Protein AF-A0A937C6U0-F1 (afdb_monomer)

Solvent-accessible surface area (backbone atoms only — not comparable to full-atom values): 34301 Å² total; per-residue (Å²): 134,81,80,87,84,82,90,82,90,82,83,91,77,82,84,88,82,90,80,86,81,90,83,89,81,92,72,92,68,86,80,77,78,78,87,73,77,63,50,32,71,62,30,89,40,62,35,48,80,50,77,61,66,64,38,42,34,35,43,28,40,34,52,44,82,46,61,33,76,27,38,37,35,35,38,13,73,74,41,74,66,86,55,80,87,57,66,38,51,75,74,55,52,26,40,41,58,77,70,18,41,68,38,82,85,70,27,16,24,38,37,66,42,79,71,54,63,46,67,37,31,72,46,59,57,56,38,43,34,14,36,27,36,27,16,20,24,26,79,88,76,45,85,31,14,27,14,57,34,77,80,51,43,64,91,43,69,52,60,23,41,57,67,49,71,30,35,60,70,40,65,68,32,52,63,75,46,28,78,29,26,46,60,61,54,83,73,87,45,52,47,27,31,41,37,38,62,81,47,63,68,72,32,48,31,34,48,38,59,72,46,50,27,12,29,43,38,29,21,70,30,12,35,44,29,40,22,39,57,43,70,71,25,39,38,36,34,34,85,53,91,67,65,11,33,41,28,33,60,74,7,27,58,27,37,37,51,74,34,20,32,32,43,35,23,47,78,87,19,26,32,42,23,37,13,33,33,37,40,24,32,16,57,31,34,51,36,28,56,32,63,57,15,28,33,32,32,60,66,6,36,41,30,34,25,65,68,16,34,51,36,48,39,43,71,60,35,60,34,9,33,32,32,28,45,51,8,37,41,37,32,50,32,45,48,57,58,32,65,43,66,75,66,49,29,18,45,37,44,32,71,60,8,36,42,34,37,53,33,73,63,81,66,84,43,43,26,31,64,42,6,23,41,34,34,55,21,73,76,22,73,45,74,34,60,22,67,36,51,26,38,33,28,31,43,36,29,63,26,18,36,44,34,43,32,20,59,47,18,40,38,39,31,42,41,35,40,40,28,29,66,87,8,34,43,31,43,45,30,81,31,65,22,39,43,32,38,57,18,89,53,65,26,40,39,44,54,62,36,48,76,45,68,20,56,24,31,18,41,34,37,47,12,74,60,18,37,40,25,31,54,61,45,57,32,22,64,72,16,42,42,30,28,71,23,10,36,44,30,46,36,82,87,17,45,42,40,38,35,27,61,54,35,42,83,42,70,68,68,36,71,60,8,29,30,25,39,32,43,32,40,31,26,54,67,69,47,68,45,56,18,11,36,89,98,45,28,48,44,40,45,29,42,30,75,49,49,83,48,42,66,73,17,24,38,37,35,29,39,42,86,41,42,44,56,76,77,38,52,71,72,36,92,70,46,65,47,58,29,72,44,32,31,31,45,37,39,71,78,37,79,82,37,22,25,25,40,32,46,49,48,39,81,43,56,52,45,95,52,71,49,42,79,33,67,91,37,44,34,68,31,37,38,81,84,65,34,36,34,59,55,94,78,81,57,76,46,73,61,47,78,55,60,56,43,34,36,39,51,47,76,61,45,68,78,67,35,42,34,32,51,26,13,50,45,88,55,42,44,62,71,85,76,68,84,60,80,62,64,55,76,58,94,92,41,84,76,51,80,55,92,110

pLDDT: mean 89.91, std 15.48, range [25.81, 98.88]

Mean predicted aligned error: 12.28 Å

Secondary structure (DSSP, 8-state):
-----------------------------------PPPP-PPPSS-EEEEEEEE-SS-EEEEEEE---SEEEEEEEESS----PPPTT------SBTTSS-EETTTEEEEEEES-SEEEEBSPPTT-EEEEEEEEEE-TTT-TT--EE-SS-EEEEEEEPPPPPEEEE--SSEETT-GGGEES---S--TT-EEEE-S-S--EEEEEE-SEEESEEEE-TT-EEEEEESSTTEEEEE--SSS-SEEE-TT-EEEE-SSS-EEEEE-TT--EEESSBEEE-SS--EEEESSTTSEEE-TT-EEEE-TT--S-TTTT-STT-EEE-TT-EEEESSSS-S--SSTT--SEEE-TT-EEEE-SS-----TT-B-SEEEEEEEEEEEEEEESS-EEES-EEEEEEEEEEEEBS--EEESS-EEE-TT-EEEE--SB-EEEEE--SS-EEEEESSEEEE-TTEEEEEE-TT-EEESS-EEE-TT-EEEEEES-EEE-TT--EEEE-TTPEEEE--BTTB-EESEEEEESSS-EEE-B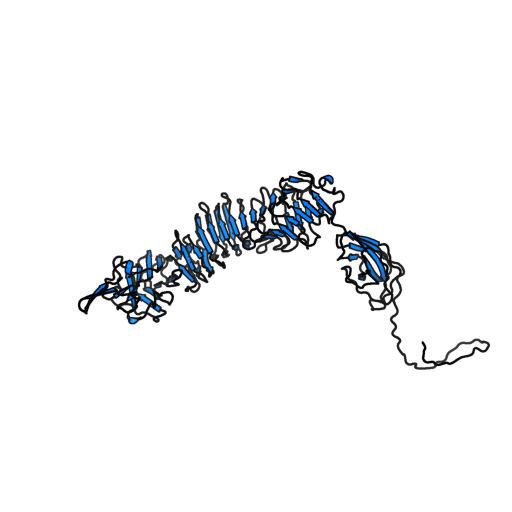EETTTEE--EEEEEEET--TT-EEEEEEE-S-GGGT-EE--TT--EE-SS-EEEEEEEE---EEEEEEEE-GGG-SSS-S-S-GGGEEEEEE-SSEEE--TTSSPPPPEE-SSSEEEEEEEE-S---EEEEESSS-S---------EEEEETTEEEEEE--

Nearest PDB structures (foldseek):
  7u23-assembly1_F  TM=5.596E-01  e=4.080E+00  Homo sapiens
  5awg-assembly1_A  TM=1.386E-01  e=6.166E+00  Escherichia coli K-12
  5awf-assembly1_B  TM=1.397E-01  e=9.318E+00  Escherichia coli K-12

Radius of gyration: 44.11 Å; Cα contacts (8 Å, |Δi|>4): 2101; chains: 1; bounding box: 76×78×175 Å

Structure (mmCIF, N/CA/C/O backbone):
data_AF-A0A937C6U0-F1
#
_entry.id   AF-A0A937C6U0-F1
#
loop_
_atom_site.group_PDB
_atom_site.id
_atom_site.type_symbol
_atom_site.label_atom_id
_atom_site.label_alt_id
_atom_site.label_comp_id
_atom_site.label_asym_id
_atom_site.label_entity_id
_atom_site.label_seq_id
_atom_site.pdbx_PDB_ins_code
_atom_site.Cartn_x
_atom_site.Cartn_y
_atom_site.Cartn_z
_atom_site.occupancy
_atom_site.B_iso_or_equiv
_atom_site.auth_seq_id
_atom_site.auth_comp_id
_atom_site.auth_asym_id
_atom_site.auth_atom_id
_atom_site.pdbx_PDB_model_num
ATOM 1 N N . MET A 1 1 ? 15.155 -52.992 -65.704 1.00 43.69 1 MET A N 1
ATOM 2 C CA . MET A 1 1 ? 14.109 -54.020 -65.486 1.00 43.69 1 MET A CA 1
ATOM 3 C C . MET A 1 1 ? 12.785 -53.393 -65.906 1.00 43.69 1 MET A C 1
ATOM 5 O O . MET A 1 1 ? 12.311 -52.528 -65.194 1.00 43.69 1 MET A O 1
ATOM 9 N N . ASN A 1 2 ? 12.406 -53.483 -67.188 1.00 26.69 2 ASN A N 1
ATOM 10 C CA . ASN A 1 2 ? 11.498 -54.496 -67.777 1.00 26.69 2 ASN A CA 1
ATOM 11 C C . ASN A 1 2 ? 10.151 -54.547 -67.030 1.00 26.69 2 ASN A C 1
ATOM 13 O O . ASN A 1 2 ? 10.129 -54.999 -65.892 1.00 26.69 2 ASN A O 1
ATOM 17 N N . PHE A 1 3 ? 9.048 -53.975 -67.537 1.00 25.81 3 PHE A N 1
ATOM 18 C CA . PHE A 1 3 ? 8.246 -54.399 -68.708 1.00 25.81 3 PHE A CA 1
ATOM 19 C C . PHE A 1 3 ? 8.006 -55.914 -68.768 1.00 25.81 3 PHE A C 1
ATOM 21 O O . PHE A 1 3 ? 8.922 -56.683 -69.057 1.00 25.81 3 PHE A O 1
ATOM 28 N N . PHE A 1 4 ? 6.740 -56.317 -68.603 1.00 26.80 4 PHE A N 1
ATOM 29 C CA . PHE A 1 4 ? 6.208 -57.452 -69.347 1.00 26.80 4 PHE A CA 1
ATOM 30 C C . PHE A 1 4 ? 5.921 -56.980 -70.775 1.00 26.80 4 PHE A C 1
ATOM 32 O O . PHE A 1 4 ? 5.250 -55.976 -71.006 1.00 26.80 4 PHE A O 1
ATOM 39 N N . TYR A 1 5 ? 6.532 -57.714 -71.697 1.00 37.94 5 TYR A N 1
ATOM 40 C CA . TYR A 1 5 ? 6.426 -57.662 -73.147 1.00 37.94 5 TYR A CA 1
ATOM 41 C C . TYR A 1 5 ? 4.985 -57.528 -73.648 1.00 37.94 5 TYR A C 1
ATOM 43 O O . TYR A 1 5 ? 4.123 -58.247 -73.163 1.00 37.94 5 TYR A O 1
ATOM 51 N N . PHE A 1 6 ? 4.776 -56.781 -74.736 1.00 26.36 6 PHE A N 1
ATOM 52 C CA . PHE A 1 6 ? 4.265 -57.405 -75.959 1.00 26.36 6 PHE A CA 1
ATOM 53 C C . PHE A 1 6 ? 4.719 -56.637 -77.207 1.00 26.36 6 PHE A C 1
ATOM 55 O O . PHE A 1 6 ? 4.457 -55.456 -77.409 1.00 26.36 6 PHE A O 1
ATOM 62 N N . LEU A 1 7 ? 5.463 -57.388 -78.005 1.00 31.44 7 LEU A N 1
ATOM 63 C CA . LEU A 1 7 ? 5.967 -57.146 -79.343 1.00 31.44 7 LEU A CA 1
ATOM 64 C C . LEU A 1 7 ? 4.802 -56.976 -80.331 1.00 31.44 7 LEU A C 1
ATOM 66 O O . LEU A 1 7 ? 3.960 -57.867 -80.396 1.00 31.44 7 LEU A O 1
ATOM 70 N N . LEU A 1 8 ? 4.814 -55.944 -81.181 1.00 27.38 8 LEU A N 1
ATOM 71 C CA . LEU A 1 8 ? 4.533 -56.175 -82.600 1.00 27.38 8 LEU A CA 1
ATOM 72 C C . LEU A 1 8 ? 5.117 -55.081 -83.499 1.00 27.38 8 LEU A C 1
ATOM 74 O O . LEU A 1 8 ? 4.858 -53.891 -83.365 1.00 27.38 8 LEU A O 1
ATOM 78 N N . CYS A 1 9 ? 5.942 -55.577 -84.408 1.00 29.80 9 CYS A N 1
ATOM 79 C CA . CYS A 1 9 ? 6.635 -54.922 -85.496 1.00 29.80 9 CYS A CA 1
ATOM 80 C C . CYS A 1 9 ? 5.650 -54.390 -86.549 1.00 29.80 9 CYS A C 1
ATOM 82 O O . CYS A 1 9 ? 4.713 -55.100 -86.906 1.00 29.80 9 CYS A O 1
ATOM 84 N N . PHE A 1 10 ? 5.923 -53.219 -87.128 1.00 28.11 10 PHE A N 1
ATOM 85 C CA . PHE A 1 10 ? 5.546 -52.958 -88.516 1.00 28.11 10 PHE A CA 1
ATOM 86 C C . PHE A 1 10 ? 6.755 -52.456 -89.301 1.00 28.11 10 PHE A C 1
ATOM 88 O O . PHE A 1 10 ? 7.405 -51.470 -88.961 1.00 28.11 10 PHE A O 1
ATOM 95 N N . VAL A 1 11 ? 7.053 -53.229 -90.340 1.00 30.36 11 VAL A N 1
ATOM 96 C CA . VAL A 1 11 ? 8.080 -53.031 -91.355 1.00 30.36 11 VAL A CA 1
ATOM 97 C C . VAL A 1 11 ? 7.651 -51.890 -92.278 1.00 30.36 11 VAL A C 1
ATOM 99 O O . VAL A 1 11 ? 6.547 -51.906 -92.818 1.00 30.36 11 VAL A O 1
ATOM 102 N N . LEU A 1 12 ? 8.541 -50.922 -92.501 1.00 32.06 12 LEU A N 1
ATOM 103 C CA . LEU A 1 12 ? 8.423 -49.958 -93.594 1.00 32.06 12 LEU A CA 1
ATOM 104 C C . LEU A 1 12 ? 8.659 -50.677 -94.931 1.00 32.06 12 LEU A C 1
ATOM 106 O O . LEU A 1 12 ? 9.756 -51.180 -95.166 1.00 32.06 12 LEU A O 1
ATOM 110 N N . THR A 1 13 ? 7.674 -50.666 -95.834 1.00 33.72 13 THR A N 1
ATOM 111 C CA . THR A 1 13 ? 7.927 -50.827 -97.277 1.00 33.72 13 THR A CA 1
ATOM 112 C C . THR A 1 13 ? 7.144 -49.799 -98.104 1.00 33.72 13 THR A C 1
ATOM 114 O O . THR A 1 13 ? 5.935 -49.663 -97.977 1.00 33.72 13 THR A O 1
ATOM 117 N N . SER A 1 14 ? 7.923 -49.086 -98.925 1.00 33.16 14 SER A N 1
ATOM 118 C CA . SER A 1 14 ? 7.653 -48.427 -100.216 1.00 33.16 14 SER A CA 1
ATOM 119 C C . SER A 1 14 ? 6.496 -47.431 -100.429 1.00 33.16 14 SER A C 1
ATOM 121 O O . SER A 1 14 ? 5.325 -47.783 -100.385 1.00 33.16 14 SER A O 1
ATOM 123 N N . SER A 1 15 ? 6.928 -46.250 -100.908 1.00 34.16 15 SER A N 1
ATOM 124 C CA . SER A 1 15 ? 6.340 -45.345 -101.922 1.00 34.16 15 SER A CA 1
ATOM 125 C C . SER A 1 15 ? 4.956 -44.739 -101.670 1.00 34.16 15 SER A C 1
ATOM 127 O O . SER A 1 15 ? 3.949 -45.433 -101.611 1.00 34.16 15 SER A O 1
ATOM 129 N N . GLY A 1 16 ? 4.926 -43.405 -101.597 1.00 35.34 16 GLY A N 1
ATOM 130 C CA . GLY A 1 16 ? 3.734 -42.620 -101.296 1.00 35.34 16 GLY A CA 1
ATOM 131 C C . GLY A 1 16 ? 2.707 -42.490 -102.417 1.00 35.34 16 GLY A C 1
ATOM 132 O O . GLY A 1 16 ? 2.959 -42.872 -103.550 1.00 35.34 16 GLY A O 1
ATOM 133 N N . PHE A 1 17 ? 1.574 -41.877 -102.073 1.00 30.98 17 PHE A N 1
ATOM 134 C CA . PHE A 1 17 ? 0.806 -40.946 -102.900 1.00 30.98 17 PHE A CA 1
ATOM 135 C C . PHE A 1 17 ? -0.215 -40.193 -102.021 1.00 30.98 17 PHE A C 1
ATOM 137 O O . PHE A 1 17 ? -0.617 -40.655 -100.958 1.00 30.98 17 PHE A O 1
ATOM 144 N N . SER A 1 18 ? -0.555 -39.001 -102.506 1.00 42.66 18 SER A N 1
ATOM 145 C CA . SER A 1 18 ? -1.490 -37.967 -102.037 1.00 42.66 18 SER A CA 1
ATOM 146 C C . SER A 1 18 ? -2.913 -38.424 -101.648 1.00 42.66 18 SER A C 1
ATOM 148 O O . SER A 1 18 ? -3.478 -39.288 -102.313 1.00 42.66 18 SER A O 1
ATOM 150 N N . GLY A 1 19 ? -3.524 -37.720 -100.677 1.00 32.47 19 GLY A N 1
ATOM 151 C CA . GLY A 1 19 ? -4.986 -37.555 -100.557 1.00 32.47 19 GLY A CA 1
ATOM 152 C C . GLY A 1 19 ? -5.559 -37.627 -99.128 1.00 32.47 19 GLY A C 1
ATOM 153 O O . GLY A 1 19 ? -5.583 -38.689 -98.523 1.00 32.47 19 GLY A O 1
ATOM 154 N N . GLN A 1 20 ? -6.085 -36.512 -98.604 1.00 43.81 20 GLN A N 1
ATOM 155 C CA . GLN A 1 20 ? -7.197 -36.510 -97.620 1.00 43.81 20 GLN A CA 1
ATOM 156 C C . GLN A 1 20 ? -8.492 -36.963 -98.344 1.00 43.81 20 GLN A C 1
ATOM 158 O O . GLN A 1 20 ? -8.526 -36.745 -99.560 1.00 43.81 20 GLN A O 1
ATOM 163 N N . PRO A 1 21 ? -9.574 -37.493 -97.708 1.00 49.97 21 PRO A N 1
ATOM 164 C CA . PRO A 1 21 ? -10.021 -37.252 -96.320 1.00 49.97 21 PRO A CA 1
ATOM 165 C C . PRO A 1 21 ? -10.707 -38.449 -95.578 1.00 49.97 21 PRO A C 1
ATOM 167 O O . PRO A 1 21 ? -10.950 -39.503 -96.148 1.00 49.97 21 PRO A O 1
ATOM 170 N N . MET A 1 22 ? -11.058 -38.213 -94.301 1.00 41.00 22 MET A N 1
ATOM 171 C CA . MET A 1 22 ? -12.238 -38.691 -93.531 1.00 41.00 22 MET A CA 1
ATOM 172 C C . MET A 1 22 ? -12.718 -40.158 -93.667 1.00 41.00 22 MET A C 1
ATOM 174 O O . MET A 1 22 ? -13.252 -40.539 -94.700 1.00 41.00 22 MET A O 1
ATOM 178 N N . ILE A 1 23 ? -12.738 -40.905 -92.552 1.00 35.59 23 ILE A N 1
ATOM 179 C CA . ILE A 1 23 ? -13.953 -41.499 -91.943 1.00 35.59 23 ILE A CA 1
ATOM 180 C C . ILE A 1 23 ? -13.602 -42.125 -90.581 1.00 35.59 23 ILE A C 1
ATOM 182 O O . ILE A 1 23 ? -12.546 -42.712 -90.376 1.00 35.59 23 ILE A O 1
ATOM 186 N N . THR A 1 24 ? -14.539 -41.913 -89.666 1.00 49.47 24 THR A N 1
ATOM 187 C CA . THR A 1 24 ? -14.696 -42.388 -88.291 1.00 49.47 24 THR A CA 1
ATOM 188 C C . THR A 1 24 ? -14.362 -43.862 -88.067 1.00 49.47 24 THR A C 1
ATOM 190 O O . THR A 1 24 ? -14.904 -44.713 -88.770 1.00 49.47 24 THR A O 1
ATOM 193 N N . ASP A 1 25 ? -13.648 -44.169 -86.982 1.00 38.34 25 ASP A N 1
ATOM 194 C CA . ASP A 1 25 ? -13.923 -45.400 -86.245 1.00 38.34 25 ASP A CA 1
ATOM 195 C C . ASP A 1 25 ? -13.941 -45.148 -84.735 1.00 38.34 25 ASP A C 1
ATOM 197 O O . ASP A 1 25 ? -13.072 -44.507 -84.142 1.00 38.34 25 ASP A O 1
ATOM 201 N N . ASN A 1 26 ? -15.033 -45.621 -84.162 1.00 46.84 26 ASN A N 1
ATOM 202 C CA . ASN A 1 26 ? -15.478 -45.485 -82.801 1.00 46.84 26 ASN A CA 1
ATOM 203 C C . ASN A 1 26 ? -14.863 -46.638 -82.008 1.00 46.84 26 ASN A C 1
ATOM 205 O O . ASN A 1 26 ? -15.466 -47.703 -81.895 1.00 46.84 26 ASN A O 1
ATOM 209 N N . LEU A 1 27 ? -13.662 -46.441 -81.460 1.00 40.44 27 LEU A N 1
ATOM 210 C CA . LEU A 1 27 ? -13.088 -47.395 -80.516 1.00 40.44 27 LEU A CA 1
ATOM 211 C C . LEU A 1 27 ? -12.938 -46.747 -79.142 1.00 40.44 27 LEU A C 1
ATOM 213 O O . LEU A 1 27 ? -11.978 -46.032 -78.854 1.00 40.44 27 LEU A O 1
ATOM 217 N N . ILE A 1 28 ? -13.918 -47.038 -78.288 1.00 50.81 28 ILE A N 1
ATOM 218 C CA . ILE A 1 28 ? -13.861 -46.833 -76.842 1.00 50.81 28 ILE A CA 1
ATOM 219 C C . ILE A 1 28 ? -12.602 -47.546 -76.325 1.00 50.81 28 ILE A C 1
ATOM 221 O O . ILE A 1 28 ? -12.553 -48.774 -76.261 1.00 50.81 28 ILE A O 1
ATOM 225 N N . ARG A 1 29 ? -11.567 -46.776 -75.970 1.00 49.88 29 ARG A N 1
ATOM 226 C CA . ARG A 1 29 ? -10.440 -47.252 -75.155 1.00 49.88 29 ARG A CA 1
ATOM 227 C C . ARG A 1 29 ? -10.755 -46.919 -73.694 1.00 49.88 29 ARG A C 1
ATOM 229 O O . ARG A 1 29 ? -11.222 -45.809 -73.437 1.00 49.88 29 ARG A O 1
ATOM 236 N N . PRO A 1 30 ? -10.507 -47.827 -72.736 1.00 45.41 30 PRO A N 1
ATOM 237 C CA . PRO A 1 30 ? -10.676 -47.509 -71.327 1.00 45.41 30 PRO A CA 1
ATOM 238 C C . PRO A 1 30 ? -9.662 -46.419 -70.973 1.00 45.41 30 PRO A C 1
ATOM 240 O O . PRO A 1 30 ? -8.453 -46.608 -71.124 1.00 45.41 30 PRO A O 1
ATOM 243 N N . THR A 1 31 ? -10.147 -45.254 -70.554 1.00 46.94 31 THR A N 1
ATOM 244 C CA . THR A 1 31 ? -9.307 -44.201 -69.989 1.00 46.94 31 THR A CA 1
ATOM 245 C C . THR A 1 31 ? -8.810 -44.671 -68.630 1.00 46.94 31 THR A C 1
ATOM 247 O O . THR A 1 31 ? -9.450 -44.443 -67.607 1.00 46.94 31 THR A O 1
ATOM 250 N N . ASN A 1 32 ? -7.651 -45.324 -68.620 1.00 46.91 32 ASN A N 1
ATOM 251 C CA . ASN A 1 32 ? -6.777 -45.279 -67.459 1.00 46.91 32 ASN A CA 1
ATOM 252 C C . ASN A 1 32 ? -6.326 -43.820 -67.340 1.00 46.91 32 ASN A C 1
ATOM 254 O O . ASN A 1 32 ? -5.445 -43.379 -68.077 1.00 46.91 32 ASN A O 1
ATOM 258 N N . SER A 1 33 ? -6.993 -43.045 -66.488 1.00 47.59 33 SER A N 1
ATOM 259 C CA . SER A 1 33 ? -6.569 -41.688 -66.164 1.00 47.59 33 SER A CA 1
ATOM 260 C C . SER A 1 33 ? -5.220 -41.768 -65.455 1.00 47.59 33 SER A C 1
ATOM 262 O O . SER A 1 33 ? -5.137 -42.214 -64.310 1.00 47.59 33 SER A O 1
ATOM 264 N N . PHE A 1 34 ? -4.159 -41.367 -66.146 1.00 49.28 34 PHE A N 1
ATOM 265 C CA . PHE A 1 34 ? -2.873 -41.100 -65.523 1.00 49.28 34 PHE A CA 1
ATOM 266 C C . PHE A 1 34 ? -2.986 -39.716 -64.876 1.00 49.28 34 PHE A C 1
ATOM 268 O O . PHE A 1 34 ? -2.979 -38.708 -65.574 1.00 49.28 34 PHE A O 1
ATOM 275 N N . SER A 1 35 ? -3.189 -39.666 -63.559 1.00 51.09 35 SER A N 1
ATOM 276 C CA . SER A 1 35 ? -3.181 -38.407 -62.809 1.00 51.09 35 SER A CA 1
ATOM 277 C C . SER A 1 35 ? -1.737 -38.075 -62.444 1.00 51.09 35 SER A C 1
ATOM 279 O O . SER A 1 35 ? -1.283 -38.400 -61.351 1.00 51.09 35 SER A O 1
ATOM 281 N N . GLY A 1 36 ? -0.994 -37.498 -63.387 1.00 58.28 36 GLY A N 1
ATOM 282 C CA . GLY A 1 36 ? 0.268 -36.822 -63.092 1.00 58.28 36 GLY A CA 1
ATOM 283 C C . GLY A 1 36 ? -0.020 -35.343 -62.871 1.00 58.28 36 GLY A C 1
ATOM 284 O O . GLY A 1 36 ? -0.655 -34.731 -63.725 1.00 58.28 36 GLY A O 1
ATOM 285 N N . LYS A 1 37 ? 0.407 -34.791 -61.734 1.00 67.88 37 LYS A N 1
ATOM 286 C CA . LYS A 1 37 ? 0.449 -33.339 -61.549 1.00 67.88 37 LYS A CA 1
ATOM 287 C C . LYS A 1 37 ? 1.622 -32.798 -62.361 1.00 67.88 37 LYS A C 1
ATOM 289 O O . LYS A 1 37 ? 2.711 -33.370 -62.302 1.00 67.88 37 LYS A O 1
ATOM 294 N N . THR A 1 38 ? 1.383 -31.780 -63.174 1.00 79.88 38 THR A N 1
ATOM 295 C CA . THR A 1 38 ? 2.435 -31.090 -63.928 1.00 79.88 38 THR A CA 1
ATOM 296 C C . THR A 1 38 ? 2.733 -29.776 -63.220 1.00 79.88 38 THR A C 1
ATOM 298 O O . THR A 1 38 ? 1.764 -29.080 -62.918 1.00 79.88 38 THR A O 1
ATOM 301 N N . PRO A 1 39 ? 4.009 -29.429 -62.975 1.00 85.19 39 PRO A N 1
ATOM 302 C CA . PRO A 1 39 ? 4.364 -28.104 -62.477 1.00 85.19 39 PRO A CA 1
ATOM 303 C C . PRO A 1 39 ? 3.748 -27.000 -63.348 1.00 85.19 39 PRO A C 1
ATOM 305 O O . PRO A 1 39 ? 3.575 -27.195 -64.558 1.00 85.19 39 PRO A O 1
ATOM 308 N N . ASP A 1 40 ? 3.401 -25.869 -62.736 1.00 90.50 40 ASP A N 1
ATOM 309 C CA . ASP A 1 40 ? 2.865 -24.694 -63.433 1.00 90.50 40 ASP A CA 1
ATOM 310 C C . ASP A 1 40 ? 3.908 -24.078 -64.392 1.00 90.50 40 ASP A C 1
ATOM 312 O O . ASP A 1 40 ? 5.019 -24.584 -64.542 1.00 90.50 40 ASP A O 1
ATOM 316 N N . VAL A 1 41 ? 3.581 -22.990 -65.089 1.00 92.38 41 VAL A N 1
ATOM 317 C CA . VAL A 1 41 ? 4.557 -22.252 -65.899 1.00 92.38 41 VAL A CA 1
ATOM 318 C C . VAL A 1 41 ? 5.689 -21.719 -65.018 1.00 92.38 41 VAL A C 1
ATOM 320 O O . VAL A 1 41 ? 5.437 -21.093 -63.995 1.00 92.38 41 VAL A O 1
ATOM 323 N N . GLU A 1 42 ? 6.941 -21.948 -65.408 1.00 93.25 42 GLU A N 1
ATOM 324 C CA . GLU A 1 42 ? 8.094 -21.410 -64.678 1.00 93.25 42 GLU A CA 1
ATOM 325 C C . GLU A 1 42 ? 8.122 -19.877 -64.821 1.00 93.25 42 GLU A C 1
ATOM 327 O O . GLU A 1 42 ? 7.938 -19.371 -65.938 1.00 93.25 42 GLU A O 1
ATOM 332 N N . PRO A 1 43 ? 8.339 -19.117 -63.733 1.00 96.31 43 PRO A N 1
ATOM 333 C CA . PRO A 1 43 ? 8.691 -17.702 -63.835 1.00 96.31 43 PRO A CA 1
ATOM 334 C C . PRO A 1 43 ? 9.949 -17.506 -64.697 1.00 96.31 43 PRO A C 1
ATOM 336 O O . PRO A 1 43 ? 10.753 -18.419 -64.852 1.00 96.31 43 PRO A O 1
ATOM 339 N N . THR A 1 44 ? 10.155 -16.319 -65.267 1.00 95.50 44 THR A N 1
ATOM 340 C CA . THR A 1 44 ? 11.313 -16.033 -66.138 1.00 95.50 44 THR A CA 1
ATOM 341 C C . THR A 1 44 ? 12.282 -14.999 -65.569 1.00 95.50 44 THR A C 1
ATOM 343 O O . THR A 1 44 ? 13.387 -14.830 -66.092 1.00 95.50 44 THR A O 1
ATOM 346 N N . VAL A 1 45 ? 11.905 -14.315 -64.489 1.00 94.06 45 VAL A N 1
ATOM 347 C CA . VAL A 1 45 ? 12.671 -13.243 -63.854 1.00 94.06 45 VAL A CA 1
ATOM 348 C C . VAL A 1 45 ? 12.674 -13.452 -62.347 1.00 94.06 45 VAL A C 1
ATOM 350 O O . VAL A 1 45 ? 11.617 -13.445 -61.733 1.00 94.06 45 VAL A O 1
ATOM 353 N N . GLN A 1 46 ? 13.857 -13.547 -61.733 1.00 93.75 46 GLN A N 1
ATOM 354 C CA . GLN A 1 46 ? 13.971 -13.599 -60.273 1.00 93.75 46 GLN A CA 1
ATOM 355 C C . GLN A 1 46 ? 13.650 -12.255 -59.610 1.00 93.75 46 GLN A C 1
ATOM 357 O O . GLN A 1 46 ? 13.943 -11.181 -60.147 1.00 93.75 46 GLN A O 1
ATOM 362 N N . GLY A 1 47 ? 13.115 -12.324 -58.393 1.00 91.31 47 GLY A N 1
ATOM 363 C CA . GLY A 1 47 ? 13.100 -11.204 -57.460 1.00 91.31 47 GLY A CA 1
ATOM 364 C C . GLY A 1 47 ? 14.496 -10.902 -56.901 1.00 91.31 47 GLY A C 1
ATOM 365 O O . GLY A 1 47 ? 15.413 -11.719 -56.963 1.00 91.31 47 GLY A O 1
ATOM 366 N N . SER A 1 48 ? 14.662 -9.713 -56.332 1.00 92.38 48 SER A N 1
ATOM 367 C CA . SER A 1 48 ? 15.854 -9.294 -55.591 1.00 92.38 48 SER A CA 1
ATOM 368 C C . SER A 1 48 ? 15.529 -9.052 -54.118 1.00 92.38 48 SER A C 1
ATOM 370 O O . SER A 1 48 ? 14.371 -8.816 -53.758 1.00 92.38 48 SER A O 1
ATOM 372 N N . ILE A 1 49 ? 16.563 -9.097 -53.275 1.00 95.50 49 ILE A N 1
ATOM 373 C CA . ILE A 1 49 ? 16.467 -8.858 -51.834 1.00 95.50 49 ILE A CA 1
ATOM 374 C C . ILE A 1 49 ? 17.153 -7.537 -51.468 1.00 95.50 49 ILE A C 1
ATOM 376 O O . ILE A 1 49 ? 18.219 -7.206 -51.983 1.00 95.50 49 ILE A O 1
ATOM 380 N N . THR A 1 50 ? 16.568 -6.817 -50.515 1.00 94.88 50 THR A N 1
ATOM 381 C CA . THR A 1 50 ? 17.241 -5.768 -49.734 1.00 94.88 50 THR A CA 1
ATOM 382 C C . THR A 1 50 ? 16.932 -5.952 -48.251 1.00 94.88 50 THR A C 1
ATOM 384 O O . THR A 1 50 ? 15.857 -6.445 -47.916 1.00 94.88 50 THR A O 1
ATOM 387 N N . PHE A 1 51 ? 17.836 -5.547 -47.358 1.00 95.25 51 PHE A N 1
ATOM 388 C CA . PHE A 1 51 ? 17.637 -5.680 -45.911 1.00 95.25 51 PHE A CA 1
ATOM 389 C C . PHE A 1 51 ? 17.128 -4.384 -45.275 1.00 95.25 51 PHE A C 1
ATOM 391 O O . PHE A 1 51 ? 17.546 -3.289 -45.653 1.00 95.25 51 PHE A O 1
ATOM 398 N N . GLY A 1 52 ? 16.215 -4.540 -44.320 1.00 91.12 52 GLY A N 1
ATOM 399 C CA . GLY A 1 52 ? 15.678 -3.495 -43.459 1.00 91.12 52 GLY A CA 1
ATOM 400 C C . GLY A 1 52 ? 16.382 -3.424 -42.112 1.00 91.12 52 GLY A C 1
ATOM 401 O O . GLY A 1 52 ? 17.607 -3.513 -42.025 1.00 91.12 52 GLY A O 1
ATOM 402 N N . ALA A 1 53 ? 15.588 -3.271 -41.051 1.00 83.31 53 ALA A N 1
ATOM 403 C CA . ALA A 1 53 ? 16.093 -3.303 -39.686 1.00 83.31 53 ALA A CA 1
ATOM 404 C C . ALA A 1 53 ? 16.732 -4.666 -39.358 1.00 83.31 53 ALA A C 1
ATOM 406 O O . ALA A 1 53 ? 16.170 -5.725 -39.648 1.00 83.31 53 ALA A O 1
ATOM 407 N N . VAL A 1 54 ? 17.903 -4.623 -38.724 1.00 84.25 54 VAL A N 1
ATOM 408 C CA . VAL A 1 54 ? 18.637 -5.794 -38.235 1.00 84.25 54 VAL A CA 1
ATOM 409 C C . VAL A 1 54 ? 18.852 -5.629 -36.737 1.00 84.25 54 VAL A C 1
ATOM 411 O O . VAL A 1 54 ? 19.366 -4.601 -36.295 1.00 84.25 54 VAL A O 1
ATOM 414 N N . THR A 1 55 ? 18.451 -6.634 -35.963 1.00 80.69 55 THR A N 1
ATOM 415 C CA . THR A 1 55 ? 18.691 -6.712 -34.516 1.00 80.69 55 THR A CA 1
ATOM 416 C C . THR A 1 55 ? 19.711 -7.816 -34.212 1.00 80.69 55 THR A C 1
ATOM 418 O O . THR A 1 55 ? 20.347 -8.371 -35.114 1.00 80.69 55 THR A O 1
ATOM 421 N N . ASN A 1 56 ? 19.896 -8.150 -32.935 1.00 76.06 56 ASN A N 1
ATOM 422 C CA . ASN A 1 56 ? 20.703 -9.299 -32.524 1.00 76.06 56 ASN A CA 1
ATOM 423 C C . ASN A 1 56 ? 20.052 -10.654 -32.894 1.00 76.06 56 ASN A C 1
ATOM 425 O O . ASN A 1 56 ? 20.744 -11.668 -32.955 1.00 76.06 56 ASN A O 1
ATOM 429 N N . SER A 1 57 ? 18.744 -10.677 -33.170 1.00 84.81 57 SER A N 1
ATOM 430 C CA . SER A 1 57 ? 17.957 -11.907 -33.334 1.00 84.81 57 SER A CA 1
ATOM 431 C C . SER A 1 57 ? 16.946 -11.864 -34.482 1.00 84.81 57 SER A C 1
ATOM 433 O O . SER A 1 57 ? 16.284 -12.870 -34.757 1.00 84.81 57 SER A O 1
ATOM 435 N N . THR A 1 58 ? 16.845 -10.735 -35.187 1.00 90.50 58 THR A N 1
ATOM 436 C CA . THR A 1 58 ? 15.931 -10.546 -36.315 1.00 90.50 58 THR A CA 1
ATOM 437 C C . THR A 1 58 ? 16.581 -9.817 -37.488 1.00 90.50 58 THR A C 1
ATOM 439 O O . THR A 1 58 ? 17.454 -8.968 -37.308 1.00 90.50 58 THR A O 1
ATOM 442 N N . ILE A 1 59 ? 16.144 -10.150 -38.703 1.00 94.06 59 ILE A N 1
ATOM 443 C CA . ILE A 1 59 ? 16.508 -9.456 -39.944 1.00 94.06 59 ILE A CA 1
ATOM 444 C C . ILE A 1 59 ? 15.223 -9.235 -40.742 1.00 94.06 59 ILE A C 1
ATOM 446 O O . ILE A 1 59 ? 14.524 -10.192 -41.077 1.00 94.06 59 ILE A O 1
ATOM 450 N N . GLU A 1 60 ? 14.914 -7.982 -41.063 1.00 96.69 60 GLU A N 1
ATOM 451 C CA . GLU A 1 60 ? 13.841 -7.644 -41.996 1.00 96.69 60 GLU A CA 1
ATOM 452 C C . GLU A 1 60 ? 14.345 -7.741 -43.445 1.00 96.69 60 GLU A C 1
ATOM 454 O O . GLU A 1 60 ? 15.376 -7.169 -43.804 1.00 96.69 60 GLU A O 1
ATOM 459 N N . VAL A 1 61 ? 13.625 -8.484 -44.281 1.00 97.25 61 VAL A N 1
ATOM 460 C CA . VAL A 1 61 ? 13.981 -8.796 -45.668 1.00 97.25 61 VAL A CA 1
ATOM 461 C C . VAL A 1 61 ? 12.884 -8.276 -46.588 1.00 97.25 61 VAL A C 1
ATOM 463 O O . VAL A 1 61 ? 11.736 -8.691 -46.478 1.00 97.25 61 VAL A O 1
ATOM 466 N N . TYR A 1 62 ? 13.233 -7.401 -47.525 1.00 96.25 62 TYR A N 1
ATOM 467 C CA . TYR A 1 62 ? 12.320 -6.869 -48.536 1.00 96.25 62 TYR A CA 1
ATOM 468 C C . TYR A 1 62 ? 12.570 -7.515 -49.894 1.00 96.25 62 TYR A C 1
ATOM 470 O O . TYR A 1 62 ? 13.719 -7.709 -50.292 1.00 96.25 62 TYR A O 1
ATOM 478 N N . PHE A 1 63 ? 11.488 -7.777 -50.626 1.00 94.12 63 PHE A N 1
ATOM 479 C CA . PHE A 1 63 ? 11.512 -8.344 -51.972 1.00 94.12 63 PHE A CA 1
ATOM 480 C C . PHE A 1 63 ? 11.107 -7.294 -53.012 1.00 94.12 63 PHE A C 1
ATOM 482 O O . PHE A 1 63 ? 10.119 -6.578 -52.828 1.00 94.12 63 PHE A O 1
ATOM 489 N N . SER A 1 64 ? 11.809 -7.240 -54.143 1.00 92.00 64 SER A N 1
ATOM 490 C CA . SER A 1 64 ? 11.445 -6.375 -55.275 1.00 92.00 64 SER A CA 1
ATOM 491 C C . SER A 1 64 ? 11.705 -7.054 -56.623 1.00 92.00 64 SER A C 1
ATOM 493 O O . SER A 1 64 ? 12.441 -8.032 -56.686 1.00 92.00 64 SER A O 1
ATOM 495 N N . GLY A 1 65 ? 11.107 -6.561 -57.712 1.00 91.31 65 GLY A N 1
ATOM 496 C CA . GLY A 1 65 ? 11.238 -7.200 -59.033 1.00 91.31 65 GLY A CA 1
ATOM 497 C C . GLY A 1 65 ? 10.441 -8.504 -59.139 1.00 91.31 65 GLY A C 1
ATOM 498 O O . GLY A 1 65 ? 9.426 -8.609 -58.461 1.00 91.31 65 GLY A O 1
ATOM 499 N N . GLY A 1 66 ? 10.891 -9.449 -59.975 1.00 93.31 66 GLY A N 1
ATOM 500 C CA . GLY A 1 66 ? 10.306 -10.788 -60.148 1.00 93.31 66 GLY A CA 1
ATOM 501 C C . GLY A 1 66 ? 9.035 -10.876 -61.004 1.00 93.31 66 GLY A C 1
ATOM 502 O O . GLY A 1 66 ? 8.276 -9.909 -61.088 1.00 93.31 66 GLY A O 1
ATOM 503 N N . ASP A 1 67 ? 8.800 -12.031 -61.638 1.00 94.12 67 ASP A N 1
ATOM 504 C CA . ASP A 1 67 ? 7.575 -12.328 -62.407 1.00 94.12 67 ASP A CA 1
ATOM 505 C C . ASP A 1 67 ? 6.823 -13.598 -61.953 1.00 94.12 67 ASP A C 1
ATOM 507 O O . ASP A 1 67 ? 5.884 -14.029 -62.627 1.00 94.12 67 ASP A O 1
ATOM 511 N N . GLY A 1 68 ? 7.186 -14.168 -60.799 1.00 93.50 68 GLY A N 1
ATOM 512 C CA . GLY A 1 68 ? 6.423 -15.238 -60.164 1.00 93.50 68 GLY A CA 1
ATOM 513 C C . GLY A 1 68 ? 5.146 -14.730 -59.503 1.00 93.50 68 GLY A C 1
ATOM 514 O O . GLY A 1 68 ? 5.048 -13.590 -59.046 1.00 93.50 68 GLY A O 1
ATOM 515 N N . ALA A 1 69 ? 4.143 -15.601 -59.421 1.00 92.50 69 ALA A N 1
ATOM 516 C CA . ALA A 1 69 ? 2.936 -15.357 -58.644 1.00 92.50 69 ALA A CA 1
ATOM 517 C C . ALA A 1 69 ? 3.229 -15.369 -57.135 1.00 92.50 69 ALA A C 1
ATOM 519 O O . ALA A 1 69 ? 2.522 -14.709 -56.370 1.00 92.50 69 ALA A O 1
ATOM 520 N N . LYS A 1 70 ? 4.256 -16.115 -56.708 1.00 95.19 70 LYS A N 1
ATOM 521 C CA . LYS A 1 70 ? 4.714 -16.237 -55.322 1.00 95.19 70 LYS A CA 1
ATOM 522 C C . LYS A 1 70 ? 6.236 -16.290 -55.236 1.00 95.19 70 LYS A C 1
ATOM 524 O O . LYS A 1 70 ? 6.928 -16.536 -56.218 1.00 95.19 70 LYS A O 1
ATOM 529 N N . ARG A 1 71 ? 6.744 -16.117 -54.016 1.00 95.19 71 ARG A N 1
ATOM 530 C CA . ARG A 1 71 ? 8.168 -16.214 -53.673 1.00 95.19 71 ARG A CA 1
ATOM 531 C C . ARG A 1 71 ? 8.394 -17.156 -52.519 1.00 95.19 71 ARG A C 1
ATOM 533 O O . ARG A 1 71 ? 7.579 -17.197 -51.598 1.00 95.19 71 ARG A O 1
ATOM 540 N N . ILE A 1 72 ? 9.524 -17.848 -52.543 1.00 96.94 72 ILE A N 1
ATOM 541 C CA . ILE A 1 72 ? 10.053 -18.599 -51.407 1.00 96.94 72 ILE A CA 1
ATOM 542 C C . ILE A 1 72 ? 11.398 -17.994 -50.986 1.00 96.94 72 ILE A C 1
ATOM 544 O O . ILE A 1 72 ? 12.255 -17.732 -51.831 1.00 96.94 72 ILE A O 1
ATOM 548 N N . LEU A 1 73 ? 11.569 -17.737 -49.686 1.00 97.81 73 LEU A N 1
ATOM 549 C CA . LEU A 1 73 ? 12.818 -17.264 -49.087 1.00 97.81 73 LEU A CA 1
ATOM 550 C C . LEU A 1 73 ? 13.447 -18.397 -48.286 1.00 97.81 73 LEU A C 1
ATOM 552 O O . LEU A 1 73 ? 12.852 -18.915 -47.338 1.00 97.81 73 LEU A O 1
ATOM 556 N N . ILE A 1 74 ? 14.678 -18.737 -48.640 1.00 98.00 74 ILE A N 1
ATOM 557 C CA . ILE A 1 74 ? 15.494 -19.713 -47.930 1.00 98.00 74 ILE A CA 1
ATOM 558 C C . ILE A 1 74 ? 16.607 -18.967 -47.205 1.00 98.00 74 ILE A C 1
ATOM 560 O O . ILE A 1 74 ? 17.290 -18.138 -47.803 1.00 98.00 74 ILE A O 1
ATOM 564 N N . ALA A 1 75 ? 16.794 -19.273 -45.925 1.00 97.88 75 ALA A N 1
ATOM 565 C CA . ALA A 1 75 ? 17.867 -18.731 -45.104 1.00 97.88 75 ALA A CA 1
ATOM 566 C C . ALA A 1 75 ? 18.833 -19.839 -44.673 1.00 97.88 75 ALA A C 1
ATOM 568 O O . ALA A 1 75 ? 18.420 -20.970 -44.405 1.00 97.88 75 ALA A O 1
ATOM 569 N N . ARG A 1 76 ? 20.117 -19.500 -44.541 1.00 97.31 76 ARG A N 1
ATOM 570 C CA . ARG A 1 76 ? 21.159 -20.374 -43.996 1.00 97.31 76 ARG A CA 1
ATOM 571 C C . ARG A 1 76 ? 22.082 -19.600 -43.062 1.00 97.31 76 ARG A C 1
ATOM 573 O O . ARG A 1 76 ? 22.518 -18.493 -43.370 1.00 97.31 76 ARG A O 1
ATOM 580 N N . GLN A 1 77 ? 22.400 -20.202 -41.922 1.00 96.69 77 GLN A N 1
ATOM 581 C CA . GLN A 1 77 ? 23.321 -19.636 -40.940 1.00 96.69 77 GLN A CA 1
ATOM 582 C C . GLN A 1 77 ? 24.785 -19.853 -41.361 1.00 96.69 77 GLN A C 1
ATOM 584 O O . GLN A 1 77 ? 25.165 -20.958 -41.746 1.00 96.69 77 GLN A O 1
ATOM 589 N N . ALA A 1 78 ? 25.613 -18.815 -41.235 1.00 93.62 78 ALA A N 1
ATOM 590 C CA . ALA A 1 78 ? 27.076 -18.809 -41.361 1.00 93.62 78 ALA A CA 1
ATOM 591 C C . ALA A 1 78 ? 27.690 -19.215 -42.721 1.00 93.62 78 ALA A C 1
ATOM 593 O O . ALA A 1 78 ? 28.906 -19.112 -42.885 1.00 93.62 78 ALA A O 1
ATOM 594 N N . ALA A 1 79 ? 26.891 -19.625 -43.707 1.00 94.44 79 ALA A N 1
ATOM 595 C CA . ALA A 1 79 ? 27.345 -19.988 -45.049 1.00 94.44 79 ALA A CA 1
ATOM 596 C C . ALA A 1 79 ? 26.272 -19.687 -46.104 1.00 94.44 79 ALA A C 1
ATOM 598 O O . ALA A 1 79 ? 25.088 -19.633 -45.776 1.00 94.44 79 ALA A O 1
ATOM 599 N N . ALA A 1 80 ? 26.683 -19.542 -47.369 1.00 95.19 80 ALA A N 1
ATOM 600 C CA . ALA A 1 80 ? 25.772 -19.343 -48.495 1.00 95.19 80 ALA A CA 1
ATOM 601 C C . ALA A 1 80 ? 24.750 -20.483 -48.616 1.00 95.19 80 ALA A C 1
ATOM 603 O O . ALA A 1 80 ? 25.072 -21.641 -48.331 1.00 95.19 80 ALA A O 1
ATOM 604 N N . VAL A 1 81 ? 23.535 -20.155 -49.060 1.00 95.69 81 VAL A N 1
ATOM 605 C CA . VAL A 1 81 ? 22.515 -21.154 -49.404 1.00 95.69 81 VAL A CA 1
ATOM 606 C C . VAL A 1 81 ? 23.072 -22.075 -50.495 1.00 95.69 81 VAL A C 1
ATOM 608 O O . VAL A 1 81 ? 23.592 -21.590 -51.497 1.00 95.69 81 VAL A O 1
ATOM 611 N N . ASP A 1 82 ? 23.016 -23.392 -50.277 1.00 95.00 82 ASP A N 1
ATOM 612 C CA . ASP A 1 82 ? 23.624 -24.405 -51.164 1.00 95.00 82 ASP A CA 1
ATOM 613 C C . ASP A 1 82 ? 22.646 -25.484 -51.647 1.00 95.00 82 ASP A C 1
ATOM 615 O O . ASP A 1 82 ? 23.063 -26.497 -52.207 1.00 95.00 82 ASP A O 1
ATOM 619 N N . SER A 1 83 ? 21.355 -25.296 -51.387 1.00 95.25 83 SER A N 1
ATOM 620 C CA . SER A 1 83 ? 20.300 -26.235 -51.755 1.00 95.25 83 SER A CA 1
ATOM 621 C C . SER A 1 83 ? 19.106 -25.468 -52.311 1.00 95.25 83 SER A C 1
ATOM 623 O O . SER A 1 83 ? 18.519 -24.651 -51.604 1.00 95.25 83 SER A O 1
ATOM 625 N N . ASP A 1 84 ? 18.758 -25.757 -53.563 1.00 95.25 84 ASP A N 1
ATOM 626 C CA . ASP A 1 84 ? 17.614 -25.175 -54.265 1.00 95.25 84 ASP A CA 1
ATOM 627 C C . ASP A 1 84 ? 16.307 -25.942 -53.957 1.00 95.25 84 ASP A C 1
ATOM 629 O O . ASP A 1 84 ? 16.359 -27.152 -53.690 1.00 95.25 84 ASP A O 1
ATOM 633 N N . PRO A 1 85 ? 15.130 -25.281 -53.998 1.00 96.38 85 PRO A N 1
ATOM 634 C CA . PRO A 1 85 ? 13.836 -25.959 -53.985 1.00 96.38 85 PRO A CA 1
ATOM 635 C C . PRO A 1 85 ? 13.641 -26.798 -55.254 1.00 96.38 85 PRO A C 1
ATOM 637 O O . PRO A 1 85 ? 14.174 -26.480 -56.313 1.00 96.38 85 PRO A O 1
ATOM 640 N N . ALA A 1 86 ? 12.889 -27.893 -55.139 1.00 95.25 86 ALA A N 1
ATOM 641 C CA . ALA A 1 86 ? 12.609 -28.792 -56.253 1.00 95.25 86 ALA A CA 1
ATOM 642 C C . ALA A 1 86 ? 11.190 -28.591 -56.796 1.00 95.25 86 ALA A C 1
ATOM 644 O O . ALA A 1 86 ? 10.233 -28.526 -56.022 1.00 95.25 86 ALA A O 1
ATOM 645 N N . ASP A 1 87 ? 11.048 -28.590 -58.121 1.00 94.62 87 ASP A N 1
ATOM 646 C CA . ASP A 1 87 ? 9.737 -28.536 -58.772 1.00 94.62 87 ASP A CA 1
ATOM 647 C C . ASP A 1 87 ? 8.829 -29.687 -58.329 1.00 94.62 87 ASP A C 1
ATOM 649 O O . ASP A 1 87 ? 9.266 -30.816 -58.073 1.00 94.62 87 ASP A O 1
ATOM 653 N N . GLY A 1 88 ? 7.536 -29.391 -58.240 1.00 92.12 88 GLY A N 1
ATOM 654 C CA . GLY A 1 88 ? 6.505 -30.307 -57.771 1.00 92.12 88 GLY A CA 1
ATOM 655 C C . GLY A 1 88 ? 6.611 -30.658 -56.284 1.00 92.12 88 GLY A C 1
ATOM 656 O O . GLY A 1 88 ? 6.036 -31.662 -55.857 1.00 92.12 88 GLY A O 1
ATOM 657 N N . THR A 1 89 ? 7.348 -29.868 -55.495 1.00 94.00 89 THR A N 1
ATOM 658 C CA . THR A 1 89 ? 7.474 -30.042 -54.043 1.00 94.00 89 THR A CA 1
ATOM 659 C C . THR A 1 89 ? 6.962 -28.813 -53.304 1.00 94.00 89 THR A C 1
ATOM 661 O O . THR A 1 89 ? 7.538 -27.737 -53.403 1.00 94.00 89 THR A O 1
ATOM 664 N N . THR A 1 90 ? 5.928 -28.992 -52.485 1.00 94.62 90 THR A N 1
ATOM 665 C CA . THR A 1 90 ? 5.455 -27.954 -51.563 1.00 94.62 90 THR A CA 1
ATOM 666 C C . THR A 1 90 ? 6.333 -27.904 -50.313 1.00 94.62 90 THR A C 1
ATOM 668 O O . THR A 1 90 ? 6.526 -28.928 -49.651 1.00 94.62 90 THR A O 1
ATOM 671 N N . TYR A 1 91 ? 6.799 -26.712 -49.936 1.00 96.62 91 TYR A N 1
ATOM 672 C CA . TYR A 1 91 ? 7.524 -26.475 -48.687 1.00 96.62 91 TYR A CA 1
ATOM 673 C C . TYR A 1 91 ? 6.687 -25.647 -47.707 1.00 96.62 91 TYR A C 1
ATOM 675 O O . TYR A 1 91 ? 6.056 -24.667 -48.091 1.00 96.62 91 TYR A O 1
ATOM 683 N N . THR A 1 92 ? 6.722 -26.025 -46.432 1.00 97.31 92 THR A N 1
ATOM 684 C CA . THR A 1 92 ? 6.188 -25.228 -45.318 1.00 97.31 92 THR A CA 1
ATOM 685 C C . THR A 1 92 ? 7.212 -24.182 -44.891 1.00 97.31 92 THR A C 1
ATOM 687 O O . THR A 1 92 ? 8.370 -24.543 -44.660 1.00 97.31 92 THR A O 1
ATOM 690 N N . ASP A 1 93 ? 6.794 -22.929 -44.747 1.00 97.62 93 ASP A N 1
ATOM 691 C CA . ASP A 1 93 ? 7.591 -21.821 -44.228 1.00 97.62 93 ASP A CA 1
ATOM 692 C C . ASP A 1 93 ? 7.331 -21.542 -42.740 1.00 97.62 93 ASP A C 1
ATOM 694 O O . ASP A 1 93 ? 6.266 -21.852 -42.210 1.00 97.62 93 ASP A O 1
ATOM 698 N N . ASP A 1 94 ? 8.316 -20.951 -42.062 1.00 97.94 94 ASP A N 1
ATOM 699 C CA . ASP A 1 94 ? 8.149 -20.358 -40.731 1.00 97.94 94 ASP A CA 1
ATOM 700 C C . ASP A 1 94 ? 9.132 -19.193 -40.559 1.00 97.94 94 ASP A C 1
ATOM 702 O O . ASP A 1 94 ? 10.327 -19.341 -40.815 1.00 97.94 94 ASP A O 1
ATOM 706 N N . ALA A 1 95 ? 8.644 -18.040 -40.099 1.00 96.88 95 ALA A N 1
ATOM 707 C CA . ALA A 1 95 ? 9.460 -16.848 -39.875 1.00 96.88 95 ALA A CA 1
ATOM 708 C C . ALA A 1 95 ? 10.613 -17.073 -38.877 1.00 96.88 95 ALA A C 1
ATOM 710 O O . ALA A 1 95 ? 11.639 -16.393 -38.961 1.00 96.88 95 ALA A O 1
ATOM 711 N N . ASN A 1 96 ? 10.451 -18.013 -37.941 1.00 96.88 96 ASN A N 1
ATOM 712 C CA . ASN A 1 96 ? 11.462 -18.407 -36.973 1.00 96.88 96 ASN A CA 1
ATOM 713 C C . ASN A 1 96 ? 12.472 -19.370 -37.618 1.00 96.88 96 ASN A C 1
ATOM 715 O O . ASN A 1 96 ? 12.164 -20.534 -37.906 1.00 96.88 96 ASN A O 1
ATOM 719 N N . PHE A 1 97 ? 13.701 -18.893 -37.823 1.00 97.56 97 PHE A N 1
ATOM 720 C CA . PHE A 1 97 ? 14.769 -19.649 -38.472 1.00 97.56 97 PHE A CA 1
ATOM 721 C C . PHE A 1 97 ? 14.953 -21.036 -37.833 1.00 97.56 97 PHE A C 1
ATOM 723 O O . PHE A 1 97 ? 15.102 -21.172 -36.620 1.00 97.56 97 PHE A O 1
ATOM 730 N N . GLY A 1 98 ? 14.950 -22.082 -38.664 1.00 96.56 98 GLY A N 1
ATOM 731 C CA . GLY A 1 98 ? 15.062 -23.476 -38.219 1.00 96.56 98 GLY A CA 1
ATOM 732 C C . GLY A 1 98 ? 13.735 -24.222 -38.042 1.00 96.56 98 GLY A C 1
ATOM 733 O O . GLY A 1 98 ? 13.770 -25.436 -37.855 1.00 96.56 98 GLY A O 1
ATOM 734 N N . SER A 1 99 ? 12.588 -23.534 -38.114 1.00 96.56 99 SER A N 1
ATOM 735 C CA . SER A 1 99 ? 11.262 -24.145 -37.886 1.00 96.56 99 SER A CA 1
ATOM 736 C C . SER A 1 99 ? 10.523 -24.525 -39.178 1.00 96.56 99 SER A C 1
ATOM 738 O O . SER A 1 99 ? 9.678 -25.419 -39.161 1.00 96.56 99 SER A O 1
ATOM 740 N N . GLY A 1 100 ? 10.860 -23.885 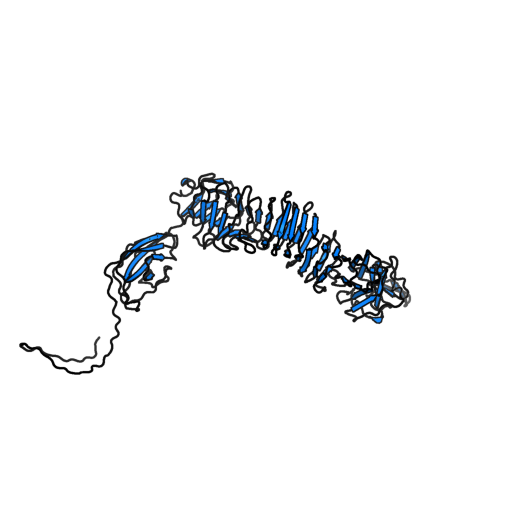-40.303 1.00 97.44 100 GLY A N 1
ATOM 741 C CA . GLY A 1 100 ? 10.331 -24.230 -41.622 1.00 97.44 100 GLY A CA 1
ATOM 742 C C . GLY A 1 100 ? 10.978 -25.478 -42.229 1.00 97.44 100 GLY A C 1
ATOM 743 O O . GLY A 1 100 ? 11.850 -26.124 -41.645 1.00 97.44 100 GLY A O 1
ATOM 744 N N . SER A 1 101 ? 10.565 -25.817 -43.448 1.00 98.00 101 SER A N 1
ATOM 745 C CA . SER A 1 101 ? 11.099 -26.973 -44.174 1.00 98.00 101 SER A CA 1
ATOM 746 C C . SER A 1 101 ? 12.600 -26.831 -44.402 1.00 98.00 101 SER A C 1
ATOM 748 O O . SER A 1 101 ? 13.075 -25.763 -44.791 1.00 98.00 101 SER A O 1
ATOM 750 N N . GLN A 1 102 ? 13.343 -27.918 -44.192 1.00 97.81 102 GLN A N 1
ATOM 751 C CA . GLN A 1 102 ? 14.786 -27.942 -44.397 1.00 97.81 102 GLN A CA 1
ATOM 752 C C . GLN A 1 102 ? 15.137 -28.473 -45.792 1.00 97.81 102 GLN A C 1
ATOM 754 O O . GLN A 1 102 ? 14.699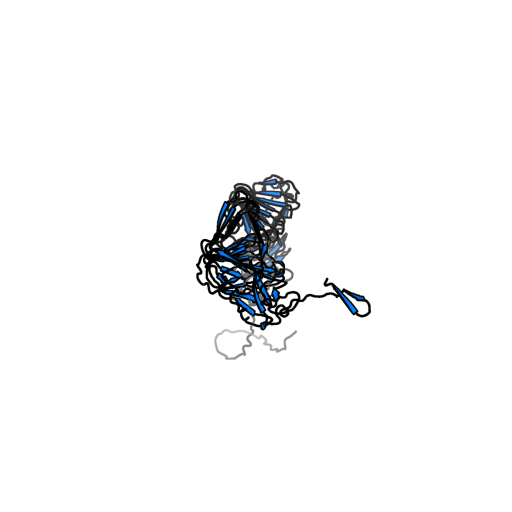 -29.558 -46.176 1.00 97.81 102 GLN A O 1
ATOM 759 N N . LEU A 1 103 ? 15.964 -27.732 -46.530 1.00 96.19 103 LEU A N 1
ATOM 760 C CA . LEU A 1 103 ? 16.508 -28.136 -47.824 1.00 96.19 103 LEU A CA 1
ATOM 761 C C . LEU A 1 103 ? 17.988 -28.479 -47.660 1.00 96.19 103 LEU A C 1
ATOM 763 O O . LEU A 1 103 ? 18.805 -27.642 -47.272 1.00 96.19 103 LEU A O 1
ATOM 767 N N . GLY A 1 104 ? 18.346 -29.737 -47.912 1.00 94.69 104 GLY A N 1
ATOM 768 C CA . GLY A 1 104 ? 19.692 -30.219 -47.611 1.00 94.69 104 GLY A CA 1
ATOM 769 C C . GLY A 1 104 ? 20.023 -30.066 -46.120 1.00 94.69 104 GLY A C 1
ATOM 770 O O . GLY A 1 104 ? 19.237 -30.466 -45.266 1.00 94.69 104 GLY A O 1
ATOM 771 N N . THR A 1 105 ? 21.194 -29.499 -45.801 1.00 95.00 105 THR A N 1
ATOM 772 C CA . THR A 1 105 ? 21.629 -29.275 -44.408 1.00 95.00 105 THR A CA 1
ATOM 773 C C . THR A 1 105 ? 21.743 -27.786 -44.090 1.00 95.00 105 THR A C 1
ATOM 775 O O . THR A 1 105 ? 22.625 -27.091 -44.598 1.00 95.00 105 THR A O 1
ATOM 778 N N . GLY A 1 106 ? 20.897 -27.321 -43.170 1.00 95.12 106 GLY A N 1
ATOM 779 C CA . GLY A 1 106 ? 20.965 -25.975 -42.592 1.00 95.12 106 GLY A CA 1
ATOM 780 C C . GLY A 1 106 ? 20.278 -24.864 -43.392 1.00 95.12 106 GLY A C 1
ATOM 781 O O . GLY A 1 106 ? 20.244 -23.740 -42.897 1.00 95.12 106 GLY A O 1
ATOM 782 N N . ASN A 1 107 ? 19.728 -25.155 -44.576 1.00 97.56 107 ASN A N 1
ATOM 783 C CA . ASN A 1 107 ? 18.885 -24.218 -45.320 1.00 97.56 107 ASN A CA 1
ATOM 784 C C . ASN A 1 107 ? 17.432 -24.407 -44.884 1.00 97.56 107 ASN A C 1
ATOM 786 O O . ASN A 1 107 ? 16.910 -25.516 -44.996 1.00 97.56 107 ASN A O 1
ATOM 790 N N . TYR A 1 108 ? 16.788 -23.354 -44.398 1.00 98.31 108 TYR A N 1
ATOM 791 C CA . TYR A 1 108 ? 15.407 -23.404 -43.926 1.00 98.31 108 TYR A CA 1
ATOM 792 C C . TYR A 1 108 ? 14.543 -22.411 -44.689 1.00 98.31 108 TYR A C 1
ATOM 794 O O . TYR A 1 108 ? 14.965 -21.282 -44.944 1.00 98.31 108 TYR A O 1
ATOM 802 N N . VAL A 1 109 ? 13.327 -22.829 -45.028 1.00 98.31 109 VAL A N 1
ATOM 803 C CA . VAL A 1 109 ? 12.325 -21.949 -45.631 1.00 98.31 109 VAL A CA 1
ATOM 804 C C . VAL A 1 109 ? 11.772 -21.019 -44.560 1.00 98.31 109 VAL A C 1
ATOM 806 O O . VAL A 1 109 ? 11.088 -21.468 -43.643 1.00 98.31 109 VAL A O 1
ATOM 809 N N . VAL A 1 110 ? 12.069 -19.727 -44.683 1.00 98.12 110 VAL A N 1
ATOM 810 C CA . VAL A 1 110 ? 11.625 -18.692 -43.734 1.00 98.12 110 VAL A CA 1
ATOM 811 C C . VAL A 1 110 ? 10.449 -17.859 -44.245 1.00 98.12 110 VAL A C 1
ATOM 813 O O . VAL A 1 110 ? 9.902 -17.042 -43.510 1.00 98.12 110 VAL A O 1
ATOM 816 N N . TYR A 1 111 ? 10.073 -18.052 -45.512 1.00 98.00 111 TYR A N 1
ATOM 817 C CA . TYR A 1 111 ? 8.897 -17.439 -46.121 1.00 98.00 111 TYR A CA 1
ATOM 818 C C . TYR A 1 111 ? 8.448 -18.197 -47.371 1.00 98.00 111 TYR A C 1
ATOM 820 O O . TYR A 1 111 ? 9.297 -18.570 -48.182 1.00 98.00 111 TYR A O 1
ATOM 828 N N . ALA A 1 112 ? 7.139 -18.341 -47.580 1.00 96.19 112 ALA A N 1
ATOM 829 C CA . ALA A 1 112 ? 6.552 -18.750 -48.853 1.00 96.19 112 ALA A CA 1
ATOM 830 C C . ALA A 1 112 ? 5.188 -18.067 -49.081 1.00 96.19 112 ALA A C 1
ATOM 832 O O . ALA A 1 112 ? 4.199 -18.382 -48.424 1.00 96.19 112 ALA A O 1
ATOM 833 N N . GLY A 1 113 ? 5.081 -17.146 -50.045 1.00 94.94 113 GLY A N 1
ATOM 834 C CA . GLY A 1 113 ? 3.809 -16.447 -50.273 1.00 94.94 113 GLY A CA 1
ATOM 835 C C . GLY A 1 113 ? 3.838 -15.287 -51.267 1.00 94.94 113 GLY A C 1
ATOM 836 O O . GLY A 1 113 ? 4.718 -15.199 -52.118 1.00 94.94 113 GLY A O 1
ATOM 837 N N . TYR A 1 114 ? 2.830 -14.411 -51.164 1.00 92.88 114 TYR A N 1
ATOM 838 C CA . TYR A 1 114 ? 2.564 -13.279 -52.076 1.00 92.88 114 TYR A CA 1
ATOM 839 C C . TYR A 1 114 ? 3.147 -11.927 -51.619 1.00 92.88 114 TYR A C 1
ATOM 841 O O . TYR A 1 114 ? 2.993 -10.907 -52.286 1.00 92.88 114 TYR A O 1
ATOM 849 N N . GLY A 1 115 ? 3.702 -11.882 -50.417 1.00 91.00 115 GLY A N 1
ATOM 850 C CA . GLY A 1 115 ? 4.153 -10.676 -49.738 1.00 91.00 115 GLY A CA 1
ATOM 851 C C . GLY A 1 115 ? 5.454 -10.121 -50.306 1.00 91.00 115 GLY A C 1
ATOM 852 O O . GLY A 1 115 ? 6.212 -10.792 -51.005 1.00 91.00 115 GLY A O 1
ATOM 853 N N . SER A 1 116 ? 5.716 -8.859 -49.977 1.00 91.62 116 SER A N 1
ATOM 854 C CA . SER A 1 116 ? 6.910 -8.118 -50.397 1.00 91.62 116 SER A CA 1
ATOM 855 C C . SER A 1 116 ? 7.915 -7.883 -49.262 1.00 91.62 116 SER A C 1
ATOM 857 O O . SER A 1 116 ? 8.901 -7.181 -49.465 1.00 91.62 116 SER A O 1
ATOM 859 N N . THR A 1 117 ? 7.661 -8.428 -48.070 1.00 94.94 117 THR A N 1
ATOM 860 C CA . THR A 1 117 ? 8.538 -8.315 -46.896 1.00 94.94 117 THR A CA 1
ATOM 861 C C . THR A 1 117 ? 8.412 -9.546 -45.997 1.00 94.94 117 THR A C 1
ATOM 863 O O . THR A 1 117 ? 7.346 -10.167 -45.963 1.00 94.94 117 THR A O 1
ATOM 866 N N . GLN A 1 118 ? 9.481 -9.872 -45.271 1.00 96.88 118 GLN A N 1
ATOM 867 C CA . GLN A 1 118 ? 9.521 -10.879 -44.218 1.00 96.88 118 GLN A CA 1
ATOM 868 C C . GLN A 1 118 ? 10.423 -10.426 -43.061 1.00 96.88 118 GLN A C 1
ATOM 870 O O . GLN A 1 118 ? 11.593 -10.113 -43.271 1.00 96.88 118 GLN A O 1
ATOM 875 N N . LEU A 1 119 ? 9.919 -10.484 -41.824 1.00 96.94 119 LEU A N 1
ATOM 876 C CA . LEU A 1 119 ? 10.745 -10.378 -40.617 1.00 96.94 119 LEU A CA 1
ATOM 877 C C . LEU A 1 119 ? 11.199 -11.777 -40.193 1.00 96.94 119 LEU A C 1
ATOM 879 O O . LEU A 1 119 ? 10.391 -12.573 -39.717 1.00 96.94 119 LEU A O 1
ATOM 883 N N . VAL A 1 120 ? 12.474 -12.094 -40.384 1.00 97.00 120 VAL A N 1
ATOM 884 C CA . VAL A 1 120 ? 13.047 -13.382 -39.973 1.00 97.00 120 VAL A CA 1
ATOM 885 C C . VAL A 1 120 ? 13.469 -13.281 -38.512 1.00 97.00 120 VAL A C 1
ATOM 887 O O . VAL A 1 120 ? 14.156 -12.329 -38.148 1.00 97.00 120 VAL A O 1
ATOM 890 N N . THR A 1 121 ? 13.054 -14.233 -37.679 1.00 94.50 121 THR A N 1
ATOM 891 C CA . THR A 1 121 ? 13.289 -14.254 -36.226 1.00 94.50 121 THR A CA 1
ATOM 892 C C . THR A 1 121 ? 14.083 -15.495 -35.801 1.00 94.50 121 THR A C 1
ATOM 894 O O . THR A 1 121 ? 14.384 -16.363 -36.624 1.00 94.50 121 THR A O 1
ATOM 897 N N . GLY A 1 122 ? 14.481 -15.572 -34.526 1.00 89.00 122 GLY A N 1
ATOM 898 C CA . GLY A 1 122 ? 15.221 -16.724 -33.988 1.00 89.00 122 GLY A CA 1
ATOM 899 C C . GLY A 1 122 ? 16.685 -16.794 -34.426 1.00 89.00 122 GLY A C 1
ATOM 900 O O . GLY A 1 122 ? 17.291 -17.867 -34.414 1.00 89.00 122 GLY A O 1
ATOM 901 N N . LEU A 1 123 ? 17.259 -15.667 -34.847 1.00 92.25 123 LEU A N 1
ATOM 902 C CA . LEU A 1 123 ? 18.637 -15.598 -35.314 1.00 92.25 123 LEU A CA 1
ATOM 903 C C . LEU A 1 123 ? 19.619 -15.513 -34.137 1.00 92.25 123 LEU A C 1
ATOM 905 O O . LEU A 1 123 ? 19.302 -15.010 -33.063 1.00 92.25 123 LEU A O 1
ATOM 909 N N . THR A 1 124 ? 20.833 -16.017 -34.340 1.00 87.56 124 THR A N 1
ATOM 910 C CA . THR A 1 124 ? 21.918 -15.937 -33.355 1.00 87.56 124 THR A CA 1
ATOM 911 C C . THR A 1 124 ? 22.682 -14.617 -33.524 1.00 87.56 124 THR A C 1
ATOM 913 O O . THR A 1 124 ? 23.038 -14.306 -34.663 1.00 87.56 124 THR A O 1
ATOM 916 N N . PRO A 1 125 ? 22.988 -13.871 -32.444 1.00 81.88 125 PRO A N 1
ATOM 917 C CA . PRO A 1 125 ? 23.741 -12.613 -32.509 1.00 81.88 125 PRO A CA 1
ATOM 918 C C . PRO A 1 125 ? 25.147 -12.752 -33.101 1.00 81.88 125 PRO A C 1
ATOM 920 O O . PRO A 1 125 ? 25.838 -13.740 -32.850 1.00 81.88 125 PRO A O 1
ATOM 923 N N . GLY A 1 126 ? 25.591 -11.742 -33.855 1.00 80.81 126 GLY A N 1
ATOM 924 C CA . GLY A 1 126 ? 26.923 -11.687 -34.467 1.00 80.81 126 GLY A CA 1
ATOM 925 C C . GLY A 1 126 ? 27.174 -12.707 -35.585 1.00 80.81 126 GLY A C 1
ATOM 926 O O . GLY A 1 126 ? 28.323 -12.883 -35.995 1.00 80.81 126 GLY A O 1
ATOM 927 N N . ILE A 1 127 ? 26.138 -13.399 -36.073 1.00 88.44 127 ILE A N 1
ATOM 928 C CA . ILE A 1 127 ? 26.265 -14.445 -37.093 1.00 88.44 127 ILE A CA 1
ATOM 929 C C . ILE A 1 127 ? 25.740 -13.939 -38.445 1.00 88.44 127 ILE A C 1
ATOM 931 O O . ILE A 1 127 ? 24.624 -13.421 -38.513 1.00 88.44 127 ILE A O 1
ATOM 935 N N . PRO A 1 128 ? 26.500 -14.108 -39.547 1.00 93.50 128 PRO A N 1
ATOM 936 C CA . PRO A 1 128 ? 25.988 -13.830 -40.881 1.00 93.50 128 PRO A CA 1
ATOM 937 C C . PRO A 1 128 ? 24.939 -14.867 -41.282 1.00 93.50 128 PRO A C 1
ATOM 939 O O . PRO A 1 128 ? 25.175 -16.074 -41.192 1.00 93.50 128 PRO A O 1
ATOM 942 N N . TYR A 1 129 ? 23.802 -14.393 -41.775 1.00 96.81 129 TYR A N 1
ATOM 943 C CA . TYR A 1 129 ? 22.775 -15.198 -42.421 1.00 96.81 129 TYR A CA 1
ATOM 944 C C . TYR A 1 129 ? 22.767 -14.904 -43.915 1.00 96.81 129 TYR A C 1
ATOM 946 O O . TYR A 1 129 ? 22.876 -13.755 -44.350 1.00 96.81 129 TYR A O 1
ATOM 954 N N . TYR A 1 130 ? 22.675 -15.966 -44.704 1.00 97.19 130 TYR A N 1
ATOM 955 C CA . TYR A 1 130 ? 22.632 -15.909 -46.155 1.00 97.19 130 TYR A CA 1
ATOM 956 C C . TYR A 1 130 ? 21.235 -16.276 -46.620 1.00 97.19 130 TYR A C 1
ATOM 958 O O . TYR A 1 130 ? 20.640 -17.227 -46.116 1.00 97.19 130 TYR A O 1
ATOM 966 N N . PHE A 1 131 ? 20.734 -15.528 -47.589 1.00 97.69 131 PHE A N 1
ATOM 967 C CA . PHE A 1 131 ? 19.380 -15.623 -48.093 1.00 97.69 131 PHE A CA 1
ATOM 968 C C . PHE A 1 131 ? 19.388 -15.880 -49.597 1.00 97.69 131 PHE A C 1
ATOM 970 O O . PHE A 1 131 ? 20.194 -15.309 -50.338 1.00 97.69 131 PHE A O 1
ATOM 977 N N . ALA A 1 132 ? 18.460 -16.719 -50.041 1.00 96.88 132 ALA A N 1
ATOM 978 C CA . ALA A 1 132 ? 18.149 -16.928 -51.445 1.00 96.88 132 ALA A CA 1
ATOM 979 C C . ALA A 1 132 ? 16.638 -16.810 -51.650 1.00 96.88 132 ALA A C 1
ATOM 981 O O . ALA A 1 132 ? 15.865 -17.430 -50.916 1.00 96.88 132 ALA A O 1
ATOM 982 N N . VAL A 1 133 ? 16.224 -16.000 -52.625 1.00 96.62 133 VAL A N 1
ATOM 983 C CA . VAL A 1 133 ? 14.819 -15.887 -53.041 1.00 96.62 133 VAL A CA 1
ATOM 984 C C . VAL A 1 133 ? 14.624 -16.565 -54.390 1.00 96.62 133 VAL A C 1
ATOM 986 O O . VAL A 1 133 ? 15.470 -16.439 -55.279 1.00 96.62 133 VAL A O 1
ATOM 989 N N . TYR A 1 134 ? 13.505 -17.273 -54.520 1.00 96.94 134 TYR A N 1
ATOM 990 C CA . TYR A 1 134 ? 13.078 -17.926 -55.751 1.00 96.94 134 TYR A CA 1
ATOM 991 C C . TYR A 1 134 ? 11.641 -17.509 -56.044 1.00 96.94 134 TYR A C 1
ATOM 993 O O . TYR A 1 134 ? 10.764 -17.632 -55.184 1.00 96.94 134 TYR A O 1
ATOM 1001 N N . GLU A 1 135 ? 11.404 -17.012 -57.250 1.00 97.19 135 GLU A N 1
ATOM 1002 C CA . GLU A 1 135 ? 10.056 -16.858 -57.790 1.00 97.19 135 GLU A CA 1
ATOM 1003 C C . GLU A 1 135 ? 9.486 -18.236 -58.136 1.00 97.19 135 GLU A C 1
ATOM 1005 O O . GLU A 1 135 ? 10.202 -19.094 -58.657 1.00 97.19 135 GLU A O 1
ATOM 1010 N N . TYR A 1 136 ? 8.198 -18.455 -57.873 1.00 96.44 136 TYR A N 1
ATOM 1011 C CA . TYR A 1 136 ? 7.506 -19.673 -58.286 1.00 96.44 136 TYR A CA 1
ATOM 1012 C C . TYR A 1 136 ? 6.033 -19.434 -58.617 1.00 96.44 136 TYR A C 1
ATOM 1014 O O . TYR A 1 136 ? 5.399 -18.490 -58.136 1.00 96.44 136 TYR A O 1
ATOM 1022 N N . ASN A 1 137 ? 5.491 -20.329 -59.437 1.00 95.38 137 ASN A N 1
ATOM 1023 C CA . ASN A 1 137 ? 4.060 -20.444 -59.717 1.00 95.38 137 ASN A CA 1
ATOM 1024 C C . ASN A 1 137 ? 3.563 -21.813 -59.235 1.00 95.38 137 ASN A C 1
ATOM 1026 O O . ASN A 1 137 ? 4.339 -22.762 -59.212 1.00 95.38 137 ASN A O 1
ATOM 1030 N N . ASP A 1 138 ? 2.303 -21.924 -58.814 1.00 91.88 138 ASP A N 1
ATOM 1031 C CA . ASP A 1 138 ? 1.767 -23.132 -58.161 1.00 91.88 138 ASP A CA 1
ATOM 1032 C C . ASP A 1 138 ? 0.338 -23.503 -58.591 1.00 91.88 138 ASP A C 1
ATOM 1034 O O . ASP A 1 138 ? -0.422 -24.106 -57.825 1.00 91.88 138 ASP A O 1
ATOM 1038 N N . ALA A 1 139 ? -0.059 -23.083 -59.795 1.00 86.44 139 ALA A N 1
ATOM 1039 C CA . ALA A 1 139 ? -1.368 -23.343 -60.387 1.00 86.44 139 ALA A CA 1
ATOM 1040 C C . ALA A 1 139 ? -2.555 -22.948 -59.481 1.00 86.44 139 ALA A C 1
ATOM 1042 O O . ALA A 1 139 ? -3.628 -23.554 -59.518 1.00 86.44 139 ALA A O 1
ATOM 1043 N N . GLY A 1 140 ? -2.382 -21.906 -58.660 1.00 81.06 140 GLY A N 1
ATOM 1044 C CA . GLY A 1 140 ? -3.411 -21.429 -57.735 1.00 81.06 140 GLY A CA 1
ATOM 1045 C C . GLY A 1 140 ? -3.421 -22.157 -56.389 1.00 81.06 140 GLY A C 1
ATOM 1046 O O . GLY A 1 140 ? -4.480 -22.272 -55.768 1.00 81.06 140 GLY A O 1
ATOM 1047 N N . GLY A 1 141 ? -2.261 -22.622 -55.921 1.00 82.44 141 GLY A N 1
ATOM 1048 C CA . GLY A 1 141 ? -2.084 -23.242 -54.606 1.00 82.44 141 GLY A CA 1
ATOM 1049 C C . GLY A 1 141 ? -2.289 -24.751 -54.570 1.00 82.44 141 GLY A C 1
ATOM 1050 O O . GLY A 1 141 ? -2.649 -25.272 -53.514 1.00 82.44 141 GLY A O 1
ATOM 1051 N N . VAL A 1 142 ? -2.122 -25.457 -55.691 1.00 84.31 142 VAL A N 1
ATOM 1052 C CA . VAL A 1 142 ? -2.259 -26.917 -55.731 1.00 84.31 142 VAL A CA 1
ATOM 1053 C C . VAL A 1 142 ? -0.947 -27.564 -55.266 1.00 84.31 142 VAL A C 1
ATOM 1055 O O . VAL A 1 142 ? 0.051 -27.460 -55.973 1.00 84.31 142 VAL A O 1
ATOM 1058 N N . PRO A 1 143 ? -0.925 -28.309 -54.138 1.00 86.25 143 PRO A N 1
ATOM 1059 C CA . PRO A 1 143 ? 0.318 -28.898 -53.646 1.00 86.25 143 PRO A CA 1
ATOM 1060 C C . PRO A 1 143 ? 0.920 -29.888 -54.644 1.00 86.25 143 PRO A C 1
ATOM 1062 O O . PRO A 1 143 ? 0.220 -30.803 -55.107 1.00 86.25 143 PRO A O 1
ATOM 1065 N N . GLY A 1 144 ? 2.206 -29.742 -54.939 1.00 87.19 144 GLY A N 1
ATOM 1066 C CA . GLY A 1 144 ? 2.949 -30.546 -55.901 1.00 87.19 144 GLY A CA 1
ATOM 1067 C C . GLY A 1 144 ? 2.879 -30.047 -57.348 1.00 87.19 144 GLY A C 1
ATOM 1068 O O . GLY A 1 144 ? 3.246 -30.797 -58.252 1.00 87.19 144 GLY A O 1
ATOM 1069 N N . GLU A 1 145 ? 2.388 -28.826 -57.577 1.00 92.38 145 GLU A N 1
ATOM 1070 C CA . GLU A 1 145 ? 2.413 -28.130 -58.879 1.00 92.38 145 GLU A CA 1
ATOM 1071 C C . GLU A 1 145 ? 3.329 -26.897 -58.866 1.00 92.38 145 GLU A C 1
ATOM 1073 O O . GLU A 1 145 ? 3.399 -26.171 -59.855 1.00 92.38 145 GLU A O 1
ATOM 1078 N N . GLU A 1 146 ? 4.061 -26.671 -57.773 1.00 94.75 146 GLU A N 1
ATOM 1079 C CA . GLU A 1 146 ? 5.032 -25.590 -57.654 1.00 94.75 146 GLU A CA 1
ATOM 1080 C C . GLU A 1 146 ? 6.142 -25.736 -58.703 1.00 94.75 146 GLU A C 1
ATOM 1082 O O . GLU A 1 146 ? 6.765 -26.792 -58.814 1.00 94.75 146 GLU A O 1
ATOM 1087 N N . ASN A 1 147 ? 6.393 -24.678 -59.470 1.00 96.00 147 ASN A N 1
ATOM 1088 C CA . ASN A 1 147 ? 7.497 -24.588 -60.419 1.00 96.00 147 ASN A CA 1
ATOM 1089 C C . ASN A 1 147 ? 8.391 -23.403 -60.044 1.00 96.00 147 ASN A C 1
ATOM 1091 O O . ASN A 1 147 ? 7.953 -22.250 -60.139 1.00 96.00 147 ASN A O 1
ATOM 1095 N N . TYR A 1 148 ? 9.599 -23.697 -59.565 1.00 96.94 148 TYR A N 1
ATOM 1096 C CA . TYR A 1 148 ? 10.535 -22.723 -59.014 1.00 96.94 148 TYR A CA 1
ATOM 1097 C C . TYR A 1 148 ? 11.532 -22.292 -60.085 1.00 96.94 148 TYR A C 1
ATOM 1099 O O . TYR A 1 148 ? 12.201 -23.126 -60.682 1.00 96.94 148 TYR A O 1
ATOM 1107 N N . LEU A 1 149 ? 11.714 -20.984 -60.272 1.00 97.31 149 LEU A N 1
ATOM 1108 C CA . LEU A 1 149 ? 12.778 -20.491 -61.141 1.00 97.31 149 LEU A CA 1
ATOM 1109 C C . LEU A 1 149 ? 14.141 -20.782 -60.497 1.00 97.31 149 LEU A C 1
ATOM 1111 O O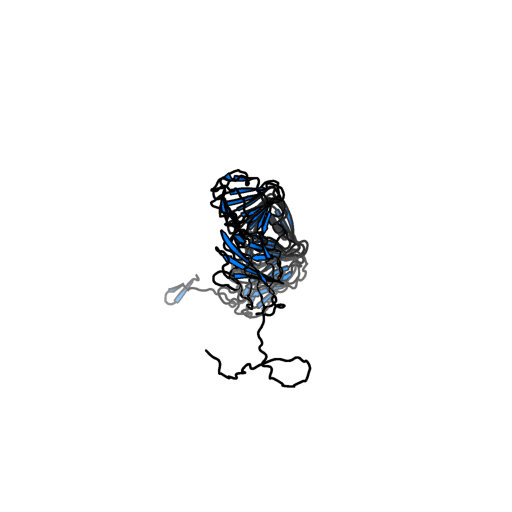 . LEU A 1 149 ? 14.433 -20.269 -59.413 1.00 97.31 149 LEU A O 1
ATOM 1115 N N . LEU A 1 150 ? 14.980 -21.585 -61.158 1.00 93.38 150 LEU A N 1
ATOM 1116 C CA . LEU A 1 150 ? 16.317 -21.968 -60.679 1.00 93.38 150 LEU A CA 1
ATOM 1117 C C . LEU A 1 150 ? 17.447 -21.404 -61.571 1.00 93.38 150 LEU A C 1
ATOM 1119 O O . LEU A 1 150 ? 17.308 -21.368 -62.795 1.00 93.38 150 LEU A O 1
ATOM 1123 N N . PRO A 1 151 ? 18.618 -21.031 -61.011 1.00 89.88 151 PRO A N 1
ATOM 1124 C CA . PRO A 1 151 ? 18.929 -20.941 -59.584 1.00 89.88 151 PRO A CA 1
ATOM 1125 C C . PRO A 1 151 ? 18.317 -19.684 -58.950 1.00 89.88 151 PRO A C 1
ATOM 1127 O O . PRO A 1 151 ? 17.962 -18.726 -59.641 1.00 89.88 151 PRO A O 1
ATOM 1130 N N . GLY A 1 152 ? 18.231 -19.677 -57.622 1.00 84.50 152 GLY A N 1
ATOM 1131 C CA . GLY A 1 152 ? 17.747 -18.533 -56.847 1.00 84.50 152 GLY A CA 1
ATOM 1132 C C . GLY A 1 152 ? 18.644 -17.306 -56.976 1.00 84.50 152 GLY A C 1
ATOM 1133 O O . GLY A 1 152 ? 19.818 -17.399 -57.346 1.00 84.50 152 GLY A O 1
ATOM 1134 N N . ALA A 1 153 ? 18.117 -16.142 -56.600 1.00 85.44 153 ALA A N 1
ATOM 1135 C CA . ALA A 1 153 ? 18.953 -14.969 -56.378 1.00 85.44 153 ALA A CA 1
ATOM 1136 C C . ALA A 1 153 ? 19.776 -15.171 -55.092 1.00 85.44 153 ALA A C 1
ATOM 1138 O O . ALA A 1 153 ? 19.288 -14.968 -53.979 1.00 85.44 153 ALA A O 1
ATOM 1139 N N . VAL A 1 154 ? 21.019 -15.618 -55.265 1.00 75.88 154 VAL A N 1
ATOM 1140 C CA . VAL A 1 154 ? 21.987 -15.929 -54.201 1.00 75.88 154 VAL A CA 1
ATOM 1141 C C . VAL A 1 154 ? 22.897 -14.729 -53.881 1.00 75.88 154 VAL A C 1
ATOM 1143 O O . VAL A 1 154 ? 22.792 -13.683 -54.510 1.00 75.88 154 VAL A O 1
ATOM 1146 N N . GLU A 1 155 ? 23.780 -14.878 -52.885 1.00 76.19 155 GLU A N 1
ATOM 1147 C CA . GLU A 1 155 ? 24.731 -13.855 -52.384 1.00 76.19 155 GLU A CA 1
ATOM 1148 C C . GLU A 1 155 ? 24.130 -12.723 -51.530 1.00 76.19 155 GLU A C 1
ATOM 1150 O O . GLU A 1 155 ? 24.836 -11.798 -51.128 1.00 76.19 155 GLU A O 1
ATOM 1155 N N . ASN A 1 156 ? 22.855 -12.822 -51.149 1.00 89.00 156 ASN A N 1
ATOM 1156 C CA . ASN A 1 156 ? 22.250 -11.879 -50.210 1.00 89.00 156 ASN A CA 1
ATOM 1157 C C . ASN A 1 156 ? 22.645 -12.259 -48.782 1.00 89.00 156 ASN A C 1
ATOM 1159 O O . ASN A 1 156 ? 22.217 -13.292 -48.274 1.00 89.00 156 ASN A O 1
ATOM 1163 N N . THR A 1 157 ? 23.464 -11.443 -48.124 1.00 93.81 157 THR A N 1
ATOM 1164 C CA . THR A 1 157 ? 23.918 -11.704 -46.754 1.00 93.81 157 THR A CA 1
ATOM 1165 C C . THR A 1 157 ? 23.686 -10.508 -45.847 1.00 93.81 157 THR A C 1
ATOM 1167 O O . THR A 1 157 ? 23.856 -9.361 -46.258 1.00 93.81 157 THR A O 1
ATOM 1170 N N . SER A 1 158 ? 23.295 -10.790 -44.610 1.00 92.81 158 SER A N 1
ATOM 1171 C CA . SER A 1 158 ? 23.188 -9.802 -43.546 1.00 92.81 158 SER A CA 1
ATOM 1172 C C . SER A 1 158 ? 23.637 -10.429 -42.230 1.00 92.81 158 SER A C 1
ATOM 1174 O O . SER A 1 158 ? 23.377 -11.605 -41.968 1.00 92.81 158 SER A O 1
ATOM 1176 N N . THR A 1 159 ? 24.353 -9.656 -41.422 1.00 88.50 159 THR A N 1
ATOM 1177 C CA . THR A 1 159 ? 24.919 -10.103 -40.147 1.00 88.50 159 THR A CA 1
ATOM 1178 C C . THR A 1 159 ? 24.105 -9.505 -39.022 1.00 88.50 159 THR A C 1
ATOM 1180 O O . THR A 1 159 ? 23.947 -8.288 -38.969 1.00 88.50 159 THR A O 1
ATOM 1183 N N . THR A 1 160 ? 23.599 -10.351 -38.126 1.00 82.50 160 THR A N 1
ATOM 1184 C CA . THR A 1 160 ? 22.945 -9.882 -36.903 1.00 82.50 160 THR A CA 1
ATOM 1185 C C . THR A 1 160 ? 23.925 -9.076 -36.062 1.00 82.50 160 THR A C 1
ATOM 1187 O O . THR A 1 160 ? 25.121 -9.376 -36.007 1.00 82.50 160 THR A O 1
ATOM 1190 N N . ASN A 1 161 ? 23.426 -8.054 -35.377 1.00 75.75 161 ASN A N 1
ATOM 1191 C CA . ASN A 1 161 ? 24.283 -7.220 -34.544 1.00 75.75 161 ASN A CA 1
ATOM 1192 C C . ASN A 1 161 ? 24.848 -8.052 -33.380 1.00 75.75 161 ASN A C 1
ATOM 1194 O O . ASN A 1 161 ? 24.129 -8.843 -32.762 1.00 75.75 161 ASN A O 1
ATOM 1198 N N . MET A 1 162 ? 26.141 -7.894 -33.090 1.00 74.25 162 MET A N 1
ATOM 1199 C CA . MET A 1 162 ? 26.736 -8.407 -31.857 1.00 74.25 162 MET A CA 1
ATOM 1200 C C . MET A 1 162 ? 26.583 -7.328 -30.776 1.00 74.25 162 MET A C 1
ATOM 1202 O O . MET A 1 162 ? 26.908 -6.173 -31.056 1.00 74.25 162 MET A O 1
ATOM 1206 N N . PRO A 1 163 ? 26.109 -7.663 -29.564 1.00 78.31 163 PRO A N 1
ATOM 1207 C CA . PRO A 1 163 ? 26.137 -6.727 -28.450 1.00 78.31 163 PRO A CA 1
ATOM 1208 C C . PRO A 1 163 ? 27.585 -6.353 -28.119 1.00 78.31 163 PRO A C 1
ATOM 1210 O O . PRO A 1 163 ? 28.378 -7.220 -27.748 1.00 78.31 163 PRO A O 1
ATOM 1213 N N . GLU A 1 164 ? 27.938 -5.079 -28.269 1.00 87.94 164 GLU A N 1
ATOM 1214 C CA . GLU A 1 164 ? 29.236 -4.555 -27.846 1.00 87.94 164 GLU A CA 1
ATOM 1215 C C . GLU A 1 164 ? 29.139 -4.060 -26.403 1.00 87.94 164 GLU A C 1
ATOM 1217 O O . GLU A 1 164 ? 28.168 -3.411 -26.007 1.00 87.94 164 GLU A O 1
ATOM 1222 N N . ILE A 1 165 ? 30.150 -4.392 -25.603 1.00 92.94 165 ILE A N 1
ATOM 1223 C CA . ILE A 1 165 ? 30.188 -4.066 -24.178 1.00 92.94 165 ILE A CA 1
ATOM 1224 C C . ILE A 1 165 ? 31.014 -2.805 -23.970 1.00 92.94 165 ILE A C 1
ATOM 1226 O O . ILE A 1 165 ? 32.186 -2.765 -24.336 1.00 92.94 165 ILE A O 1
ATOM 1230 N N . TYR A 1 166 ? 30.430 -1.818 -23.295 1.00 97.00 166 TYR A N 1
ATOM 1231 C CA . TYR A 1 166 ? 31.071 -0.552 -22.975 1.00 97.00 166 TYR A CA 1
ATOM 1232 C C . TYR A 1 166 ? 30.997 -0.259 -21.480 1.00 97.00 166 TYR A C 1
ATOM 1234 O O . TYR A 1 166 ? 29.922 -0.229 -20.888 1.00 97.00 166 TYR A O 1
ATOM 1242 N N . THR A 1 167 ? 32.140 0.031 -20.863 1.00 97.25 167 THR A N 1
ATOM 1243 C CA . THR A 1 167 ? 32.204 0.546 -19.490 1.00 97.25 167 THR A CA 1
ATOM 1244 C C . THR A 1 167 ? 32.460 2.045 -19.504 1.00 97.25 167 THR A C 1
ATOM 1246 O O . THR A 1 167 ? 33.360 2.523 -20.197 1.00 97.25 167 THR A O 1
ATOM 1249 N N . TRP A 1 168 ? 31.683 2.801 -18.733 1.00 97.62 168 TRP A N 1
ATOM 1250 C CA . TRP A 1 168 ? 31.920 4.229 -18.559 1.00 97.62 168 TRP A CA 1
ATOM 1251 C C . TRP A 1 168 ? 33.205 4.486 -17.768 1.00 97.62 168 TRP A C 1
ATOM 1253 O O . TRP A 1 168 ? 33.435 3.904 -16.712 1.00 97.62 168 TRP A O 1
ATOM 1263 N N . GLN A 1 169 ? 34.029 5.400 -18.270 1.00 95.75 169 GLN A N 1
ATOM 1264 C CA . GLN A 1 169 ? 35.257 5.880 -17.627 1.00 95.75 169 GLN A CA 1
ATOM 1265 C C . GLN A 1 169 ? 35.373 7.414 -17.656 1.00 95.75 169 GLN A C 1
ATOM 1267 O O . GLN A 1 169 ? 36.401 7.972 -17.276 1.00 95.75 169 GLN A O 1
ATOM 1272 N N . GLY A 1 170 ? 34.334 8.111 -18.132 1.00 94.62 170 GLY A N 1
ATOM 1273 C CA . GLY A 1 170 ? 34.339 9.563 -18.324 1.00 94.62 170 GLY A CA 1
ATOM 1274 C C . GLY A 1 170 ? 34.184 10.390 -17.045 1.00 94.62 170 GLY A C 1
ATOM 1275 O O . GLY A 1 170 ? 34.351 11.606 -17.096 1.00 94.62 170 GLY A O 1
ATOM 1276 N N . GLY A 1 171 ? 33.857 9.770 -15.903 1.00 94.69 171 GLY A N 1
ATOM 1277 C CA . GLY A 1 171 ? 33.487 10.492 -14.681 1.00 94.69 171 GLY A CA 1
ATOM 1278 C C . GLY A 1 171 ? 32.342 11.472 -14.953 1.00 94.69 171 GLY A C 1
ATOM 1279 O O . GLY A 1 171 ? 31.337 11.090 -15.552 1.00 94.69 171 GLY A O 1
ATOM 1280 N N . ASN A 1 172 ? 32.512 12.739 -14.557 1.00 96.38 172 ASN A N 1
ATOM 1281 C CA . ASN A 1 172 ? 31.638 13.817 -15.028 1.00 96.38 172 ASN A CA 1
ATOM 1282 C C . ASN A 1 172 ? 31.983 14.136 -16.486 1.00 96.38 172 ASN A C 1
ATOM 1284 O O . ASN A 1 172 ? 33.017 14.753 -16.756 1.00 96.38 172 ASN A O 1
ATOM 1288 N N . GLY A 1 173 ? 31.129 13.723 -17.415 1.00 96.81 173 GLY A N 1
ATOM 1289 C CA . GLY A 1 173 ? 31.421 13.819 -18.839 1.00 96.81 173 GLY A CA 1
ATOM 1290 C C . GLY A 1 173 ? 30.177 13.751 -19.708 1.00 96.81 173 GLY A C 1
ATOM 1291 O O . GLY A 1 173 ? 29.080 13.464 -19.240 1.00 96.81 173 GLY A O 1
ATOM 1292 N N . ASP A 1 174 ? 30.364 14.025 -20.993 1.00 97.94 174 ASP A N 1
ATOM 1293 C CA . ASP A 1 174 ? 29.296 13.972 -21.985 1.00 97.94 174 ASP A CA 1
ATOM 1294 C C . ASP A 1 174 ? 29.153 12.551 -22.554 1.00 97.94 174 ASP A C 1
ATOM 1296 O O . ASP A 1 174 ? 30.154 11.925 -22.929 1.00 97.94 174 ASP A O 1
ATOM 1300 N N . TRP A 1 175 ? 27.917 12.047 -22.598 1.00 98.31 175 TRP A N 1
ATOM 1301 C CA . TRP A 1 175 ? 27.543 10.707 -23.066 1.00 98.31 175 TRP A CA 1
ATOM 1302 C C . TRP A 1 175 ? 28.057 10.401 -24.478 1.00 98.31 175 TRP A C 1
ATOM 1304 O O . TRP A 1 175 ? 28.400 9.258 -24.793 1.00 98.31 175 TRP A O 1
ATOM 1314 N N . THR A 1 176 ? 28.110 11.424 -25.334 1.00 97.31 176 THR A N 1
ATOM 1315 C CA . THR A 1 176 ? 28.391 11.297 -26.769 1.00 97.31 176 THR A CA 1
ATOM 1316 C C . THR A 1 176 ? 29.879 11.239 -27.104 1.00 97.31 176 THR A C 1
ATOM 1318 O O . THR A 1 176 ? 30.231 10.903 -28.234 1.00 97.31 176 THR A O 1
ATOM 1321 N N . ILE A 1 177 ? 30.771 11.533 -26.150 1.00 98.19 177 ILE A N 1
ATOM 1322 C CA . ILE A 1 177 ? 32.221 11.522 -26.377 1.00 98.19 177 ILE A CA 1
ATOM 1323 C C . ILE A 1 177 ? 32.731 10.071 -26.371 1.00 98.19 177 ILE A C 1
ATOM 1325 O O . ILE A 1 177 ? 32.758 9.445 -25.309 1.00 98.19 177 ILE A O 1
ATOM 1329 N N . PRO A 1 178 ? 33.216 9.520 -27.507 1.00 97.88 178 PRO A N 1
ATOM 1330 C CA . PRO A 1 178 ? 33.536 8.093 -27.604 1.00 97.88 178 PRO A CA 1
ATOM 1331 C C . PRO A 1 178 ? 34.584 7.616 -26.597 1.00 97.88 178 PRO A C 1
ATOM 1333 O O . PRO A 1 178 ? 34.484 6.501 -26.099 1.00 97.88 178 PRO A O 1
ATOM 1336 N N . SER A 1 179 ? 35.575 8.451 -26.267 1.00 97.44 179 SER A N 1
ATOM 1337 C CA . SER A 1 179 ? 36.650 8.104 -25.328 1.00 97.44 179 SER A CA 1
ATOM 1338 C C . SER A 1 179 ? 36.207 8.022 -23.864 1.00 97.44 179 SER A C 1
ATOM 1340 O O . SER A 1 179 ? 36.958 7.495 -23.046 1.00 97.44 179 SER A O 1
ATOM 1342 N N . ASN A 1 180 ? 35.008 8.511 -23.526 1.00 97.81 180 ASN A N 1
ATOM 1343 C CA . ASN A 1 180 ? 34.427 8.344 -22.190 1.00 97.81 180 ASN A CA 1
ATOM 1344 C C . ASN A 1 180 ? 33.926 6.913 -21.944 1.00 97.81 180 ASN A C 1
ATOM 1346 O O . ASN A 1 180 ? 33.620 6.564 -20.806 1.00 97.81 180 ASN A O 1
ATOM 1350 N N . TRP A 1 181 ? 33.899 6.083 -22.987 1.00 97.75 181 TRP A N 1
ATOM 1351 C CA . TRP A 1 181 ? 33.603 4.658 -22.932 1.00 97.75 181 TRP A CA 1
ATOM 1352 C C . TRP A 1 181 ? 34.878 3.835 -23.157 1.00 97.75 181 TRP A C 1
ATOM 1354 O O . TRP A 1 181 ? 35.788 4.255 -23.884 1.00 97.75 181 TRP A O 1
ATOM 1364 N N . LEU A 1 182 ? 34.939 2.659 -22.533 1.00 95.62 182 LEU A N 1
ATOM 1365 C CA . LEU A 1 182 ? 35.974 1.649 -22.733 1.00 95.62 182 LEU A CA 1
ATOM 1366 C C . LEU A 1 182 ? 35.335 0.337 -23.226 1.00 95.62 182 LEU A C 1
ATOM 1368 O O . LEU A 1 182 ? 34.556 -0.246 -22.469 1.00 95.62 182 LEU A O 1
ATOM 1372 N N . PRO A 1 183 ? 35.674 -0.152 -24.439 1.00 96.38 183 PRO A N 1
ATOM 1373 C CA . PRO A 1 183 ? 36.436 0.532 -25.495 1.00 96.38 183 PRO A CA 1
ATOM 1374 C C . PRO A 1 183 ? 35.715 1.793 -26.004 1.00 96.38 183 PRO A C 1
ATOM 1376 O O . PRO A 1 183 ? 34.582 2.066 -25.627 1.00 96.38 183 PRO A O 1
ATOM 1379 N N . SER A 1 184 ? 36.365 2.600 -26.850 1.00 95.88 184 SER A N 1
ATOM 1380 C CA . SER A 1 184 ? 35.727 3.825 -27.349 1.00 95.88 184 SER A CA 1
ATOM 1381 C C . SER A 1 184 ? 34.468 3.524 -28.169 1.00 95.88 184 SER A C 1
ATOM 1383 O O . SER A 1 184 ? 34.508 2.752 -29.126 1.00 95.88 184 SER A O 1
ATOM 1385 N N . ARG A 1 185 ? 33.349 4.162 -27.814 1.00 95.50 185 ARG A N 1
ATOM 1386 C CA . ARG A 1 185 ? 32.036 3.940 -28.442 1.00 95.50 185 ARG A CA 1
ATOM 1387 C C . ARG A 1 185 ? 31.856 4.833 -29.672 1.00 95.50 185 ARG A C 1
ATOM 1389 O O . ARG A 1 185 ? 31.203 5.870 -29.619 1.00 95.50 185 ARG A O 1
ATOM 1396 N N . ASN A 1 186 ? 32.511 4.475 -30.777 1.00 92.50 186 ASN A N 1
ATOM 1397 C CA . ASN A 1 186 ? 32.512 5.272 -32.014 1.00 92.50 186 ASN A CA 1
ATOM 1398 C C . ASN A 1 186 ? 31.259 5.094 -32.884 1.00 92.50 186 ASN A C 1
ATOM 1400 O O . ASN A 1 186 ? 30.959 5.972 -33.692 1.00 92.50 186 ASN A O 1
ATOM 1404 N N . LEU A 1 187 ? 30.563 3.967 -32.741 1.00 89.31 187 LEU A N 1
ATOM 1405 C CA . LEU A 1 187 ? 29.370 3.612 -33.506 1.00 89.31 187 LEU A CA 1
ATOM 1406 C C . LEU A 1 187 ? 28.286 3.119 -32.536 1.00 89.31 187 LEU A C 1
ATOM 1408 O O . LEU A 1 187 ? 28.157 1.913 -32.359 1.00 89.31 187 LEU A O 1
ATOM 1412 N N . PRO A 1 188 ? 27.547 4.032 -31.878 1.00 91.44 188 PRO A N 1
ATOM 1413 C CA . PRO A 1 188 ? 26.386 3.678 -31.065 1.00 91.44 188 PRO A CA 1
ATOM 1414 C C . PRO A 1 188 ? 25.420 2.753 -31.812 1.00 91.44 188 PRO A C 1
ATOM 1416 O O . PRO A 1 188 ? 24.970 3.104 -32.905 1.00 91.44 188 PRO A O 1
ATOM 1419 N N . ALA A 1 189 ? 25.076 1.612 -31.219 1.00 87.88 189 ALA A N 1
ATOM 1420 C CA . ALA A 1 189 ? 24.120 0.665 -31.778 1.00 87.88 189 ALA A CA 1
ATOM 1421 C C . ALA A 1 189 ? 22.985 0.337 -30.786 1.00 87.88 189 ALA A C 1
ATOM 1423 O O . ALA A 1 189 ? 23.191 0.387 -29.570 1.00 87.88 189 ALA A O 1
ATOM 1424 N N . PRO A 1 190 ? 21.792 -0.046 -31.289 1.00 87.56 190 PRO A N 1
ATOM 1425 C CA . PRO A 1 190 ? 20.668 -0.462 -30.452 1.00 87.56 190 PRO A CA 1
ATOM 1426 C C . PRO A 1 190 ? 20.946 -1.659 -29.547 1.00 87.56 190 PRO A C 1
ATOM 1428 O O . PRO A 1 190 ? 20.240 -1.811 -28.570 1.00 87.56 190 PRO A O 1
ATOM 1431 N N . THR A 1 191 ? 21.964 -2.467 -29.849 1.00 85.56 191 THR A N 1
ATOM 1432 C CA . THR A 1 191 ? 22.325 -3.682 -29.103 1.00 85.56 191 THR A CA 1
ATOM 1433 C C . THR A 1 191 ? 23.431 -3.462 -28.072 1.00 85.56 191 THR A C 1
ATOM 1435 O O . THR A 1 191 ? 23.966 -4.427 -27.531 1.00 85.56 191 THR A O 1
ATOM 1438 N N . ASP A 1 192 ? 23.853 -2.218 -27.843 1.00 92.12 192 ASP A N 1
ATOM 1439 C CA . ASP A 1 192 ? 24.974 -1.928 -26.948 1.00 92.12 192 ASP A CA 1
ATOM 1440 C C . ASP A 1 192 ? 24.649 -2.276 -25.490 1.00 92.12 192 ASP A C 1
ATOM 1442 O O . ASP A 1 192 ? 23.550 -2.010 -24.998 1.00 92.12 192 ASP A O 1
ATOM 1446 N N . ILE A 1 193 ? 25.645 -2.820 -24.790 1.00 93.81 193 ILE A N 1
ATOM 1447 C CA . ILE A 1 193 ? 25.599 -3.163 -23.367 1.00 93.81 193 ILE A CA 1
ATOM 1448 C C . ILE A 1 193 ? 26.441 -2.139 -22.612 1.00 93.81 193 ILE A C 1
ATOM 1450 O O . ILE A 1 193 ? 27.656 -2.062 -22.801 1.00 93.81 193 ILE A O 1
ATOM 1454 N N . LEU A 1 194 ? 25.805 -1.348 -21.752 1.00 97.69 194 LEU A N 1
ATOM 1455 C CA . LEU A 1 194 ? 26.442 -0.232 -21.059 1.00 97.69 194 LEU A CA 1
ATOM 1456 C C . LEU A 1 194 ? 26.580 -0.510 -19.557 1.00 97.69 194 LEU A C 1
ATOM 1458 O O . LEU A 1 194 ? 25.596 -0.787 -18.875 1.00 97.69 194 LEU A O 1
ATOM 1462 N N . PHE A 1 195 ? 27.798 -0.375 -19.033 1.00 97.31 195 PHE A N 1
ATOM 1463 C CA . PHE A 1 195 ? 28.126 -0.605 -17.626 1.00 97.31 195 PHE A CA 1
ATOM 1464 C C . PHE A 1 195 ? 28.618 0.658 -16.913 1.00 97.31 195 PHE A C 1
ATOM 1466 O O . PHE A 1 195 ? 29.547 1.331 -17.371 1.00 97.31 195 PHE A O 1
ATOM 1473 N N . PHE A 1 196 ? 28.077 0.883 -15.717 1.00 97.56 196 PHE A N 1
ATOM 1474 C CA . PHE A 1 196 ? 28.544 1.842 -14.717 1.00 97.56 196 PHE A CA 1
ATOM 1475 C C . PHE A 1 196 ? 28.927 1.082 -13.435 1.00 97.56 196 PHE A C 1
ATOM 1477 O O . PHE A 1 196 ? 28.060 0.721 -12.640 1.00 97.56 196 PHE A O 1
ATOM 1484 N N . ILE A 1 197 ? 30.223 0.795 -13.264 1.00 94.94 197 ILE A N 1
ATOM 1485 C CA . ILE A 1 197 ? 30.739 -0.175 -12.268 1.00 94.94 197 ILE A CA 1
ATOM 1486 C C . ILE A 1 197 ? 32.039 0.280 -11.572 1.00 94.94 197 ILE A C 1
ATOM 1488 O O . ILE A 1 197 ? 32.858 -0.524 -11.133 1.00 94.94 197 ILE A O 1
ATOM 1492 N N . ASP A 1 198 ? 32.271 1.586 -11.515 1.00 87.12 198 ASP A N 1
ATOM 1493 C CA . ASP A 1 198 ? 33.510 2.216 -11.046 1.00 87.12 198 ASP A CA 1
ATOM 1494 C C . ASP A 1 198 ? 33.627 2.419 -9.520 1.00 87.12 198 ASP A C 1
ATOM 1496 O O . ASP A 1 198 ? 34.702 2.775 -9.039 1.00 87.12 198 ASP A O 1
ATOM 1500 N N . GLY A 1 199 ? 32.571 2.150 -8.746 1.00 74.62 199 GLY A N 1
ATOM 1501 C CA . GLY A 1 199 ? 32.620 2.050 -7.285 1.00 74.62 199 GLY A CA 1
ATOM 1502 C C . GLY A 1 199 ? 32.860 3.364 -6.525 1.00 74.62 199 GLY A C 1
ATOM 1503 O O . 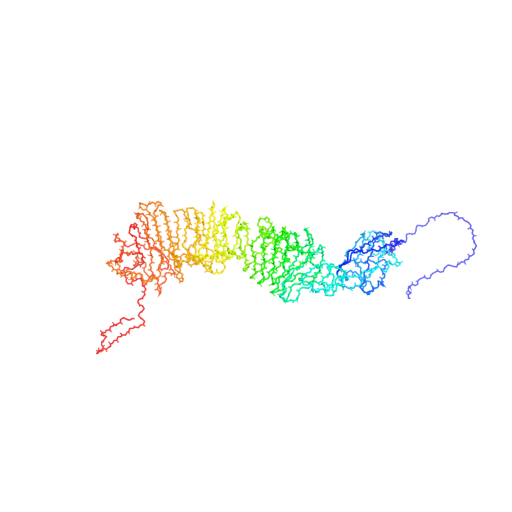GLY A 1 199 ? 33.967 3.659 -6.076 1.00 74.62 199 GLY A O 1
ATOM 1504 N N . GLY A 1 200 ? 31.773 4.089 -6.236 1.00 70.19 200 GLY A N 1
ATOM 1505 C CA . GLY A 1 200 ? 31.659 4.911 -5.021 1.00 70.19 200 GLY A CA 1
ATOM 1506 C C . GLY A 1 200 ? 31.756 6.437 -5.148 1.00 70.19 200 GLY A C 1
ATOM 1507 O O . GLY A 1 200 ? 31.321 7.119 -4.218 1.00 70.19 200 GLY A O 1
ATOM 1508 N N . ILE A 1 201 ? 32.252 7.009 -6.253 1.00 83.44 201 ILE A N 1
ATOM 1509 C CA . ILE A 1 201 ? 32.201 8.472 -6.457 1.00 83.44 201 ILE A CA 1
ATOM 1510 C C . ILE A 1 201 ? 30.986 8.813 -7.325 1.00 83.44 201 ILE A C 1
ATOM 1512 O O . ILE A 1 201 ? 30.902 8.310 -8.439 1.00 83.44 201 ILE A O 1
ATOM 1516 N N . PRO A 1 202 ? 30.054 9.667 -6.861 1.00 93.06 202 PRO A N 1
ATOM 1517 C CA . PRO A 1 202 ? 28.958 10.122 -7.703 1.00 93.06 202 PRO A CA 1
ATOM 1518 C C . PRO A 1 202 ? 29.441 10.993 -8.866 1.00 93.06 202 PRO A C 1
ATOM 1520 O O . PRO A 1 202 ? 30.261 11.892 -8.664 1.00 93.06 202 PRO A O 1
ATOM 1523 N N . TYR A 1 203 ? 28.884 10.783 -10.055 1.00 96.38 203 TYR A N 1
ATOM 1524 C CA . TYR A 1 203 ? 29.103 11.649 -11.217 1.00 96.38 203 TYR A CA 1
ATOM 1525 C C . TYR A 1 203 ? 27.820 11.874 -12.011 1.00 96.38 203 TYR A C 1
ATOM 1527 O O . TYR A 1 203 ? 26.888 11.065 -11.987 1.00 96.38 203 TYR A O 1
ATOM 1535 N N . THR A 1 204 ? 27.806 12.994 -12.726 1.00 97.88 204 THR A N 1
ATOM 1536 C CA . THR A 1 204 ? 26.743 13.382 -13.645 1.00 97.88 204 THR A CA 1
ATOM 1537 C C . THR A 1 204 ? 27.221 13.218 -15.080 1.00 97.88 204 THR A C 1
ATOM 1539 O O . THR A 1 204 ? 28.261 13.757 -15.465 1.00 97.88 204 THR A O 1
ATOM 1542 N N . ILE A 1 205 ? 26.445 12.487 -15.874 1.00 98.38 205 ILE A N 1
ATOM 1543 C CA . ILE A 1 205 ? 26.644 12.327 -17.308 1.00 98.38 205 ILE A CA 1
ATOM 1544 C C . ILE A 1 205 ? 25.660 13.234 -18.030 1.00 98.38 205 ILE A C 1
ATOM 1546 O O . ILE A 1 205 ? 24.446 13.079 -17.898 1.00 98.38 205 ILE A O 1
ATOM 1550 N N . THR A 1 206 ? 26.192 14.174 -18.799 1.00 98.50 206 THR A N 1
ATOM 1551 C CA . THR A 1 206 ? 25.398 15.141 -19.559 1.00 98.50 206 THR A CA 1
ATOM 1552 C C . THR A 1 206 ? 25.240 14.706 -21.008 1.00 98.50 206 THR A C 1
ATOM 1554 O O . THR A 1 206 ? 25.968 13.841 -21.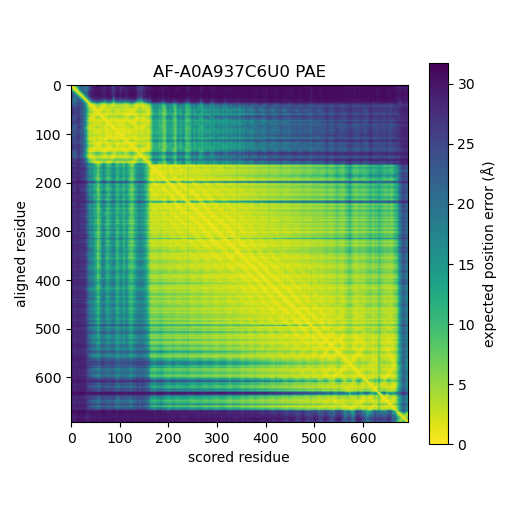497 1.00 98.50 206 THR A O 1
ATOM 1557 N N . GLY A 1 207 ? 24.324 15.349 -21.731 1.00 97.12 207 GLY A N 1
ATOM 1558 C CA . GLY A 1 207 ? 24.225 15.173 -23.178 1.00 97.12 207 GLY A CA 1
ATOM 1559 C C . GLY A 1 207 ? 23.701 13.798 -23.584 1.00 97.12 207 GLY A C 1
ATOM 1560 O O . GLY A 1 207 ? 23.995 13.348 -24.688 1.00 97.12 207 GLY A O 1
ATOM 1561 N N . VAL A 1 208 ? 22.935 13.122 -22.717 1.00 98.19 208 VAL A N 1
ATOM 1562 C CA . VAL A 1 208 ? 22.337 11.825 -23.062 1.00 98.19 208 VAL A CA 1
ATOM 1563 C C . VAL A 1 208 ? 21.344 12.031 -24.214 1.00 98.19 208 VAL A C 1
ATOM 1565 O O . VAL A 1 208 ? 20.418 12.827 -24.042 1.00 98.19 208 VAL A O 1
ATOM 1568 N N . PRO A 1 209 ? 21.540 11.403 -25.391 1.00 97.31 209 PRO A N 1
ATOM 1569 C CA . PRO A 1 209 ? 20.714 11.635 -26.572 1.00 97.31 209 PRO A CA 1
ATOM 1570 C C . PRO A 1 209 ? 19.499 10.702 -26.622 1.00 97.31 209 PRO A C 1
ATOM 1572 O O . PRO A 1 209 ? 19.416 9.723 -25.880 1.00 97.31 209 PRO A O 1
ATOM 1575 N N . ASP A 1 210 ? 18.598 10.970 -27.568 1.00 97.00 210 ASP A N 1
ATOM 1576 C CA . ASP A 1 210 ? 17.580 10.006 -27.989 1.00 97.00 210 ASP A CA 1
ATOM 1577 C C . ASP A 1 210 ? 18.254 8.797 -28.638 1.00 97.00 210 ASP A C 1
ATOM 1579 O O . ASP A 1 210 ? 18.890 8.931 -29.687 1.00 97.00 210 ASP A O 1
ATOM 1583 N N . GLN A 1 211 ? 18.140 7.620 -28.023 1.00 95.75 211 GLN A N 1
ATOM 1584 C CA . GLN A 1 211 ? 18.682 6.384 -28.589 1.00 95.75 211 GLN A CA 1
ATOM 1585 C C . GLN A 1 211 ? 18.049 5.131 -27.969 1.00 95.75 211 GLN A C 1
ATOM 1587 O O . GLN A 1 211 ? 17.414 5.173 -26.914 1.00 95.75 211 GLN A O 1
ATOM 1592 N N . THR A 1 212 ? 18.287 3.999 -28.625 1.00 94.50 212 THR A N 1
ATOM 1593 C CA . THR A 1 212 ? 18.030 2.659 -28.094 1.00 94.50 212 THR A CA 1
ATOM 1594 C C . THR A 1 212 ? 19.358 2.003 -27.726 1.00 94.50 212 THR A C 1
ATOM 1596 O O . THR A 1 212 ? 20.358 2.239 -28.407 1.00 94.50 212 THR A O 1
ATOM 1599 N N . ILE A 1 213 ? 19.364 1.212 -26.657 1.00 94.94 213 ILE A N 1
ATOM 1600 C CA . ILE A 1 213 ? 20.458 0.326 -26.243 1.00 94.94 213 ILE A CA 1
ATOM 1601 C C . ILE A 1 213 ? 19.877 -1.017 -25.792 1.00 94.94 213 ILE A C 1
ATOM 1603 O O . ILE A 1 213 ? 18.690 -1.093 -25.466 1.00 94.94 213 ILE A O 1
ATOM 1607 N N . GLY A 1 214 ? 20.720 -2.044 -25.724 1.00 91.94 214 GLY A N 1
ATOM 1608 C CA . GLY A 1 214 ? 20.270 -3.384 -25.377 1.00 91.94 214 GLY A CA 1
ATOM 1609 C C . GLY A 1 214 ? 20.237 -3.621 -23.875 1.00 91.94 214 GLY A C 1
ATOM 1610 O O . GLY A 1 214 ? 19.282 -4.180 -23.347 1.00 91.94 214 GLY A O 1
ATOM 1611 N N . TYR A 1 215 ? 21.260 -3.134 -23.164 1.00 95.31 215 TYR A N 1
ATOM 1612 C CA . TYR A 1 215 ? 21.367 -3.311 -21.716 1.00 95.31 215 TYR A CA 1
ATOM 1613 C C . TYR A 1 215 ? 22.022 -2.126 -21.018 1.00 95.31 215 TYR A C 1
ATOM 1615 O O . TYR A 1 215 ? 22.958 -1.514 -21.541 1.00 95.31 215 TYR A O 1
ATOM 1623 N N . LEU A 1 216 ? 21.574 -1.851 -19.795 1.00 97.88 216 LEU A N 1
ATOM 1624 C CA . LEU A 1 216 ? 22.189 -0.888 -18.890 1.00 97.88 216 LEU A CA 1
ATOM 1625 C C . LEU A 1 216 ? 22.329 -1.489 -17.492 1.00 97.88 216 LEU A C 1
ATOM 1627 O O . LEU A 1 216 ? 21.344 -1.908 -16.887 1.00 97.88 216 LEU A O 1
ATOM 1631 N N . GLU A 1 217 ? 23.534 -1.438 -16.935 1.00 97.69 217 GLU A N 1
ATOM 1632 C CA . GLU A 1 217 ? 23.768 -1.803 -15.541 1.00 97.69 217 GLU A CA 1
ATOM 1633 C C . GLU A 1 217 ? 24.489 -0.714 -14.765 1.00 97.69 217 GLU A C 1
ATOM 1635 O O . GLU A 1 217 ? 25.503 -0.165 -15.201 1.00 97.69 217 GLU A O 1
ATOM 1640 N N . VAL A 1 218 ? 23.973 -0.460 -13.564 1.00 98.31 218 VAL A N 1
ATOM 1641 C CA . VAL A 1 218 ? 24.631 0.335 -12.532 1.00 98.31 218 VAL A CA 1
ATOM 1642 C C . VAL A 1 218 ? 24.843 -0.562 -11.323 1.00 98.31 218 VAL A C 1
ATOM 1644 O O . VAL A 1 218 ? 23.885 -0.945 -10.653 1.00 98.31 218 VAL A O 1
ATOM 1647 N N . SER A 1 219 ? 26.086 -0.923 -11.026 1.00 96.50 219 SER A N 1
ATOM 1648 C CA . SER A 1 219 ? 26.377 -1.855 -9.933 1.00 96.50 219 SER A CA 1
ATOM 1649 C C . SER A 1 219 ? 27.673 -1.505 -9.201 1.00 96.50 219 SER A C 1
ATOM 1651 O O . SER A 1 219 ? 28.227 -0.419 -9.360 1.00 96.50 219 SER A O 1
ATOM 1653 N N . MET A 1 220 ? 28.129 -2.389 -8.308 1.00 95.00 220 MET A N 1
ATOM 1654 C CA . MET A 1 220 ? 29.367 -2.220 -7.531 1.00 95.00 220 MET A CA 1
ATOM 1655 C C . MET A 1 220 ? 29.429 -0.943 -6.662 1.00 95.00 220 MET A C 1
ATOM 1657 O O . MET A 1 220 ? 30.514 -0.461 -6.340 1.00 95.00 220 MET A O 1
ATOM 1661 N N . GLY A 1 221 ? 28.281 -0.403 -6.240 1.00 94.94 221 GLY A N 1
ATOM 1662 C CA . GLY A 1 221 ? 28.211 0.817 -5.428 1.00 94.94 221 GLY A CA 1
ATOM 1663 C C . GLY A 1 221 ? 28.372 2.108 -6.237 1.00 94.94 221 GLY A C 1
ATOM 1664 O O . GLY A 1 221 ? 28.655 3.167 -5.670 1.00 94.94 221 GLY A O 1
ATOM 1665 N N . THR A 1 222 ? 28.238 2.039 -7.563 1.00 96.88 222 THR A N 1
ATOM 1666 C CA . THR A 1 222 ? 28.294 3.206 -8.449 1.00 96.88 222 THR A CA 1
ATOM 1667 C C . THR A 1 222 ? 27.045 4.073 -8.321 1.00 96.88 222 THR A C 1
ATOM 1669 O O . THR A 1 222 ? 25.928 3.585 -8.169 1.00 96.88 222 THR A O 1
ATOM 1672 N N . ARG A 1 223 ? 27.227 5.396 -8.385 1.00 97.12 223 ARG A N 1
ATOM 1673 C CA . ARG A 1 223 ? 26.145 6.381 -8.281 1.00 97.12 223 ARG A CA 1
ATOM 1674 C C . ARG A 1 223 ? 26.201 7.310 -9.486 1.00 97.12 223 ARG A C 1
ATOM 1676 O O . ARG A 1 223 ? 27.024 8.218 -9.527 1.00 97.12 223 ARG A O 1
ATOM 1683 N N . VAL A 1 224 ? 25.330 7.085 -10.461 1.00 97.94 224 VAL A N 1
ATOM 1684 C CA . VAL A 1 224 ? 25.295 7.852 -11.710 1.00 97.94 224 VAL A CA 1
ATOM 1685 C C . VAL A 1 224 ? 24.060 8.743 -11.752 1.00 97.94 224 VAL A C 1
ATOM 1687 O O . VAL A 1 224 ? 22.985 8.353 -11.300 1.00 97.94 224 VAL A O 1
ATOM 1690 N N . THR A 1 225 ? 24.212 9.953 -12.282 1.00 98.56 225 THR A N 1
ATOM 1691 C CA . THR A 1 225 ? 23.096 10.854 -12.591 1.00 98.56 225 THR A CA 1
ATOM 1692 C C . THR A 1 225 ? 23.115 11.181 -14.075 1.00 98.56 225 THR A C 1
ATOM 1694 O O . THR A 1 225 ? 24.152 11.580 -14.593 1.00 98.56 225 THR A O 1
ATOM 1697 N N . LEU A 1 226 ? 21.994 11.004 -14.766 1.00 98.69 226 LEU A N 1
ATOM 1698 C CA . LEU A 1 226 ? 21.859 11.275 -16.194 1.00 98.69 226 LEU A CA 1
ATOM 1699 C C . LEU A 1 226 ? 21.128 12.601 -16.428 1.00 98.69 226 LEU A C 1
ATOM 1701 O O . LEU A 1 226 ? 20.090 12.854 -15.816 1.00 98.69 226 LEU A O 1
ATOM 1705 N N . GLU A 1 227 ? 21.638 13.412 -17.354 1.00 98.56 227 GLU A N 1
ATOM 1706 C CA . GLU A 1 227 ? 20.992 14.638 -17.829 1.00 98.56 227 GLU A CA 1
ATOM 1707 C C . GLU A 1 227 ? 20.821 14.604 -19.352 1.00 98.56 227 GLU A C 1
ATOM 1709 O O . GLU A 1 227 ? 21.784 14.440 -20.111 1.00 98.56 227 GLU A O 1
ATOM 1714 N N . ALA A 1 228 ? 19.579 14.780 -19.804 1.00 98.12 228 ALA A N 1
ATOM 1715 C CA . ALA A 1 228 ? 19.233 14.732 -21.218 1.00 98.12 228 ALA A CA 1
ATOM 1716 C C . ALA A 1 228 ? 19.845 15.878 -22.032 1.00 98.12 228 ALA A C 1
ATOM 1718 O O . ALA A 1 228 ? 19.885 17.034 -21.597 1.00 98.12 228 ALA A O 1
ATOM 1719 N N . ALA A 1 229 ? 20.231 15.559 -23.268 1.00 97.19 229 ALA A N 1
ATOM 1720 C CA . ALA A 1 229 ? 20.719 16.519 -24.251 1.00 97.19 229 ALA A CA 1
ATOM 1721 C C . ALA A 1 229 ? 19.663 17.571 -24.630 1.00 97.19 229 ALA A C 1
ATOM 1723 O O . ALA A 1 229 ? 20.011 18.727 -24.876 1.00 97.19 229 ALA A O 1
ATOM 1724 N N . ALA A 1 230 ? 18.385 17.183 -24.674 1.00 97.69 230 ALA A N 1
ATOM 1725 C CA . ALA A 1 230 ? 17.266 18.051 -25.024 1.00 97.69 230 ALA A CA 1
ATOM 1726 C C . ALA A 1 230 ? 15.993 17.675 -24.247 1.00 97.69 230 ALA A C 1
ATOM 1728 O O . ALA A 1 230 ? 15.917 16.632 -23.604 1.00 97.69 230 ALA A O 1
ATOM 1729 N N . ASP A 1 231 ? 14.991 18.553 -24.281 1.00 97.12 231 ASP A N 1
ATOM 1730 C CA . ASP A 1 231 ? 13.690 18.288 -23.667 1.00 97.12 231 ASP A CA 1
ATOM 1731 C C . ASP A 1 231 ? 12.924 17.199 -24.433 1.00 97.12 231 ASP A C 1
ATOM 1733 O O . ASP A 1 231 ? 12.841 17.237 -25.662 1.00 97.12 231 ASP A O 1
ATOM 1737 N N . GLY A 1 232 ? 12.357 16.237 -23.704 1.00 93.69 232 GLY A N 1
ATOM 1738 C CA . GLY A 1 232 ? 11.618 15.109 -24.274 1.00 93.69 232 GLY A CA 1
ATOM 1739 C C . GLY A 1 232 ? 12.490 13.931 -24.710 1.00 93.69 232 GLY A C 1
ATOM 1740 O O . GLY A 1 232 ? 11.963 13.001 -25.322 1.00 93.69 232 GLY A O 1
ATOM 1741 N N . THR A 1 233 ? 13.788 13.942 -24.387 1.00 97.94 233 THR A N 1
ATOM 1742 C CA . THR A 1 233 ? 14.695 12.854 -24.753 1.00 97.94 233 THR A CA 1
ATOM 1743 C C . THR A 1 233 ? 14.276 11.521 -24.117 1.00 97.94 233 THR A C 1
ATOM 1745 O O . THR A 1 233 ? 13.850 11.479 -22.961 1.00 97.94 233 THR A O 1
ATOM 1748 N N . THR A 1 234 ? 14.416 10.421 -24.853 1.00 98.06 234 THR A N 1
ATOM 1749 C CA . THR A 1 234 ? 14.096 9.057 -24.434 1.00 98.06 234 THR A CA 1
ATOM 1750 C C . THR A 1 234 ? 15.263 8.103 -24.695 1.00 98.06 234 THR A C 1
ATOM 1752 O O . THR A 1 234 ? 15.732 7.969 -25.825 1.00 98.06 234 THR A O 1
ATOM 1755 N N . LEU A 1 235 ? 15.682 7.381 -23.655 1.00 98.38 235 LEU A N 1
ATOM 1756 C CA . LEU A 1 235 ? 16.541 6.205 -23.765 1.00 98.38 235 LEU A CA 1
ATOM 1757 C C . LEU A 1 235 ? 15.671 4.949 -23.702 1.00 98.38 235 LEU A C 1
ATOM 1759 O O . LEU A 1 235 ? 15.117 4.621 -22.651 1.00 98.38 235 LEU A O 1
ATOM 1763 N N . ALA A 1 236 ? 15.544 4.256 -24.830 1.00 97.75 236 ALA A N 1
ATOM 1764 C CA . ALA A 1 236 ? 14.896 2.953 -24.872 1.00 97.75 236 ALA A CA 1
ATOM 1765 C C . ALA A 1 236 ? 15.911 1.857 -24.517 1.00 97.75 236 ALA A C 1
ATOM 1767 O O . ALA A 1 236 ? 17.004 1.841 -25.081 1.00 97.75 236 ALA A O 1
ATOM 1768 N N . ILE A 1 237 ? 15.558 0.959 -23.597 1.00 97.31 237 ILE A N 1
ATOM 1769 C CA . ILE A 1 237 ? 16.441 -0.124 -23.143 1.00 97.31 237 ILE A CA 1
ATOM 1770 C C . ILE A 1 237 ? 15.716 -1.450 -23.321 1.00 97.31 237 ILE A C 1
ATOM 1772 O O . ILE A 1 237 ? 14.671 -1.648 -22.707 1.00 97.31 237 ILE A O 1
ATOM 1776 N N . GLY A 1 238 ? 16.249 -2.337 -24.152 1.00 89.88 238 GLY A N 1
ATOM 1777 C CA . GLY A 1 238 ? 15.734 -3.693 -24.285 1.00 89.88 238 GLY A CA 1
ATOM 1778 C C . GLY A 1 238 ? 16.180 -4.380 -25.562 1.00 89.88 238 GLY A C 1
ATOM 1779 O O . GLY A 1 238 ? 16.341 -3.701 -26.570 1.00 89.88 238 GLY A O 1
ATOM 1780 N N . ASP A 1 239 ? 16.326 -5.705 -25.491 1.00 71.06 239 ASP A N 1
ATOM 1781 C CA . ASP A 1 239 ? 16.552 -6.677 -26.587 1.00 71.06 239 ASP A CA 1
ATOM 1782 C C . ASP A 1 239 ? 17.325 -7.932 -26.118 1.00 71.06 239 ASP A C 1
ATOM 1784 O O . ASP A 1 239 ? 17.764 -8.744 -26.947 1.00 71.06 239 ASP A O 1
ATOM 1788 N N . LEU A 1 240 ? 17.501 -8.115 -24.804 1.00 69.12 240 LEU A N 1
ATOM 1789 C CA . LEU A 1 240 ? 18.272 -9.207 -24.224 1.00 69.12 240 LEU A CA 1
ATOM 1790 C C . LEU A 1 240 ? 17.395 -10.123 -23.366 1.00 69.12 240 LEU A C 1
ATOM 1792 O O . LEU A 1 240 ? 16.304 -9.786 -22.920 1.00 69.12 240 LEU A O 1
ATOM 1796 N N . ALA A 1 241 ? 17.861 -11.355 -23.166 1.00 67.06 241 ALA A N 1
ATOM 1797 C CA . ALA A 1 241 ? 17.185 -12.294 -22.282 1.00 67.06 241 ALA A CA 1
ATOM 1798 C C . ALA A 1 241 ? 17.528 -11.977 -20.818 1.00 67.06 241 ALA A C 1
ATOM 1800 O O . ALA A 1 241 ? 18.703 -11.950 -20.454 1.00 67.06 241 ALA A O 1
ATOM 1801 N N . GLY A 1 242 ? 16.509 -11.829 -19.971 1.00 78.56 242 GLY A N 1
ATOM 1802 C CA . GLY A 1 242 ? 16.673 -11.478 -18.559 1.00 78.56 242 GLY A CA 1
ATOM 1803 C C . GLY A 1 242 ? 16.261 -10.033 -18.298 1.00 78.56 242 GLY A C 1
ATOM 1804 O O . GLY A 1 242 ? 15.329 -9.547 -18.928 1.00 78.56 242 GLY A O 1
ATOM 1805 N N . TYR A 1 243 ? 16.927 -9.379 -17.347 1.00 88.50 243 TYR A N 1
ATOM 1806 C CA . TYR A 1 243 ? 16.752 -7.944 -17.132 1.00 88.50 243 TYR A CA 1
ATOM 1807 C C . TYR A 1 243 ? 17.552 -7.173 -18.182 1.00 88.50 243 TYR A C 1
ATOM 1809 O O . TYR A 1 243 ? 18.715 -7.487 -18.412 1.00 88.50 243 TYR A O 1
ATOM 1817 N N . ASP A 1 244 ? 16.945 -6.154 -18.778 1.00 96.12 244 ASP A N 1
ATOM 1818 C CA . ASP A 1 244 ? 17.583 -5.224 -19.713 1.00 96.12 244 ASP A CA 1
ATOM 1819 C C . ASP A 1 244 ? 18.126 -3.986 -18.977 1.00 96.12 244 ASP A C 1
ATOM 1821 O O . ASP A 1 244 ? 19.086 -3.349 -19.405 1.00 96.12 244 ASP A O 1
ATOM 1825 N N . LEU A 1 245 ? 17.538 -3.656 -17.825 1.00 98.31 245 LEU A N 1
ATOM 1826 C CA . LEU A 1 245 ? 18.026 -2.626 -16.912 1.00 98.31 245 LEU A CA 1
ATOM 1827 C C . LEU A 1 245 ? 18.209 -3.212 -15.511 1.00 98.31 245 LEU A C 1
ATOM 1829 O O . LEU A 1 245 ? 17.243 -3.658 -14.893 1.00 98.31 245 LEU A O 1
ATOM 1833 N N . TYR A 1 246 ? 19.430 -3.156 -14.981 1.00 98.00 246 TYR A N 1
ATOM 1834 C CA . TYR A 1 246 ? 19.727 -3.616 -13.626 1.00 98.00 246 TYR A CA 1
ATOM 1835 C C . TYR A 1 246 ? 20.437 -2.548 -12.791 1.00 98.00 246 TYR A C 1
ATOM 1837 O O . TYR A 1 246 ? 21.445 -1.969 -13.201 1.00 98.00 246 TYR A O 1
ATOM 1845 N N . VAL A 1 247 ? 19.928 -2.303 -11.582 1.00 98.56 247 VAL A N 1
ATOM 1846 C CA . VAL A 1 247 ? 20.591 -1.450 -10.586 1.00 98.56 247 VAL A CA 1
ATOM 1847 C C . VAL A 1 247 ? 20.881 -2.279 -9.346 1.00 98.56 247 VAL A C 1
ATOM 1849 O O . VAL A 1 247 ? 19.973 -2.607 -8.586 1.00 98.56 247 VAL A O 1
ATOM 1852 N N . GLY A 1 248 ? 22.151 -2.620 -9.139 1.00 97.31 248 GLY A N 1
ATOM 1853 C CA . GLY A 1 248 ? 22.581 -3.475 -8.037 1.00 97.31 248 GLY A CA 1
ATOM 1854 C C . GLY A 1 248 ? 22.546 -2.772 -6.678 1.00 97.31 248 GLY A C 1
ATOM 1855 O O . GLY A 1 248 ? 22.772 -1.564 -6.580 1.00 97.31 248 GLY A O 1
ATOM 1856 N N . GLY A 1 249 ? 22.332 -3.546 -5.611 1.00 96.25 249 GLY A N 1
ATOM 1857 C CA . GLY A 1 249 ? 22.264 -3.037 -4.237 1.00 96.25 249 GLY A CA 1
ATOM 1858 C C . GLY A 1 249 ? 23.447 -2.136 -3.855 1.00 96.25 249 GLY A C 1
ATOM 1859 O O . GLY A 1 249 ? 24.605 -2.432 -4.158 1.00 96.25 249 GLY A O 1
ATOM 1860 N N . GLY A 1 250 ? 23.148 -1.007 -3.206 1.00 94.69 250 GLY A N 1
ATOM 1861 C CA . GLY A 1 250 ? 24.124 0.034 -2.853 1.00 94.69 250 GLY A CA 1
ATOM 1862 C C . GLY A 1 250 ? 24.534 0.966 -4.003 1.00 94.69 250 GLY A C 1
ATOM 1863 O O . GLY A 1 250 ? 25.323 1.884 -3.780 1.00 94.69 250 GLY A O 1
ATOM 1864 N N . SER A 1 251 ? 24.009 0.750 -5.211 1.00 97.88 251 SER A N 1
ATOM 1865 C CA . SER A 1 251 ? 24.238 1.584 -6.400 1.00 97.88 251 SER A CA 1
ATOM 1866 C C . SER A 1 251 ? 23.009 2.457 -6.679 1.00 97.88 251 SER A C 1
ATOM 1868 O O . SER A 1 251 ? 21.928 2.175 -6.164 1.00 97.88 251 SER A O 1
ATOM 1870 N N . SER A 1 252 ? 23.149 3.523 -7.476 1.00 98.00 252 SER A N 1
ATOM 1871 C CA . SER A 1 252 ? 22.008 4.379 -7.831 1.00 98.00 252 SER A CA 1
ATOM 1872 C C . SER A 1 252 ? 22.035 4.882 -9.270 1.00 98.00 252 SER A C 1
ATOM 1874 O O . SER A 1 252 ? 23.049 5.447 -9.690 1.00 98.00 252 SER A O 1
ATOM 1876 N N . LEU A 1 253 ? 20.900 4.783 -9.965 1.00 98.62 253 LEU A N 1
ATOM 1877 C CA . LEU A 1 253 ? 20.652 5.406 -11.267 1.00 98.62 253 LEU A CA 1
ATOM 1878 C C . LEU A 1 253 ? 19.712 6.599 -11.091 1.00 98.62 253 LEU A C 1
ATOM 1880 O O . LEU A 1 253 ? 18.527 6.423 -10.840 1.00 98.62 253 LEU A O 1
ATOM 1884 N N . ASN A 1 254 ? 20.221 7.817 -11.230 1.00 98.62 254 ASN A N 1
ATOM 1885 C CA . ASN A 1 254 ? 19.439 9.034 -11.026 1.00 98.62 254 ASN A CA 1
ATOM 1886 C C . ASN A 1 254 ? 19.240 9.802 -12.332 1.00 98.62 254 ASN A C 1
ATOM 1888 O O . ASN A 1 254 ? 20.014 9.662 -13.278 1.00 98.62 254 ASN A O 1
ATOM 1892 N N . ILE A 1 255 ? 18.228 10.663 -12.356 1.00 98.75 255 ILE A N 1
ATOM 1893 C CA . ILE A 1 255 ? 17.987 11.625 -13.427 1.00 98.75 255 ILE A CA 1
ATOM 1894 C C . ILE A 1 255 ? 17.829 13.022 -12.814 1.00 98.75 255 ILE A C 1
ATOM 1896 O O . ILE A 1 255 ? 17.112 13.205 -11.821 1.00 98.75 255 ILE A O 1
ATOM 1900 N N . SER A 1 256 ? 18.496 14.005 -13.417 1.00 98.00 256 SER A N 1
ATOM 1901 C CA . SER A 1 256 ? 18.400 15.418 -13.044 1.00 98.00 256 SER A CA 1
ATOM 1902 C C . SER A 1 256 ? 18.293 16.331 -14.267 1.00 98.00 256 SER A C 1
ATOM 1904 O O . SER A 1 256 ? 18.207 15.886 -15.414 1.00 98.00 256 SER A O 1
ATOM 1906 N N . GLY A 1 257 ? 18.314 17.637 -14.008 1.00 96.81 257 GLY A N 1
ATOM 1907 C CA . GLY A 1 257 ? 18.239 18.675 -15.028 1.00 96.81 257 GLY A CA 1
ATOM 1908 C C . GLY A 1 257 ? 16.811 19.163 -15.261 1.00 96.81 257 GLY A C 1
ATOM 1909 O O . GLY A 1 257 ? 15.854 18.692 -14.656 1.00 96.81 257 GLY A O 1
ATOM 1910 N N . THR A 1 258 ? 16.658 20.179 -16.110 1.00 96.12 258 THR A N 1
ATOM 1911 C CA . THR A 1 258 ? 15.342 20.759 -16.437 1.00 96.12 258 THR A CA 1
ATOM 1912 C C . THR A 1 258 ? 14.681 20.098 -17.640 1.00 96.12 258 THR A C 1
ATOM 1914 O O . THR A 1 258 ? 13.463 20.165 -17.771 1.00 96.12 258 THR A O 1
ATOM 1917 N N . ASN A 1 259 ? 15.479 19.485 -18.516 1.00 97.19 259 ASN A N 1
ATOM 1918 C CA . ASN A 1 259 ? 15.007 18.795 -19.710 1.00 97.19 259 ASN A CA 1
ATOM 1919 C C . ASN A 1 259 ? 14.295 17.504 -19.300 1.00 97.19 259 ASN A C 1
ATOM 1921 O O . ASN A 1 259 ? 14.904 16.657 -18.648 1.00 97.19 259 ASN A O 1
ATOM 1925 N N . ALA A 1 260 ? 13.030 17.330 -19.679 1.00 97.31 260 ALA A N 1
ATOM 1926 C CA . ALA A 1 260 ? 12.320 16.082 -19.446 1.00 97.31 260 ALA A CA 1
ATOM 1927 C C . ALA A 1 260 ? 13.069 14.928 -20.129 1.00 97.31 260 ALA A C 1
ATOM 1929 O O . ALA A 1 260 ? 13.412 15.009 -21.307 1.00 97.31 260 ALA A O 1
ATOM 1930 N N . TYR A 1 261 ? 13.314 13.860 -19.370 1.00 98.38 261 TYR A N 1
ATOM 1931 C CA . TYR A 1 261 ? 14.075 12.693 -19.813 1.00 98.38 261 TYR A CA 1
ATOM 1932 C C . TYR A 1 261 ? 13.336 11.424 -19.411 1.00 98.38 261 TYR A C 1
ATOM 1934 O O . TYR A 1 261 ? 12.945 11.286 -18.249 1.00 98.38 261 TYR A O 1
ATOM 1942 N N . ALA A 1 262 ? 13.133 10.517 -20.359 1.00 98.19 262 ALA A N 1
ATOM 1943 C CA . ALA A 1 262 ? 12.477 9.242 -20.131 1.00 98.19 262 ALA A CA 1
ATOM 1944 C C . ALA A 1 262 ? 13.456 8.079 -20.320 1.00 98.19 262 ALA A C 1
ATOM 1946 O O . ALA A 1 262 ? 14.142 7.994 -21.334 1.00 98.19 262 ALA A O 1
ATOM 1947 N N . ILE A 1 263 ? 13.468 7.145 -19.376 1.00 98.69 263 ILE A N 1
ATOM 1948 C CA . ILE A 1 263 ? 13.961 5.787 -19.613 1.00 98.69 263 ILE A CA 1
ATOM 1949 C C . ILE A 1 263 ? 12.737 4.918 -19.898 1.00 98.69 263 ILE A C 1
ATOM 1951 O O . ILE A 1 263 ? 11.801 4.895 -19.097 1.00 98.69 263 ILE A O 1
ATOM 1955 N N . ASN A 1 264 ? 12.726 4.234 -21.040 1.00 97.88 264 ASN A N 1
ATOM 1956 C CA . ASN A 1 264 ? 11.583 3.446 -21.489 1.00 97.88 264 ASN A CA 1
ATOM 1957 C C . ASN A 1 264 ? 11.968 1.992 -21.790 1.00 97.88 264 ASN A C 1
ATOM 1959 O O . ASN A 1 264 ? 12.848 1.737 -22.609 1.00 97.88 264 ASN A O 1
ATOM 1963 N N . LEU A 1 265 ? 11.242 1.052 -21.193 1.00 97.94 265 LEU A N 1
ATOM 1964 C CA . LEU A 1 265 ? 11.348 -0.383 -21.433 1.00 97.94 265 LEU A CA 1
ATOM 1965 C C . LEU A 1 265 ? 10.256 -0.772 -22.456 1.00 97.94 265 LEU A C 1
ATOM 1967 O O . LEU A 1 265 ? 9.064 -0.685 -22.132 1.00 97.94 265 LEU A O 1
ATOM 1971 N N . PRO A 1 266 ? 10.609 -1.115 -23.712 1.00 95.56 266 PRO A N 1
ATOM 1972 C CA . PRO A 1 266 ? 9.652 -1.559 -24.723 1.00 95.56 266 PRO A CA 1
ATOM 1973 C C . PRO A 1 266 ? 9.073 -2.946 -24.388 1.00 95.56 266 PRO A C 1
ATOM 1975 O O . PRO A 1 266 ? 9.445 -3.571 -23.401 1.00 95.56 266 PRO A O 1
ATOM 1978 N N . THR A 1 267 ? 8.135 -3.432 -25.205 1.00 93.62 267 THR A N 1
ATOM 1979 C CA . THR A 1 267 ? 7.535 -4.764 -25.023 1.00 93.62 267 THR A CA 1
ATOM 1980 C C . THR A 1 267 ? 8.602 -5.858 -25.024 1.00 93.62 267 THR A C 1
ATOM 1982 O O . THR A 1 267 ? 9.455 -5.898 -25.907 1.00 93.62 267 THR A O 1
ATOM 1985 N N . GLY A 1 268 ? 8.518 -6.759 -24.053 1.00 91.50 268 GLY A N 1
ATOM 1986 C CA . GLY A 1 268 ? 9.464 -7.833 -23.779 1.00 91.50 268 GLY A CA 1
ATOM 1987 C C . GLY A 1 268 ? 10.600 -7.437 -22.838 1.00 91.50 268 GLY A C 1
ATOM 1988 O O . GLY A 1 268 ? 11.238 -8.337 -22.299 1.00 91.50 268 GLY A O 1
ATOM 1989 N N . ALA A 1 269 ? 10.836 -6.138 -22.618 1.00 95.50 269 ALA A N 1
ATOM 1990 C CA . ALA A 1 269 ? 11.954 -5.662 -21.817 1.00 95.50 269 ALA A CA 1
ATOM 1991 C C . ALA A 1 269 ? 11.594 -5.531 -20.334 1.00 95.50 269 ALA A C 1
ATOM 1993 O O . ALA A 1 269 ? 10.487 -5.110 -19.977 1.00 95.50 269 ALA A O 1
ATOM 1994 N N . THR A 1 270 ? 12.547 -5.850 -19.460 1.00 97.00 270 THR A N 1
ATOM 1995 C CA . THR A 1 270 ? 12.354 -5.805 -18.008 1.00 97.00 270 THR A CA 1
ATOM 1996 C C . THR A 1 270 ? 13.473 -5.069 -17.275 1.00 97.00 270 THR A C 1
ATOM 1998 O O . THR A 1 270 ? 14.632 -5.075 -17.680 1.00 97.00 270 THR A O 1
ATOM 2001 N N . ALA A 1 271 ? 13.126 -4.433 -16.159 1.00 98.31 271 ALA A N 1
ATOM 2002 C CA . ALA A 1 271 ? 14.043 -3.725 -15.282 1.00 98.31 271 ALA A CA 1
ATOM 2003 C C . ALA A 1 271 ? 13.930 -4.231 -13.841 1.00 98.31 271 ALA A C 1
ATOM 2005 O O . ALA A 1 271 ? 12.823 -4.425 -13.326 1.00 98.31 271 ALA A O 1
ATOM 2006 N N . PHE A 1 272 ? 15.068 -4.371 -13.167 1.00 98.31 272 PHE A N 1
ATOM 2007 C CA . PHE A 1 272 ? 15.130 -4.781 -11.769 1.00 98.31 272 PHE A CA 1
ATOM 2008 C C . PHE A 1 272 ? 16.078 -3.895 -10.959 1.00 98.31 272 PHE A C 1
ATOM 2010 O O . PHE A 1 272 ? 17.234 -3.680 -11.327 1.00 98.31 272 PHE A O 1
ATOM 2017 N N . PHE A 1 273 ? 15.580 -3.392 -9.834 1.00 98.75 273 PHE A N 1
ATOM 2018 C CA . PHE A 1 273 ? 16.317 -2.522 -8.926 1.00 98.75 273 PHE A CA 1
ATOM 2019 C C . PHE A 1 273 ? 16.476 -3.220 -7.576 1.00 98.75 273 PHE A C 1
ATOM 2021 O O . PHE A 1 273 ? 15.490 -3.426 -6.876 1.00 98.75 273 PHE A O 1
ATOM 2028 N N . ASP A 1 274 ? 17.713 -3.536 -7.201 1.00 97.38 274 ASP A N 1
ATOM 2029 C CA . ASP A 1 274 ? 18.127 -3.787 -5.812 1.00 97.38 274 ASP A CA 1
ATOM 2030 C C . ASP A 1 274 ? 18.684 -2.510 -5.152 1.00 97.38 274 ASP A C 1
ATOM 2032 O O . ASP A 1 274 ? 18.773 -2.419 -3.928 1.00 97.38 274 ASP A O 1
ATOM 2036 N N . GLY A 1 275 ? 19.113 -1.540 -5.967 1.00 97.50 275 GLY A N 1
ATOM 2037 C CA . GLY A 1 275 ? 19.597 -0.227 -5.547 1.00 97.50 275 GLY A CA 1
ATOM 2038 C C . GLY A 1 275 ? 18.565 0.889 -5.719 1.00 97.50 275 GLY A C 1
ATOM 2039 O O . GLY A 1 275 ? 17.364 0.650 -5.833 1.00 97.50 275 GLY A O 1
ATOM 2040 N N . ASP A 1 276 ? 19.049 2.126 -5.747 1.00 98.44 276 ASP A N 1
ATOM 2041 C CA . ASP A 1 276 ? 18.199 3.312 -5.666 1.00 98.44 276 ASP A CA 1
ATOM 2042 C C . ASP A 1 276 ? 18.014 4.017 -7.017 1.00 98.44 276 ASP A C 1
ATOM 2044 O O . ASP A 1 276 ? 18.863 3.962 -7.911 1.00 98.44 276 ASP A O 1
ATOM 2048 N N . MET A 1 277 ? 16.923 4.768 -7.144 1.00 98.81 277 MET A N 1
ATOM 2049 C CA . MET A 1 277 ? 16.696 5.689 -8.252 1.00 98.81 277 MET A CA 1
ATOM 2050 C C . MET A 1 277 ? 16.068 6.987 -7.764 1.00 98.81 277 MET A C 1
ATOM 2052 O O . MET A 1 277 ? 15.072 6.970 -7.051 1.00 98.81 277 MET A O 1
ATOM 2056 N N . THR A 1 278 ? 16.616 8.125 -8.188 1.00 98.81 278 THR A N 1
ATOM 2057 C CA . THR A 1 278 ? 16.059 9.454 -7.898 1.00 98.81 278 THR A CA 1
ATOM 2058 C C . THR A 1 278 ? 15.748 10.210 -9.181 1.00 98.81 278 THR A C 1
ATOM 2060 O O . THR A 1 278 ? 16.624 10.375 -10.027 1.00 98.81 278 THR A O 1
ATOM 2063 N N . LEU A 1 279 ? 14.527 10.736 -9.296 1.00 98.81 279 LEU A N 1
ATOM 2064 C CA . LEU A 1 279 ? 14.165 11.743 -10.298 1.00 98.81 279 LEU A CA 1
ATOM 2065 C C . LEU A 1 279 ? 14.138 13.123 -9.641 1.00 98.81 279 LEU A C 1
ATOM 2067 O O . LEU A 1 279 ? 13.486 13.290 -8.616 1.00 98.81 279 LEU A O 1
ATOM 2071 N N . SER A 1 280 ? 14.815 14.120 -10.209 1.00 98.44 280 SER A N 1
ATOM 2072 C CA . SER A 1 280 ? 14.858 15.490 -9.669 1.00 98.44 280 SER A CA 1
ATOM 2073 C C . SER A 1 280 ? 14.760 16.532 -10.781 1.00 98.44 280 SER A C 1
ATOM 2075 O O . SER A 1 280 ? 15.291 16.319 -11.859 1.00 98.44 280 SER A O 1
ATOM 2077 N N . GLY A 1 281 ? 14.101 17.667 -10.536 1.00 97.62 281 GLY A N 1
ATOM 2078 C CA . GLY A 1 281 ? 13.944 18.729 -11.542 1.00 97.62 281 GLY A CA 1
ATOM 2079 C C . GLY A 1 281 ? 12.846 18.478 -12.590 1.00 97.62 281 GLY A C 1
ATOM 2080 O O . GLY A 1 281 ? 11.660 18.640 -12.310 1.00 97.62 281 GLY A O 1
ATOM 2081 N N . GLY A 1 282 ? 13.222 18.180 -13.830 1.00 97.25 282 GLY A N 1
ATOM 2082 C CA . GLY A 1 282 ? 12.311 18.094 -14.974 1.00 97.25 282 GLY A CA 1
ATOM 2083 C C . GLY A 1 282 ? 11.214 17.030 -14.840 1.00 97.25 282 GLY A C 1
ATOM 2084 O O . GLY A 1 282 ? 11.158 16.259 -13.880 1.00 97.25 282 GLY A O 1
ATOM 2085 N N . ALA A 1 283 ? 10.324 16.973 -15.835 1.00 97.50 283 ALA A N 1
ATOM 2086 C CA . ALA A 1 283 ? 9.231 15.998 -15.891 1.00 97.50 283 ALA A CA 1
ATOM 2087 C C . ALA A 1 283 ? 9.701 14.616 -16.379 1.00 97.50 283 ALA A C 1
ATOM 2089 O O . ALA A 1 283 ? 9.225 14.092 -17.390 1.00 97.50 283 ALA A O 1
ATOM 2090 N N . HIS A 1 284 ? 10.698 14.067 -15.685 1.00 98.50 284 HIS A N 1
ATOM 2091 C CA . HIS A 1 284 ? 11.355 12.806 -16.013 1.00 98.50 284 HIS A CA 1
ATOM 2092 C C . HIS A 1 284 ? 10.445 11.592 -15.817 1.00 98.50 284 HIS A C 1
ATOM 2094 O O . HIS A 1 284 ? 9.484 11.637 -15.048 1.00 98.50 284 HIS A O 1
ATOM 2100 N N . LYS A 1 285 ? 10.754 10.491 -16.509 1.00 98.38 285 LYS A N 1
ATOM 2101 C CA . LYS A 1 285 ? 9.945 9.269 -16.460 1.00 98.38 285 LYS A CA 1
ATOM 2102 C C . LYS A 1 285 ? 10.789 7.999 -16.491 1.00 98.38 285 LYS A C 1
ATOM 2104 O O . LYS A 1 285 ? 11.823 7.949 -17.150 1.00 98.38 285 LYS A O 1
ATOM 2109 N N . LEU A 1 286 ? 10.287 6.963 -15.830 1.00 98.62 286 LEU A N 1
ATOM 2110 C CA . LEU A 1 286 ? 10.691 5.571 -15.991 1.00 98.62 286 LEU A CA 1
ATOM 2111 C C . LEU A 1 286 ? 9.443 4.772 -16.382 1.00 98.62 286 LEU A C 1
ATOM 2113 O O . LEU A 1 286 ? 8.529 4.629 -15.576 1.00 98.62 286 LEU A O 1
ATOM 2117 N N . THR A 1 287 ? 9.364 4.288 -17.616 1.00 98.44 287 THR A N 1
ATOM 2118 C CA . THR A 1 287 ? 8.152 3.644 -18.149 1.00 98.44 287 THR A CA 1
ATOM 2119 C C . THR A 1 287 ? 8.436 2.244 -18.661 1.00 98.44 287 THR A C 1
ATOM 2121 O O . THR A 1 287 ? 9.508 1.990 -19.195 1.00 98.44 287 THR A O 1
ATOM 2124 N N . ALA A 1 288 ? 7.453 1.351 -18.552 1.00 97.62 288 ALA A N 1
ATOM 2125 C CA . ALA A 1 288 ? 7.488 0.033 -19.177 1.00 97.62 288 ALA A CA 1
ATOM 2126 C C . ALA A 1 288 ? 6.196 -0.252 -19.947 1.00 97.62 288 ALA A C 1
ATOM 2128 O O . ALA A 1 288 ? 5.108 0.169 -19.536 1.00 97.62 288 ALA A O 1
ATOM 2129 N N . ALA A 1 289 ? 6.336 -0.958 -21.070 1.00 96.69 289 ALA A N 1
ATOM 2130 C CA . ALA A 1 289 ? 5.221 -1.366 -21.919 1.00 96.69 289 ALA A CA 1
ATOM 2131 C C . ALA A 1 289 ? 4.421 -2.541 -21.331 1.00 96.69 289 ALA A C 1
ATOM 2133 O O . ALA A 1 289 ? 3.216 -2.626 -21.565 1.00 96.69 289 ALA A O 1
ATOM 2134 N N . ASP A 1 290 ? 5.067 -3.404 -20.543 1.00 96.19 290 ASP A N 1
ATOM 2135 C CA . ASP A 1 290 ? 4.456 -4.610 -19.984 1.00 96.19 290 ASP A CA 1
ATOM 2136 C C . ASP A 1 290 ? 4.157 -4.487 -18.487 1.00 96.19 290 ASP A C 1
ATOM 2138 O O . ASP A 1 290 ? 4.838 -3.782 -17.737 1.00 96.19 290 ASP A O 1
ATOM 2142 N N . ALA A 1 291 ? 3.129 -5.211 -18.035 1.00 96.88 291 ALA A N 1
ATOM 2143 C CA . ALA A 1 291 ? 2.849 -5.380 -16.613 1.00 96.88 291 ALA A CA 1
ATOM 2144 C C . ALA A 1 291 ? 4.036 -6.084 -15.931 1.00 96.88 291 ALA A C 1
ATOM 2146 O O . ALA A 1 291 ? 4.532 -7.089 -16.434 1.00 96.88 291 ALA A O 1
ATOM 2147 N N . GLY A 1 292 ? 4.493 -5.567 -14.792 1.00 96.44 292 GLY A N 1
ATOM 2148 C CA . GLY A 1 292 ? 5.694 -6.059 -14.117 1.00 96.44 292 GLY A CA 1
ATOM 2149 C C . GLY A 1 292 ? 7.013 -5.757 -14.834 1.00 96.44 292 GLY A C 1
ATOM 2150 O O . GLY A 1 292 ? 8.042 -6.279 -14.413 1.00 96.44 292 GLY A O 1
ATOM 2151 N N . GLY A 1 293 ? 7.006 -4.926 -15.884 1.00 97.19 293 GLY A N 1
ATOM 2152 C CA . GLY A 1 293 ? 8.210 -4.582 -16.640 1.00 97.19 293 GLY A CA 1
ATOM 2153 C C . GLY A 1 293 ? 9.265 -3.834 -15.819 1.00 97.19 293 GLY A C 1
ATOM 2154 O O . GLY A 1 293 ? 10.435 -3.871 -16.170 1.00 97.19 293 GLY A O 1
ATOM 2155 N N . ILE A 1 294 ? 8.899 -3.195 -14.705 1.00 98.69 294 ILE A N 1
ATOM 2156 C CA . ILE A 1 294 ? 9.838 -2.608 -13.740 1.00 98.69 294 ILE A CA 1
ATOM 2157 C C . ILE A 1 294 ? 9.538 -3.158 -12.349 1.00 98.69 294 ILE A C 1
ATOM 2159 O O . ILE A 1 294 ? 8.403 -3.081 -11.877 1.00 98.69 294 ILE A O 1
ATOM 2163 N N . THR A 1 295 ? 10.563 -3.646 -11.653 1.00 98.69 295 THR A N 1
ATOM 2164 C CA . THR A 1 295 ? 10.447 -4.104 -10.265 1.00 98.69 295 THR A CA 1
ATOM 2165 C C . THR A 1 295 ? 11.491 -3.442 -9.372 1.00 98.69 295 THR A C 1
ATOM 2167 O O . THR A 1 295 ? 12.691 -3.560 -9.611 1.00 98.69 295 THR A O 1
ATOM 2170 N N . PHE A 1 296 ? 11.028 -2.800 -8.300 1.00 98.88 296 PHE A N 1
ATOM 2171 C CA . PHE A 1 296 ? 11.848 -2.424 -7.151 1.00 98.88 296 PHE A CA 1
ATOM 2172 C C . PHE A 1 296 ? 11.826 -3.578 -6.143 1.00 98.88 296 PHE A C 1
ATOM 2174 O O . PHE A 1 296 ? 10.772 -3.940 -5.604 1.00 98.88 296 PHE A O 1
ATOM 2181 N N . GLY A 1 297 ? 12.986 -4.203 -5.955 1.00 98.38 297 GLY A N 1
ATOM 2182 C CA . GLY A 1 297 ? 13.224 -5.316 -5.046 1.00 98.38 297 GLY A CA 1
ATOM 2183 C C . GLY A 1 297 ? 13.336 -4.883 -3.583 1.00 98.38 297 GLY A C 1
ATOM 2184 O O . GLY A 1 297 ? 13.249 -3.705 -3.236 1.00 98.38 297 GLY A O 1
ATOM 2185 N N . SER A 1 298 ? 13.522 -5.857 -2.693 1.00 97.06 298 SER A N 1
ATOM 2186 C CA . SER A 1 298 ? 13.665 -5.599 -1.256 1.00 97.06 298 SER A CA 1
ATOM 2187 C C . SER A 1 298 ? 14.884 -4.716 -0.973 1.00 97.06 298 SER A C 1
ATOM 2189 O O . SER A 1 298 ? 16.007 -5.094 -1.289 1.00 97.06 298 SER A O 1
ATOM 2191 N N . GLY A 1 299 ? 14.676 -3.586 -0.297 1.00 94.56 299 GLY A N 1
ATOM 2192 C CA . GLY A 1 299 ? 15.720 -2.615 0.039 1.00 94.56 299 GLY A CA 1
ATOM 2193 C C . GLY A 1 299 ? 15.941 -1.527 -1.014 1.00 94.56 299 GLY A C 1
ATOM 2194 O O . GLY A 1 299 ? 16.601 -0.540 -0.700 1.00 94.56 299 GLY A O 1
ATOM 2195 N N . ALA A 1 300 ? 15.363 -1.661 -2.210 1.00 98.50 300 ALA A N 1
ATOM 2196 C CA . ALA A 1 300 ? 15.448 -0.649 -3.255 1.00 98.50 300 ALA A CA 1
ATOM 2197 C C . ALA A 1 300 ? 14.573 0.569 -2.931 1.00 98.50 300 ALA A C 1
ATOM 2199 O O . ALA A 1 300 ? 13.438 0.422 -2.458 1.00 98.50 300 ALA A O 1
ATOM 2200 N N . THR A 1 301 ? 15.072 1.768 -3.238 1.00 98.81 301 THR A N 1
ATOM 2201 C CA . THR A 1 301 ? 14.332 3.021 -3.049 1.00 98.81 301 THR A CA 1
ATOM 2202 C C . THR A 1 301 ? 14.143 3.760 -4.365 1.00 98.81 301 THR A C 1
ATOM 2204 O O . THR A 1 301 ? 15.105 4.124 -5.037 1.00 98.81 301 THR A O 1
ATOM 2207 N N . PHE A 1 302 ? 12.894 4.068 -4.700 1.00 98.88 302 PHE A N 1
ATOM 2208 C CA . PHE A 1 302 ? 12.577 5.101 -5.676 1.00 98.88 302 PHE A CA 1
ATOM 2209 C C . PHE A 1 302 ? 12.276 6.423 -4.969 1.00 98.88 302 PHE A C 1
ATOM 2211 O O . PHE A 1 302 ? 11.450 6.469 -4.058 1.00 98.88 302 PHE A O 1
ATOM 2218 N N . THR A 1 303 ? 12.861 7.515 -5.452 1.00 98.88 303 THR A N 1
ATOM 2219 C CA . THR A 1 303 ? 12.686 8.855 -4.894 1.00 98.88 303 THR A CA 1
ATOM 2220 C C . THR A 1 303 ? 12.199 9.831 -5.963 1.00 98.88 303 THR A C 1
ATOM 2222 O O . THR A 1 303 ? 12.932 10.193 -6.887 1.00 98.88 303 THR A O 1
ATOM 2225 N N . ALA A 1 304 ? 10.974 10.333 -5.794 1.00 98.69 304 ALA A N 1
ATOM 2226 C CA . ALA A 1 304 ? 10.501 11.544 -6.459 1.00 98.69 304 ALA A CA 1
ATOM 2227 C C . ALA A 1 304 ? 11.119 12.751 -5.734 1.00 98.69 304 ALA A C 1
ATOM 2229 O O . ALA A 1 304 ? 10.555 13.290 -4.778 1.00 98.69 304 ALA A O 1
ATOM 2230 N N . GLY A 1 305 ? 12.344 13.087 -6.133 1.00 98.25 305 GLY A N 1
ATOM 2231 C CA . GLY A 1 305 ? 13.250 14.013 -5.467 1.00 98.25 305 GLY A CA 1
ATOM 2232 C C . GLY A 1 305 ? 12.878 15.482 -5.628 1.00 98.25 305 GLY A C 1
ATOM 2233 O O . GLY A 1 305 ? 11.894 15.855 -6.260 1.00 98.25 305 GLY A O 1
ATOM 2234 N N . THR A 1 306 ? 13.682 16.356 -5.028 1.00 96.00 306 THR A N 1
ATOM 2235 C CA . THR A 1 306 ? 13.396 17.793 -4.984 1.00 96.00 306 THR A CA 1
ATOM 2236 C C . THR A 1 306 ? 13.275 18.405 -6.380 1.00 96.00 306 THR A C 1
ATOM 2238 O O . THR A 1 306 ? 14.014 18.086 -7.313 1.00 96.00 306 THR A O 1
ATOM 2241 N N . GLY A 1 307 ? 12.298 19.297 -6.535 1.00 96.31 307 GLY A N 1
ATOM 2242 C CA . GLY A 1 307 ? 12.031 19.985 -7.796 1.00 96.31 307 GLY A CA 1
ATOM 2243 C C . GLY A 1 307 ? 11.403 19.122 -8.891 1.00 96.31 307 GLY A C 1
ATOM 2244 O O . GLY A 1 307 ? 10.956 19.712 -9.864 1.00 96.31 307 GLY A O 1
ATOM 2245 N N . PHE A 1 308 ? 11.330 17.790 -8.731 1.00 98.38 308 PHE A N 1
ATOM 2246 C CA . PHE A 1 308 ? 10.702 16.888 -9.698 1.00 98.38 308 PHE A CA 1
ATOM 2247 C C . PHE A 1 308 ? 9.250 17.290 -9.990 1.00 98.38 308 PHE A C 1
ATOM 2249 O O . PHE A 1 308 ? 8.505 17.700 -9.092 1.00 98.38 308 PHE A O 1
ATOM 2256 N N . SER A 1 309 ? 8.839 17.147 -11.248 1.00 96.38 309 SER A N 1
ATOM 2257 C CA . SER A 1 309 ? 7.499 17.493 -11.722 1.00 96.38 309 SER A CA 1
ATOM 2258 C C . SER A 1 309 ? 6.860 16.340 -12.503 1.00 96.38 309 SER A C 1
ATOM 2260 O O . SER A 1 309 ? 7.542 15.526 -13.109 1.00 96.38 309 SER A O 1
ATOM 2262 N N . GLY A 1 310 ? 5.527 16.257 -12.503 1.00 95.69 310 GLY A N 1
ATOM 2263 C CA . GLY A 1 310 ? 4.792 15.207 -13.220 1.00 95.69 310 GLY A CA 1
ATOM 2264 C C . GLY A 1 310 ? 4.799 13.835 -12.534 1.00 95.69 310 GLY A C 1
ATOM 2265 O O . GLY A 1 310 ? 5.204 13.700 -11.381 1.00 95.69 310 GLY A O 1
ATOM 2266 N N . ASN A 1 311 ? 4.274 12.820 -13.229 1.00 96.69 311 ASN A N 1
ATOM 2267 C CA . ASN A 1 311 ? 4.169 11.447 -12.727 1.00 96.69 311 ASN A CA 1
ATOM 2268 C C . ASN A 1 311 ? 5.417 10.634 -13.127 1.00 96.69 311 ASN A C 1
ATOM 2270 O O . ASN A 1 311 ? 5.703 10.546 -14.326 1.00 96.69 311 ASN A O 1
ATOM 2274 N N . PRO A 1 312 ? 6.110 9.976 -12.180 1.00 97.94 312 PRO A N 1
ATOM 2275 C CA . PRO A 1 312 ? 7.379 9.294 -12.448 1.00 97.94 312 PRO A CA 1
ATOM 2276 C C . PRO A 1 312 ? 7.258 8.092 -13.388 1.00 97.94 312 PRO A C 1
ATOM 2278 O O . PRO A 1 312 ? 8.221 7.762 -14.071 1.00 97.94 312 PRO A O 1
ATOM 2281 N N . PHE A 1 313 ? 6.084 7.459 -13.456 1.00 98.06 313 PHE A N 1
ATOM 2282 C CA . PHE A 1 313 ? 5.881 6.209 -14.199 1.00 98.06 313 PHE A CA 1
ATOM 2283 C C . PHE A 1 313 ? 4.968 6.345 -15.428 1.00 98.06 313 PHE A C 1
ATOM 2285 O O . PHE A 1 313 ? 4.601 5.355 -16.057 1.00 98.06 313 PHE A O 1
ATOM 2292 N N . GLY A 1 314 ? 4.611 7.581 -15.804 1.00 94.50 314 GLY A N 1
ATOM 2293 C CA . GLY A 1 314 ? 3.696 7.849 -16.920 1.00 94.50 314 GLY A CA 1
ATOM 2294 C C . GLY A 1 314 ? 2.300 7.231 -16.738 1.00 94.50 314 GLY A C 1
ATOM 2295 O O . GLY A 1 314 ? 1.974 6.732 -15.671 1.00 94.50 314 GLY A O 1
ATOM 2296 N N . ALA A 1 315 ? 1.477 7.266 -17.792 1.00 91.44 315 ALA A N 1
ATOM 2297 C CA . ALA A 1 315 ? 0.100 6.744 -17.810 1.00 91.44 315 ALA A CA 1
ATOM 2298 C C . ALA A 1 315 ? -0.021 5.467 -18.673 1.00 91.44 315 ALA A C 1
ATOM 2300 O O . ALA A 1 315 ? -0.950 5.333 -19.467 1.00 91.44 315 ALA A O 1
ATOM 2301 N N . GLY A 1 316 ? 0.990 4.595 -18.595 1.00 89.69 316 GLY A N 1
ATOM 2302 C CA . GLY A 1 316 ? 1.141 3.412 -19.447 1.00 89.69 316 GLY A CA 1
ATOM 2303 C C . GLY A 1 316 ? 0.326 2.197 -18.991 1.00 89.69 316 GLY A C 1
ATOM 2304 O O . GLY A 1 316 ? -0.813 2.311 -18.543 1.00 89.69 316 GLY A O 1
ATOM 2305 N N . MET A 1 317 ? 0.918 1.012 -19.132 1.00 95.62 317 MET A N 1
ATOM 2306 C CA . MET A 1 317 ? 0.286 -0.266 -18.803 1.00 95.62 317 MET A CA 1
ATOM 2307 C C . MET A 1 317 ? -0.020 -0.381 -17.291 1.00 95.62 317 MET A C 1
ATOM 2309 O O . MET A 1 317 ? 0.853 -0.073 -16.475 1.00 95.62 317 MET A O 1
ATOM 2313 N N . PRO A 1 318 ? -1.229 -0.824 -16.878 1.00 97.12 318 PRO A N 1
ATOM 2314 C CA . PRO A 1 318 ? -1.534 -1.064 -15.470 1.00 97.12 318 PRO A CA 1
ATOM 2315 C C . PRO A 1 318 ? -0.563 -2.060 -14.831 1.00 97.12 318 PRO A C 1
ATOM 2317 O O . PRO A 1 318 ? -0.243 -3.090 -15.426 1.00 97.12 318 PRO A O 1
ATOM 2320 N N . ASN A 1 319 ? -0.150 -1.776 -13.596 1.00 97.19 319 ASN A N 1
ATOM 2321 C CA . ASN A 1 319 ? 0.813 -2.570 -12.830 1.00 97.19 319 ASN A CA 1
ATOM 2322 C C . ASN A 1 319 ? 2.146 -2.814 -13.564 1.00 97.19 319 ASN A C 1
ATOM 2324 O O . ASN A 1 319 ? 2.772 -3.854 -13.358 1.00 97.19 319 ASN A O 1
ATOM 2328 N N . SER A 1 320 ? 2.589 -1.900 -14.434 1.00 98.12 320 SER A N 1
ATOM 2329 C CA . SER A 1 320 ? 3.903 -2.003 -15.084 1.00 98.12 320 SER A CA 1
ATOM 2330 C C . SER A 1 320 ? 5.069 -1.773 -14.127 1.00 98.12 320 SER A C 1
ATOM 2332 O O . SER A 1 320 ? 6.174 -2.231 -14.405 1.00 98.12 320 SER A O 1
ATOM 2334 N N . VAL A 1 321 ? 4.816 -1.134 -12.981 1.00 98.69 321 VAL A N 1
ATOM 2335 C CA . VAL A 1 321 ? 5.813 -0.891 -11.936 1.00 98.69 321 VAL A CA 1
ATOM 2336 C C . VAL A 1 321 ? 5.402 -1.586 -10.643 1.00 98.69 321 VAL A C 1
ATOM 2338 O O . VAL A 1 321 ? 4.325 -1.331 -10.104 1.00 98.69 321 VAL A O 1
ATOM 2341 N N . ILE A 1 322 ? 6.274 -2.443 -10.120 1.00 98.69 322 ILE A N 1
ATOM 2342 C CA . ILE A 1 322 ? 6.049 -3.211 -8.895 1.00 98.69 322 ILE A CA 1
ATOM 2343 C C . ILE A 1 322 ? 6.993 -2.724 -7.799 1.00 98.69 322 ILE A C 1
ATOM 2345 O O . ILE A 1 322 ? 8.211 -2.750 -7.960 1.00 98.69 322 ILE A O 1
ATOM 2349 N N . PHE A 1 323 ? 6.425 -2.347 -6.659 1.00 98.88 323 PHE A N 1
ATOM 2350 C CA . PHE A 1 323 ? 7.159 -2.167 -5.411 1.00 98.88 323 PHE A CA 1
ATOM 2351 C C . PHE A 1 323 ? 6.989 -3.431 -4.571 1.00 98.88 323 PHE A C 1
ATOM 2353 O O . PHE A 1 323 ? 5.894 -3.721 -4.086 1.00 98.88 323 PHE A O 1
ATOM 2360 N N . SER A 1 324 ? 8.062 -4.213 -4.448 1.00 98.56 324 SER A N 1
ATOM 2361 C CA . SER A 1 324 ? 8.073 -5.480 -3.708 1.00 98.56 324 SER A CA 1
ATOM 2362 C C . SER A 1 324 ? 8.145 -5.255 -2.196 1.00 98.56 324 SER A C 1
ATOM 2364 O O . SER A 1 324 ? 8.465 -4.159 -1.731 1.00 98.56 324 SER A O 1
ATOM 2366 N N . ASN A 1 325 ? 7.905 -6.307 -1.411 1.00 98.19 325 ASN A N 1
ATOM 2367 C CA . ASN A 1 325 ? 8.127 -6.280 0.037 1.00 98.19 325 ASN A CA 1
ATOM 2368 C C . ASN A 1 325 ? 9.536 -5.745 0.376 1.00 98.19 325 ASN A C 1
ATOM 2370 O O . ASN A 1 325 ? 10.526 -6.213 -0.186 1.00 98.19 325 ASN A O 1
ATOM 2374 N N . GLY A 1 326 ? 9.615 -4.767 1.279 1.00 97.69 326 GLY A N 1
ATOM 2375 C CA . GLY A 1 326 ? 10.854 -4.122 1.709 1.00 97.69 326 GLY A CA 1
ATOM 2376 C C . GLY A 1 326 ? 11.369 -3.013 0.787 1.00 97.69 326 GLY A C 1
ATOM 2377 O O . GLY A 1 326 ? 12.422 -2.451 1.084 1.00 97.69 326 GLY A O 1
ATOM 2378 N N . SER A 1 327 ? 10.684 -2.705 -0.318 1.00 98.69 327 SER A N 1
ATOM 2379 C CA . SER A 1 327 ? 11.013 -1.565 -1.192 1.00 98.69 327 SER A CA 1
ATOM 2380 C C . SER A 1 327 ? 10.355 -0.264 -0.717 1.00 98.69 327 SER A C 1
ATOM 2382 O O . SER A 1 327 ? 9.372 -0.291 0.028 1.00 98.69 327 SER A O 1
ATOM 2384 N N . TYR A 1 328 ? 10.879 0.876 -1.174 1.00 98.69 328 TYR A N 1
ATOM 2385 C CA . TYR A 1 328 ? 10.422 2.208 -0.777 1.00 98.69 328 TYR A CA 1
ATOM 2386 C C . TYR A 1 328 ? 10.079 3.084 -1.985 1.00 98.69 328 TYR A C 1
ATOM 2388 O O . TYR A 1 328 ? 10.858 3.188 -2.929 1.00 98.69 328 TYR A O 1
ATOM 2396 N N . TYR A 1 329 ? 8.957 3.797 -1.907 1.00 98.81 329 TYR A N 1
ATOM 2397 C CA . TYR A 1 329 ? 8.670 4.977 -2.721 1.00 98.81 329 TYR A CA 1
ATOM 2398 C C . TYR A 1 329 ? 8.691 6.217 -1.827 1.00 98.81 329 TYR A C 1
ATOM 2400 O O . TYR A 1 329 ? 7.900 6.317 -0.893 1.00 98.81 329 TYR A O 1
ATOM 2408 N N . GLN A 1 330 ? 9.571 7.172 -2.111 1.00 98.75 330 GLN A N 1
ATOM 2409 C CA . GLN A 1 330 ? 9.737 8.405 -1.345 1.00 98.75 330 GLN A CA 1
ATOM 2410 C C . GLN A 1 330 ? 9.260 9.615 -2.149 1.00 98.75 330 GLN A C 1
ATOM 2412 O O . GLN A 1 330 ? 9.781 9.891 -3.232 1.00 98.75 330 GLN A O 1
ATOM 2417 N N . GLN A 1 331 ? 8.302 10.375 -1.609 1.00 98.50 331 GLN A N 1
ATOM 2418 C CA . GLN A 1 331 ? 7.741 11.546 -2.286 1.00 98.50 331 GLN A CA 1
ATOM 2419 C C . GLN A 1 331 ? 8.171 12.869 -1.647 1.00 98.50 331 GLN A C 1
ATOM 2421 O O . GLN A 1 331 ? 7.585 13.317 -0.659 1.00 98.50 331 GLN A O 1
ATOM 2426 N N . LEU A 1 332 ? 9.162 13.529 -2.254 1.00 98.19 332 LEU A N 1
ATOM 2427 C CA . LEU A 1 332 ? 9.572 14.897 -1.913 1.00 98.19 332 LEU A CA 1
ATOM 2428 C C . LEU A 1 332 ? 8.983 15.944 -2.874 1.00 98.19 332 LEU A C 1
ATOM 2430 O O . LEU A 1 332 ? 8.849 17.111 -2.506 1.00 98.19 332 LEU A O 1
ATOM 2434 N N . ALA A 1 333 ? 8.669 15.551 -4.107 1.00 98.06 333 ALA A N 1
ATOM 2435 C CA . ALA A 1 333 ? 8.003 16.386 -5.102 1.00 98.06 333 ALA A CA 1
ATOM 2436 C C . ALA A 1 333 ? 7.220 15.518 -6.110 1.00 98.06 333 ALA A C 1
ATOM 2438 O O . ALA A 1 333 ? 6.994 14.328 -5.882 1.00 98.06 333 ALA A O 1
ATOM 2439 N N . GLY A 1 334 ? 6.814 16.111 -7.234 1.00 96.81 334 GLY A N 1
ATOM 2440 C CA . GLY A 1 334 ? 6.090 15.427 -8.303 1.00 96.81 334 GLY A CA 1
ATOM 2441 C C . GLY A 1 334 ? 4.615 15.159 -8.016 1.00 96.81 334 GLY A C 1
ATOM 2442 O O . GLY A 1 334 ? 4.076 15.474 -6.957 1.00 96.81 334 GLY A O 1
ATOM 2443 N N . SER A 1 335 ? 3.956 14.578 -9.009 1.00 96.06 335 SER A N 1
ATOM 2444 C CA . SER A 1 335 ? 2.590 14.062 -8.919 1.00 96.06 335 SER A CA 1
ATOM 2445 C C . SER A 1 335 ? 2.588 12.613 -8.419 1.00 96.06 335 SER A C 1
ATOM 2447 O O . SER A 1 335 ? 3.639 12.018 -8.182 1.00 96.06 335 SER A O 1
ATOM 2449 N N . ASP A 1 336 ? 1.401 12.038 -8.228 1.00 94.75 336 A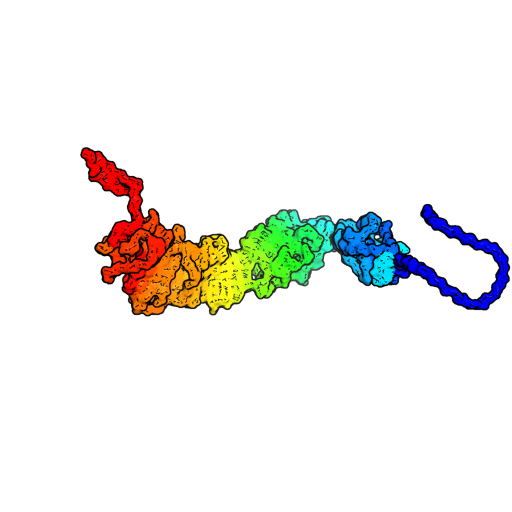SP A N 1
ATOM 2450 C CA . ASP A 1 336 ? 1.248 10.668 -7.742 1.00 94.75 336 ASP A CA 1
ATOM 2451 C C . ASP A 1 336 ? 1.883 9.623 -8.686 1.00 94.75 336 ASP A C 1
ATOM 2453 O O . ASP A 1 336 ? 2.008 9.856 -9.891 1.00 94.75 336 ASP A O 1
ATOM 2457 N N . PRO A 1 337 ? 2.266 8.441 -8.182 1.00 97.19 337 PRO A N 1
ATOM 2458 C CA . PRO A 1 337 ? 2.849 7.400 -9.024 1.00 97.19 337 PRO A CA 1
ATOM 2459 C C . PRO A 1 337 ? 1.818 6.574 -9.808 1.00 97.19 337 PRO A C 1
ATOM 2461 O O . PRO A 1 337 ? 2.212 5.721 -10.599 1.00 97.19 337 PRO A O 1
ATOM 2464 N N . PHE A 1 338 ? 0.513 6.781 -9.602 1.00 96.88 338 PHE A N 1
ATOM 2465 C CA . PHE A 1 338 ? -0.512 5.901 -10.160 1.00 96.88 338 PHE A CA 1
ATOM 2466 C C . PHE A 1 338 ? -0.916 6.285 -11.574 1.00 96.88 338 PHE A C 1
ATOM 2468 O O . PHE A 1 338 ? -1.113 5.376 -12.376 1.00 96.88 338 PHE A O 1
ATOM 2475 N N . SER A 1 339 ? -1.042 7.593 -11.851 1.00 93.62 339 SER A N 1
ATOM 2476 C CA . SER A 1 339 ? -1.286 8.265 -13.147 1.00 93.62 339 SER A CA 1
ATOM 2477 C C . SER A 1 339 ? -2.525 7.842 -13.966 1.00 93.62 339 SER A C 1
ATOM 2479 O O . SER A 1 339 ? -3.069 8.644 -14.723 1.00 93.62 339 SER A O 1
ATOM 2481 N N . LEU A 1 340 ? -3.019 6.615 -13.812 1.00 95.38 340 LEU A N 1
ATOM 2482 C CA . LEU A 1 340 ? -4.234 6.093 -14.424 1.00 95.38 340 LEU A CA 1
ATOM 2483 C C . LEU A 1 340 ? -5.477 6.495 -13.625 1.00 95.38 340 LEU A C 1
ATOM 2485 O O . LEU A 1 340 ? -5.432 6.745 -12.416 1.00 95.38 340 LEU A O 1
ATOM 2489 N N . ALA A 1 341 ? -6.613 6.528 -14.321 1.00 93.31 341 ALA A N 1
ATOM 2490 C CA . ALA A 1 341 ? -7.908 6.783 -13.708 1.00 93.31 341 ALA A CA 1
ATOM 2491 C C . ALA A 1 341 ? -8.254 5.696 -12.679 1.00 93.31 341 ALA A C 1
ATOM 2493 O O . ALA A 1 341 ? -8.074 4.503 -12.937 1.00 93.31 341 ALA A O 1
ATOM 2494 N N . VAL A 1 342 ? -8.789 6.121 -11.533 1.00 92.50 342 VAL A N 1
ATOM 2495 C CA . VAL A 1 342 ? -9.242 5.227 -10.461 1.00 92.50 342 VAL A CA 1
ATOM 2496 C C . VAL A 1 342 ? -10.243 4.188 -11.004 1.00 92.50 342 VAL A C 1
ATOM 2498 O O . VAL A 1 342 ? -11.086 4.535 -11.836 1.00 92.50 342 VAL A O 1
ATOM 2501 N N . PRO A 1 343 ? -10.169 2.912 -10.584 1.00 92.69 343 PRO A N 1
ATOM 2502 C CA . PRO A 1 343 ? -9.251 2.352 -9.587 1.00 92.69 343 PRO A CA 1
ATOM 2503 C C . PRO A 1 343 ? -7.923 1.820 -10.172 1.00 92.69 343 PRO A C 1
ATOM 2505 O O . PRO A 1 343 ? -7.138 1.216 -9.448 1.00 92.69 343 PRO A O 1
ATOM 2508 N N . ASN A 1 344 ? -7.659 1.992 -11.472 1.00 94.25 344 ASN A N 1
ATOM 2509 C CA . ASN A 1 344 ? -6.465 1.433 -12.114 1.00 94.25 344 ASN A CA 1
ATOM 2510 C C . ASN A 1 344 ? -5.210 2.230 -11.753 1.00 94.25 344 ASN A C 1
ATOM 2512 O O . ASN A 1 344 ? -5.251 3.458 -11.704 1.00 94.25 344 ASN A O 1
ATOM 2516 N N . SER A 1 345 ? -4.082 1.540 -11.596 1.00 97.00 345 SER A N 1
ATOM 2517 C CA . SER A 1 345 ? -2.793 2.121 -11.215 1.00 97.00 345 SER A CA 1
ATOM 2518 C C . SER A 1 345 ? -1.667 1.601 -12.109 1.00 97.00 345 SER A C 1
ATOM 2520 O O . SER A 1 345 ? -1.640 0.414 -12.428 1.00 97.00 345 SER A O 1
ATOM 2522 N N . VAL A 1 346 ? -0.725 2.467 -12.499 1.00 97.56 346 VAL A N 1
ATOM 2523 C CA . VAL A 1 346 ? 0.546 2.031 -13.113 1.00 97.56 346 VAL A CA 1
ATOM 2524 C C . VAL A 1 346 ? 1.414 1.298 -12.090 1.00 97.56 346 VAL A C 1
ATOM 2526 O O . VAL A 1 346 ? 2.049 0.299 -12.421 1.00 97.56 346 VAL A O 1
ATOM 2529 N N . THR A 1 347 ? 1.404 1.757 -10.839 1.00 98.06 347 THR A N 1
ATOM 2530 C CA . THR A 1 347 ? 2.131 1.126 -9.738 1.00 98.06 347 THR A CA 1
ATOM 2531 C C . THR A 1 347 ? 1.294 0.115 -8.968 1.00 98.06 347 THR A C 1
ATOM 2533 O O . THR A 1 347 ? 0.149 0.384 -8.599 1.00 98.06 347 THR A O 1
ATOM 2536 N N . ALA A 1 348 ? 1.914 -1.012 -8.632 1.00 98.12 348 ALA A N 1
ATOM 2537 C CA . ALA A 1 348 ? 1.427 -1.938 -7.623 1.00 98.12 348 ALA A CA 1
ATOM 2538 C C . ALA A 1 348 ? 2.363 -1.918 -6.407 1.00 98.12 348 ALA A C 1
ATOM 2540 O O . ALA A 1 348 ? 3.509 -2.364 -6.482 1.00 98.12 348 ALA A O 1
ATOM 2541 N N . PHE A 1 349 ? 1.856 -1.422 -5.279 1.00 98.56 349 PHE A N 1
ATOM 2542 C CA . PHE A 1 349 ? 2.510 -1.544 -3.979 1.00 98.56 349 PHE A CA 1
ATOM 2543 C C . PHE A 1 349 ? 2.125 -2.883 -3.359 1.00 98.56 349 PHE A C 1
ATOM 2545 O O . PHE A 1 349 ? 0.975 -3.083 -2.967 1.00 98.56 349 PHE A O 1
ATOM 2552 N N . GLN A 1 350 ? 3.063 -3.827 -3.319 1.00 98.00 350 GLN A N 1
ATOM 2553 C CA . GLN A 1 350 ? 2.831 -5.118 -2.679 1.00 98.00 350 GLN A CA 1
ATOM 2554 C C . GLN A 1 350 ? 2.875 -4.986 -1.155 1.00 98.00 350 GLN A C 1
ATOM 2556 O O . GLN A 1 350 ? 3.422 -4.023 -0.610 1.00 98.00 350 GLN A O 1
ATOM 2561 N N . SER A 1 351 ? 2.331 -5.987 -0.466 1.00 96.94 351 SER A N 1
ATOM 2562 C CA . SER A 1 351 ? 2.387 -6.051 0.993 1.00 96.94 351 SER A CA 1
ATOM 2563 C C . SER A 1 351 ? 3.831 -5.965 1.499 1.00 96.94 351 SER A C 1
ATOM 2565 O O . SER A 1 351 ? 4.711 -6.670 0.996 1.00 96.94 351 SER A O 1
ATOM 2567 N N . GLY A 1 352 ? 4.072 -5.067 2.456 1.00 96.75 352 GLY A N 1
ATOM 2568 C CA . GLY A 1 352 ? 5.394 -4.759 3.012 1.00 96.75 352 GLY A CA 1
ATOM 2569 C C . GLY A 1 352 ? 6.268 -3.805 2.183 1.00 96.75 352 GLY A C 1
ATOM 2570 O O . GLY A 1 352 ? 7.391 -3.515 2.590 1.00 96.75 352 GLY A O 1
ATOM 2571 N N . SER A 1 353 ? 5.804 -3.312 1.028 1.00 98.75 353 SER A N 1
ATOM 2572 C CA . SER A 1 353 ? 6.403 -2.122 0.395 1.00 98.75 353 SER A CA 1
ATOM 2573 C C . SER A 1 353 ? 5.951 -0.855 1.119 1.00 98.75 353 SER A C 1
ATOM 2575 O O . SER A 1 353 ? 4.831 -0.819 1.619 1.00 98.75 353 SER A O 1
ATOM 2577 N N . ILE A 1 354 ? 6.783 0.187 1.162 1.00 98.75 354 ILE A N 1
ATOM 2578 C CA . ILE A 1 354 ? 6.484 1.424 1.895 1.00 98.75 354 ILE A CA 1
ATOM 2579 C C . ILE A 1 354 ? 6.365 2.598 0.927 1.00 98.75 354 ILE A C 1
ATOM 2581 O O . ILE A 1 354 ? 7.314 2.957 0.233 1.00 98.75 354 ILE A O 1
ATOM 2585 N N . PHE A 1 355 ? 5.213 3.259 0.938 1.00 98.81 355 PHE A N 1
ATOM 2586 C CA . PHE A 1 355 ? 5.050 4.598 0.396 1.00 98.81 355 PHE A CA 1
ATOM 2587 C C . PHE A 1 355 ? 5.285 5.623 1.510 1.00 98.81 355 PHE A C 1
ATOM 2589 O O . PHE A 1 355 ? 4.516 5.686 2.468 1.00 98.81 355 PHE A O 1
ATOM 2596 N N . ARG A 1 356 ? 6.312 6.463 1.374 1.00 98.69 356 ARG A N 1
ATOM 2597 C CA . ARG A 1 356 ? 6.658 7.510 2.339 1.00 98.69 356 ARG A CA 1
ATOM 2598 C C . ARG A 1 356 ? 6.448 8.905 1.756 1.00 98.69 356 ARG A C 1
ATOM 2600 O O . ARG A 1 356 ? 7.104 9.298 0.789 1.00 98.69 356 ARG A O 1
ATOM 2607 N N . MET A 1 357 ? 5.575 9.679 2.388 1.00 98.38 357 MET A N 1
ATOM 2608 C CA . MET A 1 357 ? 5.348 11.087 2.081 1.00 98.38 357 MET A CA 1
ATOM 2609 C C . MET A 1 357 ? 6.314 11.964 2.886 1.00 98.38 357 MET A C 1
ATOM 2611 O O . MET A 1 357 ? 6.186 12.079 4.103 1.00 98.38 357 MET A O 1
ATOM 2615 N N . LEU A 1 358 ? 7.254 12.606 2.190 1.00 98.38 358 LEU A N 1
ATOM 2616 C CA . LEU A 1 358 ? 8.295 13.479 2.757 1.00 98.38 358 LEU A CA 1
ATOM 2617 C C . LEU A 1 358 ? 8.072 14.965 2.413 1.00 98.38 358 LEU A C 1
ATOM 2619 O O . LEU A 1 358 ? 8.919 15.817 2.679 1.00 98.38 358 LEU A O 1
ATOM 2623 N N . SER A 1 359 ? 6.943 15.297 1.786 1.00 97.19 359 SER A N 1
ATOM 2624 C CA . SER A 1 359 ? 6.593 16.648 1.331 1.00 97.19 359 SER A CA 1
ATOM 2625 C C . SER A 1 359 ? 5.174 17.018 1.737 1.00 97.19 359 SER A C 1
ATOM 2627 O O . SER A 1 359 ? 4.440 16.182 2.243 1.00 97.19 359 SER A O 1
ATOM 2629 N N . ASN A 1 360 ? 4.788 18.291 1.614 1.00 97.38 360 ASN A N 1
ATOM 2630 C CA . ASN A 1 360 ? 3.427 18.735 1.932 1.00 97.38 360 ASN A CA 1
ATOM 2631 C C . ASN A 1 360 ? 2.543 18.693 0.674 1.00 97.38 360 ASN A C 1
ATOM 2633 O O . ASN A 1 360 ? 2.035 19.723 0.225 1.00 97.38 360 ASN A O 1
ATOM 2637 N N . LEU A 1 361 ? 2.401 17.510 0.080 1.00 96.12 361 LEU A N 1
ATOM 2638 C CA . LEU A 1 361 ? 1.587 17.263 -1.112 1.00 96.12 361 LEU A CA 1
ATOM 2639 C C . LEU A 1 361 ? 0.348 16.434 -0.756 1.00 96.12 361 LEU A C 1
ATOM 2641 O O . LEU A 1 361 ? 0.434 15.610 0.151 1.00 96.12 361 LEU A O 1
ATOM 2645 N N . PRO A 1 362 ? -0.784 16.619 -1.458 1.00 95.12 362 PRO A N 1
ATOM 2646 C CA . PRO A 1 362 ? -1.944 15.761 -1.254 1.00 95.12 362 PRO A CA 1
ATOM 2647 C C . PRO A 1 362 ? -1.593 14.316 -1.617 1.00 95.12 362 PRO A C 1
ATOM 2649 O O . PRO A 1 362 ? -0.932 14.070 -2.634 1.00 95.12 362 PRO A O 1
ATOM 2652 N N . LEU A 1 363 ? -2.046 13.359 -0.808 1.00 95.94 363 LEU A N 1
ATOM 2653 C CA . LEU A 1 363 ? -1.844 11.945 -1.098 1.00 95.94 363 LEU A CA 1
ATOM 2654 C C . LEU A 1 363 ? -2.976 11.419 -1.991 1.00 95.94 363 LEU A C 1
ATOM 2656 O O . LEU A 1 363 ? -4.159 11.611 -1.715 1.00 95.94 363 LEU A O 1
ATOM 2660 N N . SER A 1 364 ? -2.622 10.718 -3.069 1.00 95.19 364 SER A N 1
ATOM 2661 C CA . SER A 1 364 ? -3.604 10.096 -3.966 1.00 95.19 364 SER A CA 1
ATOM 2662 C C . SER A 1 364 ? -4.171 8.829 -3.328 1.00 95.19 364 SER A C 1
ATOM 2664 O O . SER A 1 364 ? -3.592 7.760 -3.450 1.00 95.19 364 SER A O 1
ATOM 2666 N N . ILE A 1 365 ? -5.296 8.947 -2.627 1.00 96.31 365 ILE A N 1
ATOM 2667 C CA . ILE A 1 365 ? -5.882 7.844 -1.846 1.00 96.31 365 ILE A CA 1
ATOM 2668 C C . ILE A 1 365 ? -7.228 7.328 -2.366 1.00 96.31 365 ILE A C 1
ATOM 2670 O O . ILE A 1 365 ? -7.712 6.294 -1.914 1.00 96.31 365 ILE A O 1
ATOM 2674 N N . ASP A 1 366 ? -7.840 8.009 -3.329 1.00 96.88 366 ASP A N 1
ATOM 2675 C CA . ASP A 1 366 ? -9.137 7.599 -3.864 1.00 96.88 366 ASP A CA 1
ATOM 2676 C C . ASP A 1 366 ? -9.028 6.314 -4.700 1.00 96.88 366 ASP A C 1
ATOM 2678 O O . ASP A 1 366 ? -8.320 6.280 -5.707 1.00 96.88 366 ASP A O 1
ATOM 2682 N N . GLY A 1 367 ? -9.709 5.241 -4.286 1.00 96.50 367 GLY A N 1
ATOM 2683 C CA . GLY A 1 367 ? -9.707 3.963 -5.007 1.00 96.50 367 GLY A CA 1
ATOM 2684 C C . GLY A 1 367 ? -8.334 3.295 -5.117 1.00 96.50 367 GLY A C 1
ATOM 2685 O O . GLY A 1 367 ? -8.125 2.491 -6.029 1.00 96.50 367 GLY A O 1
ATOM 2686 N N . ARG A 1 368 ? -7.380 3.658 -4.249 1.00 96.88 368 ARG A N 1
ATOM 2687 C CA . ARG A 1 368 ? -5.996 3.169 -4.303 1.00 96.88 368 ARG A CA 1
ATOM 2688 C C . ARG A 1 368 ? -5.744 2.019 -3.338 1.00 96.88 368 ARG A C 1
ATOM 2690 O O . ARG A 1 368 ? -6.452 1.813 -2.354 1.00 96.88 368 ARG A O 1
ATOM 2697 N N . THR A 1 369 ? -4.700 1.261 -3.659 1.00 97.69 369 THR A N 1
ATOM 2698 C CA . THR A 1 369 ? -4.163 0.197 -2.813 1.00 97.69 369 THR A CA 1
ATOM 2699 C C . THR A 1 369 ? -2.691 0.469 -2.565 1.00 97.69 369 THR A C 1
ATOM 2701 O O . THR A 1 369 ? -1.927 0.667 -3.511 1.00 97.69 369 THR A O 1
ATOM 2704 N N . TYR A 1 370 ? -2.321 0.466 -1.294 1.00 98.50 370 TYR A N 1
ATOM 2705 C CA . TYR A 1 370 ? -0.956 0.580 -0.814 1.00 98.50 370 TYR A CA 1
ATOM 2706 C C . TYR A 1 370 ? -0.573 -0.691 -0.053 1.00 98.50 370 TYR A C 1
ATOM 2708 O O . TYR A 1 370 ? -1.447 -1.369 0.490 1.00 98.50 370 TYR A O 1
ATOM 2716 N N . GLY A 1 371 ? 0.729 -0.982 0.006 1.00 98.12 371 GLY A N 1
ATOM 2717 C CA . GLY A 1 371 ? 1.287 -1.790 1.086 1.00 98.12 371 GLY A CA 1
ATOM 2718 C C . GLY A 1 371 ? 1.225 -0.956 2.360 1.00 98.12 371 GLY A C 1
ATOM 2719 O O . GLY A 1 371 ? 0.153 -0.717 2.906 1.00 98.12 371 GLY A O 1
ATOM 2720 N N . ASP A 1 372 ? 2.354 -0.409 2.770 1.00 98.62 372 ASP A N 1
ATOM 2721 C CA . ASP A 1 372 ? 2.441 0.482 3.917 1.00 98.62 372 ASP A CA 1
ATOM 2722 C C . ASP A 1 372 ? 2.457 1.947 3.470 1.00 98.62 372 ASP A C 1
ATOM 2724 O O . ASP A 1 372 ? 3.044 2.297 2.444 1.00 98.62 372 ASP A O 1
ATOM 2728 N N . VAL A 1 373 ? 1.820 2.816 4.251 1.00 98.75 373 VAL A N 1
ATOM 2729 C CA . VAL A 1 373 ? 1.847 4.271 4.073 1.00 98.75 373 VAL A CA 1
ATOM 2730 C C . VAL A 1 373 ? 2.465 4.909 5.305 1.00 98.75 373 VAL A C 1
ATOM 2732 O O . VAL A 1 373 ? 2.029 4.657 6.428 1.00 98.75 373 VAL A O 1
ATOM 2735 N N . GLU A 1 374 ? 3.442 5.781 5.088 1.00 98.75 374 GLU A N 1
ATOM 2736 C CA . GLU A 1 374 ? 4.086 6.575 6.125 1.00 98.75 374 GLU A CA 1
ATOM 2737 C C . GLU A 1 374 ? 4.040 8.068 5.781 1.00 98.75 374 GLU A C 1
ATOM 2739 O O . GLU A 1 374 ? 4.540 8.498 4.739 1.00 98.75 374 GLU A O 1
ATOM 2744 N N . ILE A 1 375 ? 3.466 8.871 6.676 1.00 98.75 375 ILE A N 1
ATOM 2745 C CA . ILE A 1 375 ? 3.597 10.330 6.653 1.00 98.75 375 ILE A CA 1
ATOM 2746 C C . ILE A 1 375 ? 4.764 10.718 7.564 1.00 98.75 375 ILE A C 1
ATOM 2748 O O . ILE A 1 375 ? 4.709 10.504 8.776 1.00 98.75 375 ILE A O 1
ATOM 2752 N N . ASP A 1 376 ? 5.814 11.280 6.970 1.00 98.44 376 ASP A N 1
ATOM 2753 C CA . ASP A 1 376 ? 7.079 11.609 7.636 1.00 98.44 376 ASP A CA 1
ATOM 2754 C C . ASP A 1 376 ? 7.537 13.012 7.217 1.00 98.44 376 ASP A C 1
ATOM 2756 O O . ASP A 1 376 ? 8.579 13.231 6.600 1.00 98.44 376 ASP A O 1
ATOM 2760 N N . ASN A 1 377 ? 6.667 13.992 7.461 1.00 98.12 377 ASN A N 1
ATOM 2761 C CA . ASN A 1 377 ? 6.985 15.392 7.231 1.00 98.12 377 ASN A CA 1
ATOM 2762 C C . ASN A 1 377 ? 6.230 16.274 8.235 1.00 98.12 377 ASN A C 1
ATOM 2764 O O . ASN A 1 377 ? 4.997 16.318 8.202 1.00 98.12 377 ASN A O 1
ATOM 2768 N N . PRO A 1 378 ? 6.927 17.070 9.060 1.00 97.69 378 PRO A N 1
ATOM 2769 C CA . PRO A 1 378 ? 6.287 17.878 10.096 1.00 97.69 378 PRO A CA 1
ATOM 2770 C C . PRO A 1 378 ? 5.435 19.011 9.516 1.00 97.69 378 PRO A C 1
ATOM 2772 O O . PRO A 1 378 ? 4.530 19.516 10.179 1.00 97.69 378 PRO A O 1
ATOM 2775 N N . ALA A 1 379 ? 5.706 19.417 8.271 1.00 97.94 379 ALA A N 1
ATOM 2776 C CA . ALA A 1 379 ? 4.913 20.405 7.552 1.00 97.94 379 ALA A CA 1
ATOM 2777 C C . ALA A 1 379 ? 3.715 19.795 6.805 1.00 97.94 379 ALA A C 1
ATOM 2779 O O . ALA A 1 379 ? 2.968 20.546 6.177 1.00 97.94 379 ALA A O 1
ATOM 2780 N N . PHE A 1 380 ? 3.537 18.468 6.829 1.00 98.56 380 PHE A N 1
ATOM 2781 C CA . PHE A 1 380 ? 2.397 17.820 6.191 1.00 98.56 380 PHE A CA 1
ATOM 2782 C C . PHE A 1 380 ? 1.105 18.236 6.896 1.00 98.56 380 PHE A C 1
ATOM 2784 O O . PHE A 1 380 ? 0.944 18.037 8.101 1.00 98.56 380 PHE A O 1
ATOM 2791 N N . ALA A 1 381 ? 0.192 18.846 6.148 1.00 97.81 381 ALA A N 1
ATOM 2792 C CA . ALA A 1 381 ? -1.098 19.299 6.645 1.00 97.81 381 ALA A CA 1
ATOM 2793 C C . ALA A 1 381 ? -2.136 19.195 5.524 1.00 97.81 381 ALA A C 1
ATOM 2795 O O . ALA A 1 381 ? -2.435 20.183 4.850 1.00 97.81 381 ALA A O 1
ATOM 2796 N N . HIS A 1 382 ? -2.673 17.990 5.325 1.00 97.38 382 HIS A N 1
ATOM 2797 C CA . HIS A 1 382 ? -3.614 17.700 4.239 1.00 97.38 382 HIS A CA 1
ATOM 2798 C C . HIS A 1 382 ? -4.909 17.053 4.712 1.00 97.38 382 HIS A C 1
ATOM 2800 O O . HIS A 1 382 ? -5.005 16.432 5.772 1.00 97.38 382 HIS A O 1
ATOM 2806 N N . SER A 1 383 ? -5.932 17.259 3.890 1.00 95.94 383 SER A N 1
ATOM 2807 C CA . SER A 1 383 ? -7.280 16.727 4.044 1.00 95.94 383 SER A CA 1
ATOM 2808 C C . SER A 1 383 ? -7.680 16.056 2.737 1.00 95.94 383 SER A C 1
ATOM 2810 O O . SER A 1 383 ? -8.325 16.667 1.884 1.00 95.94 383 SER A O 1
ATOM 2812 N N . ASP A 1 384 ? -7.244 14.814 2.573 1.00 96.88 384 ASP A N 1
ATOM 2813 C CA . ASP A 1 384 ? -7.379 14.068 1.327 1.00 96.88 384 ASP A CA 1
ATOM 2814 C C . ASP A 1 384 ? -8.718 13.334 1.280 1.00 96.88 384 ASP A C 1
ATOM 2816 O O . ASP A 1 384 ? -9.268 12.934 2.305 1.00 96.88 384 ASP A O 1
ATOM 2820 N N . THR A 1 385 ? -9.279 13.186 0.083 1.00 95.94 385 THR A N 1
ATOM 2821 C CA . THR A 1 385 ? -10.656 12.709 -0.098 1.00 95.94 385 THR A CA 1
ATOM 2822 C C . THR A 1 385 ? -10.688 11.302 -0.684 1.00 95.94 385 THR A C 1
ATOM 2824 O O . THR A 1 385 ? -9.901 10.986 -1.571 1.00 95.94 385 THR A O 1
ATOM 2827 N N . VAL A 1 386 ? -11.622 10.476 -0.209 1.00 96.44 386 VAL A N 1
ATOM 2828 C CA . VAL A 1 386 ? -11.809 9.084 -0.647 1.00 96.44 386 VAL A CA 1
ATOM 2829 C C . VAL A 1 386 ? -13.276 8.870 -1.023 1.00 96.44 386 VAL A C 1
ATOM 2831 O O . VAL A 1 386 ? -14.150 8.891 -0.157 1.00 96.44 386 VAL A O 1
ATOM 2834 N N . ALA A 1 387 ? -13.560 8.667 -2.305 1.00 95.75 387 ALA A N 1
ATOM 2835 C CA . ALA A 1 387 ? -14.888 8.382 -2.859 1.00 95.75 387 ALA A CA 1
ATOM 2836 C C . ALA A 1 387 ? -15.046 6.920 -3.320 1.00 95.75 387 ALA A C 1
ATOM 2838 O O . ALA A 1 387 ? -16.164 6.425 -3.449 1.00 95.75 387 ALA A O 1
ATOM 2839 N N . THR A 1 388 ? -13.934 6.214 -3.506 1.00 96.25 388 THR A N 1
ATOM 2840 C CA . THR A 1 388 ? -13.821 4.787 -3.809 1.00 96.25 388 THR A CA 1
ATOM 2841 C C . THR A 1 388 ? -12.911 4.136 -2.770 1.00 96.25 388 THR A C 1
ATOM 2843 O O . THR A 1 388 ? -11.956 4.765 -2.321 1.00 96.25 388 THR A O 1
ATOM 2846 N N . ALA A 1 389 ? -13.201 2.891 -2.380 1.00 96.19 389 ALA A N 1
ATOM 2847 C CA . ALA A 1 389 ? -12.545 2.229 -1.252 1.00 96.19 389 ALA A CA 1
ATOM 2848 C C . ALA A 1 389 ? -11.005 2.290 -1.298 1.00 96.19 389 ALA A C 1
ATOM 2850 O O . ALA A 1 389 ? -10.393 2.023 -2.334 1.00 96.19 389 ALA A O 1
ATOM 2851 N N . LEU A 1 390 ? -10.407 2.607 -0.150 1.00 97.94 390 LEU A N 1
ATOM 2852 C CA . LEU A 1 390 ? -8.962 2.698 0.060 1.00 97.94 390 LEU A CA 1
ATOM 2853 C C . LEU A 1 390 ? -8.471 1.454 0.805 1.00 97.94 390 LEU A C 1
ATOM 2855 O O . LEU A 1 390 ? -9.038 1.089 1.833 1.00 97.94 390 LEU A O 1
ATOM 2859 N N . ASN A 1 391 ? -7.400 0.829 0.315 1.00 98.06 391 ASN A N 1
ATOM 2860 C CA . ASN A 1 391 ? -6.790 -0.343 0.945 1.00 98.06 391 ASN A CA 1
ATOM 2861 C C . ASN A 1 391 ? -5.350 -0.032 1.362 1.00 98.06 391 ASN A C 1
ATOM 2863 O O . ASN A 1 391 ? -4.557 0.416 0.533 1.00 98.06 391 ASN A O 1
ATOM 2867 N N . ILE A 1 392 ? -5.021 -0.285 2.627 1.00 98.62 392 ILE A N 1
ATOM 2868 C CA . ILE A 1 392 ? -3.686 -0.087 3.199 1.00 98.62 392 ILE A CA 1
ATOM 2869 C C . ILE A 1 392 ? -3.364 -1.286 4.100 1.00 98.62 392 ILE A C 1
ATOM 2871 O O . ILE A 1 392 ? -4.229 -1.776 4.829 1.00 98.62 392 ILE A O 1
ATOM 2875 N N . ASP A 1 393 ? -2.120 -1.751 4.087 1.00 98.31 393 ASP A N 1
ATOM 2876 C CA . ASP A 1 393 ? -1.609 -2.663 5.104 1.00 98.31 393 ASP A CA 1
ATOM 2877 C C . ASP A 1 393 ? -1.314 -1.877 6.388 1.00 98.31 393 ASP A C 1
ATOM 2879 O O . ASP A 1 393 ? -2.200 -1.776 7.239 1.00 98.31 393 ASP A O 1
ATOM 2883 N N . ASN A 1 394 ? -0.125 -1.285 6.547 1.00 98.50 394 ASN A N 1
ATOM 2884 C CA . ASN A 1 394 ? 0.183 -0.434 7.701 1.00 98.50 394 ASN A CA 1
ATOM 2885 C C . ASN A 1 394 ? -0.008 1.057 7.393 1.00 98.50 394 ASN A C 1
ATOM 2887 O O . ASN A 1 394 ? 0.406 1.554 6.350 1.00 98.50 394 ASN A O 1
ATOM 2891 N N . LEU A 1 395 ? -0.595 1.785 8.340 1.00 98.50 395 LEU A N 1
ATOM 2892 C CA . LEU A 1 395 ? -0.809 3.225 8.279 1.00 98.50 395 LEU A CA 1
ATOM 2893 C C . LEU A 1 395 ? -0.051 3.912 9.418 1.00 98.50 395 LEU A C 1
ATOM 2895 O O . LEU A 1 395 ? -0.438 3.817 10.583 1.00 98.50 395 LEU A O 1
ATOM 2899 N N . THR A 1 396 ? 1.003 4.639 9.069 1.00 98.75 396 THR A N 1
ATOM 2900 C CA . THR A 1 396 ? 1.891 5.307 10.018 1.00 98.75 396 THR A CA 1
ATOM 2901 C C . THR A 1 396 ? 1.897 6.815 9.791 1.00 98.75 396 THR A C 1
ATOM 2903 O O . THR A 1 396 ? 2.110 7.290 8.678 1.00 98.75 396 THR A O 1
ATOM 2906 N N . VAL A 1 397 ? 1.704 7.587 10.859 1.00 98.81 397 VAL A N 1
ATOM 2907 C CA . VAL A 1 397 ? 1.951 9.033 10.877 1.00 98.81 397 VAL A CA 1
ATOM 2908 C C . VAL A 1 397 ? 3.059 9.304 11.889 1.00 98.81 397 VAL A C 1
ATOM 2910 O O . VAL A 1 397 ? 2.812 9.366 13.097 1.00 98.81 397 VAL A O 1
ATOM 2913 N N . THR A 1 398 ? 4.287 9.412 11.384 1.00 98.62 398 THR A N 1
ATOM 2914 C CA . THR A 1 398 ? 5.493 9.694 12.172 1.00 98.62 398 THR A CA 1
ATOM 2915 C C . THR A 1 398 ? 5.564 11.181 12.513 1.00 98.62 398 THR A C 1
ATOM 2917 O O . THR A 1 398 ? 5.856 11.538 13.650 1.00 98.62 398 THR A O 1
ATOM 2920 N N . GLU A 1 399 ? 5.214 12.054 11.566 1.00 98.12 399 GLU A N 1
ATOM 2921 C CA . GLU A 1 399 ? 5.127 13.503 11.773 1.00 98.12 399 GLU A CA 1
ATOM 2922 C C . GLU A 1 399 ? 3.993 14.112 10.929 1.00 98.12 399 GLU A C 1
ATOM 2924 O O . GLU A 1 399 ? 3.543 13.523 9.948 1.00 98.12 399 GLU A O 1
ATOM 2929 N N . GLY A 1 400 ? 3.533 15.312 11.295 1.00 98.06 400 GLY A N 1
ATOM 2930 C CA . GLY A 1 400 ? 2.520 16.056 10.538 1.00 98.06 400 GLY A CA 1
ATOM 2931 C C . GLY A 1 400 ? 1.067 15.731 10.908 1.00 98.06 400 GLY A C 1
ATOM 2932 O O . GLY A 1 400 ? 0.773 15.067 11.903 1.00 98.06 400 GLY A O 1
ATOM 2933 N N . ASN A 1 401 ? 0.139 16.274 10.118 1.00 97.94 401 ASN A N 1
ATOM 2934 C CA . ASN A 1 401 ? -1.302 16.213 10.346 1.00 97.94 401 ASN A CA 1
ATOM 2935 C C . ASN A 1 401 ? -2.024 15.699 9.102 1.00 97.94 401 ASN A C 1
ATOM 2937 O O . ASN A 1 401 ? -2.046 16.375 8.069 1.00 97.94 401 ASN A O 1
ATOM 2941 N N . TRP A 1 402 ? -2.668 14.540 9.217 1.00 98.25 402 TRP A N 1
ATOM 2942 C CA . TRP A 1 402 ? -3.406 13.943 8.115 1.00 98.25 402 TRP A CA 1
ATOM 2943 C C . TRP A 1 402 ? -4.876 13.712 8.450 1.00 98.25 402 TRP A C 1
ATOM 2945 O O . TRP A 1 402 ? -5.223 13.032 9.416 1.00 98.25 402 TRP A O 1
ATOM 2955 N N . SER A 1 403 ? -5.758 14.266 7.620 1.00 96.94 403 SER A N 1
ATOM 2956 C CA . SER A 1 403 ? -7.191 13.990 7.648 1.00 96.94 403 SER A CA 1
ATOM 2957 C C . SER A 1 403 ? -7.600 13.224 6.396 1.00 96.94 403 SER A C 1
ATOM 2959 O O . SER A 1 403 ? -7.363 13.682 5.282 1.00 96.94 403 SER A O 1
ATOM 2961 N N . ILE A 1 404 ? -8.271 12.091 6.583 1.00 97.56 404 ILE A N 1
ATOM 2962 C CA . ILE A 1 404 ? -8.839 11.267 5.518 1.00 97.56 404 ILE A CA 1
ATOM 2963 C C . ILE A 1 404 ? -10.352 11.494 5.502 1.00 97.56 404 ILE A C 1
ATOM 2965 O O . ILE A 1 404 ? -11.077 11.082 6.412 1.00 97.56 404 ILE A O 1
ATOM 2969 N N . ASN A 1 405 ? -10.834 12.170 4.464 1.00 95.62 405 ASN A N 1
ATOM 2970 C CA . ASN A 1 405 ? -12.225 12.573 4.300 1.00 95.62 405 ASN A CA 1
ATOM 2971 C C . ASN A 1 405 ? -12.968 11.576 3.402 1.00 95.62 405 ASN A C 1
ATOM 2973 O O . ASN A 1 405 ? -12.912 11.650 2.174 1.00 95.62 405 ASN A O 1
ATOM 2977 N N . LEU A 1 406 ? -13.688 10.640 4.017 1.00 95.00 406 LEU A N 1
ATOM 2978 C CA . LEU A 1 406 ? -14.423 9.599 3.296 1.00 95.00 406 LEU A CA 1
ATOM 2979 C C . LEU A 1 406 ? -15.784 10.134 2.803 1.00 95.00 406 LEU A C 1
ATOM 2981 O O . LEU A 1 406 ? -16.555 10.733 3.557 1.00 95.00 406 LEU A O 1
ATOM 2985 N N . MET A 1 407 ? -16.102 9.930 1.527 1.00 95.06 407 MET A N 1
ATOM 2986 C CA . MET A 1 407 ? -17.351 10.348 0.875 1.00 95.06 407 MET A CA 1
ATOM 2987 C C . MET A 1 407 ? -18.322 9.170 0.704 1.00 95.06 407 MET A C 1
ATOM 2989 O O . MET A 1 407 ? -18.910 8.985 -0.358 1.00 95.06 407 MET A O 1
ATOM 2993 N N . GLY A 1 408 ? -18.474 8.349 1.747 1.00 94.25 408 GLY A N 1
ATOM 2994 C CA . GLY A 1 408 ? -19.286 7.125 1.710 1.00 94.25 408 GLY A CA 1
ATOM 2995 C C . GLY A 1 408 ? -18.527 5.883 1.236 1.00 94.25 408 GLY A C 1
ATOM 2996 O O . GLY A 1 408 ? -19.118 4.814 1.117 1.00 94.25 408 GLY A O 1
ATOM 2997 N N . ALA A 1 409 ? -17.226 6.016 0.970 1.00 96.00 409 ALA A N 1
ATOM 2998 C CA . ALA A 1 409 ? -16.321 4.898 0.738 1.00 96.00 409 ALA A CA 1
ATOM 2999 C C . ALA A 1 409 ? -15.766 4.348 2.053 1.00 96.00 409 ALA A C 1
ATOM 3001 O O . ALA A 1 409 ? -15.653 5.084 3.035 1.00 96.00 409 ALA A O 1
ATOM 3002 N N . ASP A 1 410 ? -15.379 3.079 2.045 1.00 96.62 410 ASP A N 1
ATOM 3003 C CA . ASP A 1 410 ? -14.729 2.428 3.178 1.00 96.62 410 ASP A CA 1
ATOM 3004 C C . ASP A 1 410 ? -13.201 2.536 3.090 1.00 96.62 410 ASP A C 1
ATOM 3006 O O . ASP A 1 410 ? -12.624 2.706 2.012 1.00 96.62 410 ASP A O 1
ATOM 3010 N N . ILE A 1 411 ? -12.549 2.401 4.242 1.00 97.88 411 ILE A N 1
ATOM 3011 C CA . ILE A 1 411 ? -11.108 2.194 4.342 1.00 97.88 411 ILE A CA 1
ATOM 3012 C C . ILE A 1 411 ? -10.834 0.831 4.976 1.00 97.88 411 ILE A C 1
ATOM 3014 O O . ILE A 1 411 ? -11.384 0.489 6.025 1.00 97.88 411 ILE A O 1
ATOM 3018 N N . ASN A 1 412 ? -9.958 0.067 4.335 1.00 98.31 412 ASN A N 1
ATOM 3019 C CA . ASN A 1 412 ? -9.567 -1.267 4.754 1.00 98.31 412 ASN A CA 1
ATOM 3020 C C . ASN A 1 412 ? -8.115 -1.256 5.227 1.00 98.31 412 ASN A C 1
ATOM 3022 O O . ASN A 1 412 ? -7.221 -0.880 4.467 1.00 98.31 412 ASN A O 1
ATOM 3026 N N . ILE A 1 413 ? -7.899 -1.676 6.473 1.00 98.50 413 ILE A N 1
ATOM 3027 C CA . ILE A 1 413 ? -6.592 -1.781 7.116 1.00 98.50 413 ILE A CA 1
ATOM 3028 C C . ILE A 1 413 ? -6.280 -3.260 7.356 1.00 98.50 413 ILE A C 1
ATOM 3030 O O . ILE A 1 413 ? -7.003 -3.947 8.089 1.00 98.50 413 ILE A O 1
ATOM 3034 N N . LYS A 1 414 ? -5.187 -3.757 6.767 1.00 98.25 414 LYS A N 1
ATOM 3035 C CA . LYS A 1 414 ? -4.722 -5.154 6.917 1.00 98.25 414 LYS A CA 1
ATOM 3036 C C . LYS A 1 414 ? -3.560 -5.317 7.900 1.00 98.25 414 LYS A C 1
ATOM 3038 O O . LYS A 1 414 ? -3.311 -6.425 8.372 1.00 98.25 414 LYS A O 1
ATOM 3043 N N . GLY A 1 415 ? -2.888 -4.222 8.243 1.00 98.25 415 GLY A N 1
ATOM 3044 C CA . GLY A 1 415 ? -1.798 -4.123 9.212 1.00 98.25 415 GLY A CA 1
ATOM 3045 C C . GLY A 1 415 ? -2.143 -3.192 10.379 1.00 98.25 415 GLY A C 1
ATOM 3046 O O . GLY A 1 415 ? -3.267 -3.181 10.874 1.00 98.25 415 GLY A O 1
ATOM 3047 N N . ASN A 1 416 ? -1.172 -2.435 10.871 1.00 98.62 416 ASN A N 1
ATOM 3048 C CA . ASN A 1 416 ? -1.302 -1.617 12.075 1.00 98.62 416 ASN A CA 1
ATOM 3049 C C . ASN A 1 416 ? -1.585 -0.148 11.755 1.00 98.62 416 ASN A C 1
ATOM 3051 O O . ASN A 1 416 ? -1.242 0.341 10.683 1.00 98.62 416 ASN A O 1
ATOM 3055 N N . ILE A 1 417 ? -2.148 0.567 12.729 1.00 98.81 417 ILE A N 1
ATOM 3056 C CA . ILE A 1 417 ? -2.176 2.032 12.748 1.00 98.81 417 ILE A CA 1
ATOM 3057 C C . ILE A 1 417 ? -1.195 2.520 13.818 1.00 98.81 417 ILE A C 1
ATOM 3059 O O . ILE A 1 417 ? -1.291 2.095 14.973 1.00 98.81 417 ILE A O 1
ATOM 3063 N N . TYR A 1 418 ? -0.294 3.433 13.455 1.00 98.75 418 TYR A N 1
ATOM 3064 C CA . TYR A 1 418 ? 0.609 4.117 14.383 1.00 98.75 418 TYR A CA 1
ATOM 3065 C C . TYR A 1 418 ? 0.545 5.639 14.203 1.00 98.75 418 TYR A C 1
ATOM 3067 O O . TYR A 1 418 ? 0.648 6.144 13.087 1.00 98.75 418 TYR A O 1
ATOM 3075 N N . VAL A 1 419 ? 0.388 6.372 15.306 1.00 98.81 419 VAL A N 1
ATOM 3076 C CA . VAL A 1 419 ? 0.415 7.842 15.342 1.00 98.81 419 VAL A CA 1
ATOM 3077 C C . VAL A 1 419 ? 1.413 8.273 16.407 1.00 98.81 419 VAL A C 1
ATOM 3079 O O . VAL A 1 419 ? 1.192 8.035 17.595 1.00 98.81 419 VAL A O 1
ATOM 3082 N N . ALA A 1 420 ? 2.506 8.899 15.984 1.00 98.69 420 ALA A N 1
ATOM 3083 C CA . ALA A 1 420 ? 3.594 9.311 16.862 1.00 98.69 420 ALA A CA 1
ATOM 3084 C C . ALA A 1 420 ? 3.241 10.542 17.730 1.00 98.69 420 ALA A C 1
ATOM 3086 O O . ALA A 1 420 ? 2.293 11.278 17.424 1.00 98.69 420 ALA A O 1
ATOM 3087 N N . PRO A 1 421 ? 4.015 10.825 18.797 1.00 98.31 421 PRO A N 1
ATOM 3088 C CA . PRO A 1 421 ? 3.842 12.032 19.600 1.00 98.31 421 PRO A CA 1
ATOM 3089 C C . PRO A 1 421 ? 3.912 13.311 18.758 1.00 98.31 421 PRO A C 1
ATOM 3091 O O . PRO A 1 421 ? 4.857 13.529 18.007 1.00 98.31 421 PRO A O 1
ATOM 3094 N N . GLY A 1 422 ? 2.922 14.191 18.915 1.00 97.19 422 GLY A N 1
ATOM 3095 C CA . GLY A 1 422 ? 2.845 15.456 18.174 1.00 97.19 422 GLY A CA 1
ATOM 3096 C C . GLY A 1 422 ? 2.284 15.345 16.751 1.00 97.19 422 GLY A C 1
ATOM 3097 O O . GLY A 1 422 ? 1.957 16.379 16.172 1.00 97.19 422 GLY A O 1
ATOM 3098 N N . ALA A 1 423 ? 2.106 14.132 16.222 1.00 98.62 423 ALA A N 1
ATOM 3099 C CA . ALA A 1 423 ? 1.424 13.889 14.957 1.00 98.62 423 ALA A CA 1
ATOM 3100 C C . ALA A 1 423 ? -0.099 13.758 15.140 1.00 98.62 423 ALA A C 1
ATOM 3102 O O . ALA A 1 423 ? -0.599 13.507 16.249 1.00 98.62 423 ALA A O 1
ATOM 3103 N N . SER A 1 424 ? -0.855 13.908 14.048 1.00 98.31 424 SER A N 1
ATOM 3104 C CA . SER A 1 424 ? -2.296 13.648 14.052 1.00 98.31 424 SER A CA 1
ATOM 3105 C C . SER A 1 424 ? -2.797 12.872 12.837 1.00 98.31 424 SER A C 1
ATOM 3107 O O . SER A 1 424 ? -2.375 13.102 11.704 1.00 98.31 424 SER A O 1
ATOM 3109 N N . LEU A 1 425 ? -3.746 11.972 13.099 1.00 98.44 425 LEU A N 1
ATOM 3110 C CA . LEU A 1 425 ? -4.499 11.215 12.105 1.00 98.44 425 LEU A CA 1
ATOM 3111 C C . LEU A 1 425 ? -5.996 11.336 12.409 1.00 98.44 425 LEU A C 1
ATOM 3113 O O . LEU A 1 425 ? -6.433 11.118 13.542 1.00 98.44 425 LEU A O 1
ATOM 3117 N N . GLY A 1 426 ? -6.803 11.654 11.405 1.00 97.12 426 GLY A N 1
ATOM 3118 C CA . GLY A 1 426 ? -8.255 11.718 11.540 1.00 97.12 426 GLY A CA 1
ATOM 3119 C C . GLY A 1 426 ? -8.976 11.014 10.403 1.00 97.12 426 GLY A C 1
ATOM 3120 O O . GLY A 1 426 ? -8.680 11.265 9.239 1.00 97.12 426 GLY A O 1
ATOM 3121 N N . PHE A 1 427 ? -9.969 10.193 10.733 1.00 97.06 427 PHE A N 1
ATOM 3122 C CA . PHE A 1 427 ? -10.955 9.708 9.769 1.00 97.06 427 PHE A CA 1
ATOM 3123 C C . PHE A 1 427 ? -12.193 10.590 9.862 1.00 97.06 427 PHE A C 1
ATOM 3125 O O . PHE A 1 427 ? -12.925 10.509 10.843 1.00 97.06 427 PHE A O 1
ATOM 3132 N N . ASN A 1 428 ? -12.428 11.448 8.871 1.00 94.38 428 ASN A N 1
ATOM 3133 C CA . ASN A 1 428 ? -13.459 12.488 8.906 1.00 94.38 428 ASN A CA 1
ATOM 3134 C C . ASN A 1 428 ? -14.492 12.306 7.778 1.00 94.38 428 ASN A C 1
ATOM 3136 O O . ASN A 1 428 ? -14.552 13.106 6.842 1.00 94.38 428 ASN A O 1
ATOM 3140 N N . PRO A 1 429 ? -15.315 11.244 7.836 1.00 96.06 429 PRO A N 1
ATOM 3141 C CA . PRO A 1 429 ? -16.333 10.985 6.830 1.00 96.06 429 PRO A CA 1
ATOM 3142 C C . PRO A 1 429 ? -17.384 12.095 6.714 1.00 96.06 429 PRO A C 1
ATOM 3144 O O . PRO A 1 429 ? -17.909 12.590 7.713 1.00 96.06 429 PRO A O 1
ATOM 3147 N N . SER A 1 430 ? -17.749 12.416 5.472 1.00 94.69 430 SER A N 1
ATOM 3148 C CA . SER A 1 430 ? -18.865 13.304 5.103 1.00 94.69 430 SER A CA 1
ATOM 3149 C C . SER A 1 430 ? -20.178 12.553 4.830 1.00 94.69 430 SER A C 1
ATOM 3151 O O . SER A 1 430 ? -21.254 13.151 4.849 1.00 94.69 430 SER A O 1
ATOM 3153 N N . ALA A 1 431 ? -20.099 11.237 4.630 1.00 95.88 431 ALA A N 1
ATOM 3154 C CA . ALA A 1 431 ? -21.210 10.290 4.584 1.00 95.88 431 ALA A CA 1
ATOM 3155 C C . ALA A 1 431 ? -20.813 9.032 5.371 1.00 95.88 431 ALA A C 1
ATOM 3157 O O . ALA A 1 431 ? -19.636 8.858 5.664 1.00 95.88 431 ALA A O 1
ATOM 3158 N N . LEU A 1 432 ? -21.768 8.172 5.742 1.00 96.25 432 LEU A N 1
ATOM 3159 C CA . LEU A 1 432 ? -21.454 6.950 6.492 1.00 96.25 432 LEU A CA 1
ATOM 3160 C C . LEU A 1 432 ? -20.397 6.117 5.759 1.00 96.25 432 LEU A C 1
ATOM 3162 O O . LEU A 1 432 ? -20.603 5.739 4.610 1.00 96.25 432 LEU A O 1
ATOM 3166 N N . SER A 1 433 ? -19.310 5.827 6.463 1.00 97.25 433 SER A N 1
ATOM 3167 C CA . SER A 1 433 ? -18.151 5.095 5.957 1.00 97.25 433 SER A CA 1
ATOM 3168 C C . SER A 1 433 ? -17.606 4.188 7.045 1.00 97.25 433 SER A C 1
ATOM 3170 O O . SER A 1 433 ? -17.757 4.486 8.232 1.00 97.25 433 SER A O 1
ATOM 3172 N N . THR A 1 434 ? -16.948 3.104 6.658 1.00 98.00 434 THR A N 1
ATOM 3173 C CA . THR A 1 434 ? -16.463 2.080 7.584 1.00 98.00 434 THR A CA 1
ATOM 3174 C C . THR A 1 434 ? -14.943 2.018 7.599 1.00 98.00 434 THR A C 1
ATOM 3176 O O . THR A 1 434 ? -14.295 2.084 6.559 1.00 98.00 434 THR A O 1
ATOM 3179 N N . LEU A 1 435 ? -14.378 1.900 8.802 1.00 98.31 435 LEU A N 1
ATOM 3180 C CA . LEU A 1 435 ? -12.985 1.540 9.036 1.00 98.31 435 LEU A CA 1
ATOM 3181 C C . LEU A 1 435 ? -12.980 0.042 9.315 1.00 98.31 435 LEU A C 1
ATOM 3183 O O . LEU A 1 435 ? -13.530 -0.400 10.327 1.00 98.31 435 LEU A O 1
ATOM 3187 N N . ASN A 1 436 ? -12.406 -0.730 8.402 1.00 98.44 436 ASN A N 1
ATOM 3188 C CA . ASN A 1 436 ? -12.372 -2.182 8.475 1.00 98.44 436 ASN A CA 1
ATOM 3189 C C . ASN A 1 436 ? -10.979 -2.648 8.905 1.00 98.44 436 ASN A C 1
ATOM 3191 O O . ASN A 1 436 ? -9.990 -2.333 8.249 1.00 98.44 436 ASN A O 1
ATOM 3195 N N . PHE A 1 437 ? -10.909 -3.435 9.978 1.00 98.69 437 PHE A N 1
ATOM 3196 C CA . PHE A 1 437 ? -9.716 -4.203 10.332 1.00 98.69 437 PHE A CA 1
ATOM 3197 C C . PHE A 1 437 ? -9.883 -5.635 9.825 1.00 98.69 437 PHE A C 1
ATOM 3199 O O . PHE A 1 437 ? -10.679 -6.394 10.382 1.00 98.69 437 PHE A O 1
ATOM 3206 N N . GLU A 1 438 ? -9.168 -5.980 8.754 1.00 97.19 438 GLU A N 1
ATOM 3207 C CA . GLU A 1 438 ? -9.315 -7.244 8.011 1.00 97.19 438 GLU A CA 1
ATOM 3208 C C . GLU A 1 438 ? -7.979 -7.978 7.785 1.00 97.19 438 GLU A C 1
ATOM 3210 O O . GLU A 1 438 ? -7.819 -8.759 6.845 1.00 97.19 438 GLU A O 1
ATOM 3215 N N . GLY A 1 439 ? -6.995 -7.717 8.650 1.00 97.50 439 GLY A N 1
ATOM 3216 C CA . GLY A 1 439 ? -5.703 -8.394 8.624 1.00 97.50 439 GLY A CA 1
ATOM 3217 C C . GLY A 1 439 ? -5.789 -9.892 8.929 1.00 97.50 439 GLY A C 1
ATOM 3218 O O . GLY A 1 439 ? -6.744 -10.384 9.527 1.00 97.50 439 GLY A O 1
ATOM 3219 N N . THR A 1 440 ? -4.745 -10.629 8.541 1.00 96.25 440 THR A N 1
ATOM 3220 C CA . THR A 1 440 ? -4.589 -12.067 8.848 1.00 96.25 440 THR A CA 1
ATOM 3221 C C . THR A 1 440 ? -3.739 -12.331 10.095 1.00 96.25 440 THR A C 1
ATOM 3223 O O . THR A 1 440 ? -3.704 -13.452 10.603 1.00 96.25 440 THR A O 1
ATOM 3226 N N . VAL A 1 441 ? -3.060 -11.297 10.595 1.00 97.62 441 VAL A N 1
ATOM 3227 C CA . VAL A 1 441 ? -2.251 -11.290 11.821 1.00 97.62 441 VAL A CA 1
ATOM 3228 C C . VAL A 1 441 ? -2.848 -10.305 12.820 1.00 97.62 441 VAL A C 1
ATOM 3230 O O . VAL A 1 441 ? -3.634 -9.445 12.432 1.00 97.62 441 VAL A O 1
ATOM 3233 N N . ALA A 1 442 ? -2.493 -10.412 14.104 1.00 98.06 442 ALA A N 1
ATOM 3234 C CA . ALA A 1 442 ? -2.992 -9.487 15.122 1.00 98.06 442 ALA A CA 1
ATOM 3235 C C . ALA A 1 442 ? -2.618 -8.039 14.765 1.00 98.06 442 ALA A C 1
ATOM 3237 O O . ALA A 1 442 ? -1.460 -7.764 14.451 1.00 98.06 442 ALA A O 1
ATOM 3238 N N . GLN A 1 443 ? -3.597 -7.136 14.826 1.00 98.69 443 GLN A N 1
ATOM 3239 C CA . GLN A 1 443 ? -3.423 -5.726 14.476 1.00 98.69 443 GLN A CA 1
ATOM 3240 C C . GLN A 1 443 ? -3.411 -4.845 15.728 1.00 98.69 443 GLN A C 1
ATOM 3242 O O . GLN A 1 443 ? -4.039 -5.157 16.746 1.00 98.69 443 GLN A O 1
ATOM 3247 N N . THR A 1 444 ? -2.728 -3.710 15.647 1.00 98.50 444 THR A N 1
ATOM 3248 C CA . THR A 1 444 ? -2.686 -2.710 16.714 1.00 98.50 444 THR A CA 1
ATOM 3249 C C . THR A 1 444 ? -3.092 -1.332 16.222 1.00 98.50 444 THR A C 1
ATOM 3251 O O . THR A 1 444 ? -2.717 -0.920 15.126 1.00 98.50 444 THR A O 1
ATOM 3254 N N . ILE A 1 445 ? -3.792 -0.599 17.082 1.00 98.56 445 ILE A N 1
ATOM 3255 C CA . ILE A 1 445 ? -3.948 0.850 17.014 1.00 98.56 445 ILE A CA 1
ATOM 3256 C C . ILE A 1 445 ? -3.091 1.428 18.137 1.00 98.56 445 ILE A C 1
ATOM 3258 O O . ILE A 1 445 ? -3.434 1.300 19.316 1.00 98.56 445 ILE A O 1
ATOM 3262 N N . THR A 1 446 ? -1.984 2.054 17.758 1.00 98.38 446 THR A N 1
ATOM 3263 C CA . THR A 1 446 ? -1.042 2.682 18.681 1.00 98.38 446 THR A CA 1
ATOM 3264 C C . THR A 1 446 ? -1.044 4.184 18.436 1.00 98.38 446 THR A C 1
ATOM 3266 O O . THR A 1 446 ? -0.471 4.682 17.473 1.00 98.38 446 THR A O 1
ATOM 3269 N N . ASN A 1 447 ? -1.717 4.913 19.312 1.00 98.00 447 ASN A N 1
ATOM 3270 C CA . ASN A 1 447 ? -1.791 6.359 19.322 1.00 98.00 447 ASN A CA 1
ATOM 3271 C C . ASN A 1 447 ? -0.963 6.925 20.482 1.00 98.00 447 ASN A C 1
ATOM 3273 O O . ASN A 1 447 ? -1.307 6.733 21.649 1.00 98.00 447 ASN A O 1
ATOM 3277 N N . GLU A 1 448 ? 0.100 7.647 20.153 1.00 97.94 448 GLU A N 1
ATOM 3278 C CA . GLU A 1 448 ? 0.878 8.486 21.071 1.00 97.94 448 GLU A CA 1
ATOM 3279 C C . GLU A 1 448 ? 0.704 9.989 20.764 1.00 97.94 448 GLU A C 1
ATOM 3281 O O . GLU A 1 448 ? 1.195 10.841 21.507 1.00 97.94 448 GLU A O 1
ATOM 3286 N N . GLY A 1 449 ? -0.020 10.315 19.688 1.00 97.56 449 GLY A N 1
ATOM 3287 C CA . GLY A 1 449 ? -0.395 11.664 19.272 1.00 97.56 449 GLY A CA 1
ATOM 3288 C C . GLY A 1 449 ? -1.904 11.905 19.363 1.00 97.56 449 GLY A C 1
ATOM 3289 O O . GLY A 1 449 ? -2.554 11.597 20.367 1.00 97.56 449 GLY A O 1
ATOM 3290 N N . THR A 1 450 ? -2.475 12.493 18.308 1.00 97.12 450 THR A N 1
ATOM 3291 C CA . THR A 1 450 ? -3.923 12.738 18.202 1.00 97.12 450 THR A CA 1
ATOM 3292 C C . THR A 1 450 ? -4.553 11.824 17.159 1.00 97.12 450 THR A C 1
ATOM 3294 O O . THR A 1 450 ? -4.302 11.980 15.967 1.00 97.12 450 THR A O 1
ATOM 3297 N N . PHE A 1 451 ? -5.442 10.930 17.590 1.00 97.12 451 PHE A N 1
ATOM 3298 C CA . PHE A 1 451 ? -6.203 10.063 16.696 1.00 97.12 451 PHE A CA 1
ATOM 3299 C C . PHE A 1 451 ? -7.705 10.345 16.805 1.00 97.12 451 PHE A C 1
ATOM 3301 O O . PHE A 1 451 ? -8.280 10.249 17.889 1.00 97.12 451 PHE A O 1
ATOM 3308 N N . THR A 1 452 ? -8.339 10.725 15.691 1.00 95.12 452 THR A N 1
ATOM 3309 C CA . THR A 1 452 ? -9.734 11.197 15.672 1.00 95.12 452 THR A CA 1
ATOM 3310 C C . THR A 1 452 ? -10.641 10.300 14.835 1.00 95.12 452 THR A C 1
ATOM 3312 O O . THR A 1 452 ? -10.368 10.034 13.666 1.00 95.12 452 THR A O 1
ATOM 3315 N N . TYR A 1 453 ? -11.776 9.916 15.424 1.00 94.56 453 TYR A N 1
ATOM 3316 C CA . TYR A 1 453 ? -12.906 9.302 14.730 1.00 94.56 453 TYR A CA 1
ATOM 3317 C C . TYR A 1 453 ? -13.972 10.360 14.458 1.00 94.56 453 TYR A C 1
ATOM 3319 O O . TYR A 1 453 ? -14.517 10.963 15.385 1.00 94.56 453 TYR A O 1
ATOM 3327 N N . GLY A 1 454 ? -14.276 10.586 13.187 1.00 94.88 454 GLY A N 1
ATOM 3328 C CA . GLY A 1 454 ? -15.334 11.486 12.765 1.00 94.88 454 GLY A CA 1
ATOM 3329 C C . GLY A 1 454 ? -16.725 10.932 13.100 1.00 94.88 454 GLY A C 1
ATOM 3330 O O . GLY A 1 454 ? -16.911 9.728 13.282 1.00 94.88 454 GLY A O 1
ATOM 3331 N N . PRO A 1 455 ? -17.749 11.798 13.154 1.00 94.50 455 PRO A N 1
ATOM 3332 C CA . PRO A 1 455 ? -19.070 11.445 13.679 1.00 94.50 455 PRO A CA 1
ATOM 3333 C C . PRO A 1 455 ? -19.826 10.395 12.852 1.00 94.50 455 PRO A C 1
ATOM 3335 O O . PRO A 1 455 ? -20.727 9.750 13.383 1.00 94.50 455 PRO A O 1
ATOM 3338 N N . LEU A 1 456 ? -19.475 10.229 11.573 1.00 96.88 456 LEU A N 1
ATOM 3339 C CA . LEU A 1 456 ? -20.088 9.271 10.644 1.00 96.88 456 LEU A CA 1
ATOM 3340 C C . LEU A 1 456 ? -19.211 8.030 10.405 1.00 96.88 456 LEU A C 1
ATOM 3342 O O . LEU A 1 456 ? -19.481 7.250 9.491 1.00 96.88 456 LEU A O 1
ATOM 3346 N N . GLN A 1 457 ? -18.164 7.846 11.214 1.00 97.75 457 GLN A N 1
ATOM 3347 C CA . GLN A 1 457 ? -17.246 6.723 11.093 1.00 97.75 457 GLN A CA 1
ATOM 3348 C C . GLN A 1 457 ? -17.827 5.482 11.776 1.00 97.75 457 GLN A C 1
ATOM 3350 O O . GLN A 1 457 ? -18.033 5.461 12.988 1.00 97.75 457 GLN A O 1
ATOM 3355 N N . SER A 1 458 ? -18.076 4.442 10.990 1.00 98.12 458 SER A N 1
ATOM 3356 C CA . SER A 1 458 ? -18.384 3.088 11.455 1.00 98.12 458 SER A CA 1
ATOM 3357 C C . SER A 1 458 ? -17.095 2.278 11.619 1.00 98.12 458 SER A C 1
ATOM 3359 O O . SER A 1 458 ? -16.053 2.630 11.055 1.00 98.12 458 SER A O 1
ATOM 3361 N N . LEU A 1 459 ? -17.160 1.189 12.385 1.00 98.56 459 LEU A N 1
ATOM 3362 C CA . LEU A 1 459 ? -16.022 0.317 12.681 1.00 98.56 459 LEU A CA 1
ATOM 3363 C C . LEU A 1 459 ? -16.410 -1.148 12.491 1.00 98.56 459 LEU A C 1
ATOM 3365 O O . LEU A 1 459 ? -17.391 -1.606 13.076 1.00 98.56 459 LEU A O 1
ATOM 3369 N N . THR A 1 460 ? -15.591 -1.893 11.754 1.00 98.62 460 THR A N 1
ATOM 3370 C CA . THR A 1 460 ? -15.703 -3.348 11.635 1.00 98.62 460 THR A CA 1
ATOM 3371 C C . THR A 1 460 ? -14.431 -4.016 12.128 1.00 98.62 460 THR A C 1
ATOM 3373 O O . THR A 1 460 ? -13.330 -3.700 11.677 1.00 98.62 460 THR A O 1
ATOM 3376 N N . ILE A 1 461 ? -14.601 -4.994 13.012 1.00 98.56 461 ILE A N 1
ATOM 3377 C CA . ILE A 1 461 ? -13.554 -5.924 13.430 1.00 98.56 461 ILE A CA 1
ATOM 3378 C C . ILE A 1 461 ? -13.803 -7.245 12.702 1.00 98.56 461 ILE A C 1
ATOM 3380 O O . ILE A 1 461 ? -14.772 -7.953 12.992 1.00 98.56 461 ILE A O 1
ATOM 3384 N N . ASN A 1 462 ? -12.957 -7.533 11.714 1.00 97.75 462 ASN A N 1
ATOM 3385 C CA . ASN A 1 462 ? -12.993 -8.734 10.880 1.00 97.75 462 ASN A CA 1
ATOM 3386 C C . ASN A 1 462 ? -11.599 -9.378 10.788 1.00 97.75 462 ASN A C 1
ATOM 3388 O O . ASN A 1 462 ? -11.125 -9.752 9.719 1.00 97.75 462 ASN A O 1
ATOM 3392 N N . ASN A 1 463 ? -10.931 -9.487 11.930 1.00 98.12 463 ASN A N 1
ATOM 3393 C CA . ASN A 1 463 ? -9.617 -10.087 12.062 1.00 98.12 463 ASN A CA 1
ATOM 3394 C C . ASN A 1 463 ? -9.637 -11.110 13.198 1.00 98.12 463 ASN A C 1
ATOM 3396 O O . ASN A 1 463 ? -9.593 -10.745 14.371 1.00 98.12 463 ASN A O 1
ATOM 3400 N N . ALA A 1 464 ? -9.628 -12.398 12.858 1.00 97.44 464 ALA A N 1
ATOM 3401 C CA . ALA A 1 464 ? -9.671 -13.490 13.831 1.00 97.44 464 ALA A CA 1
ATOM 3402 C C . ALA A 1 464 ? -8.508 -13.480 14.848 1.00 97.44 464 ALA A C 1
ATOM 3404 O O . ALA A 1 464 ? -8.663 -14.009 15.948 1.00 97.44 464 ALA A O 1
ATOM 3405 N N . ALA A 1 465 ? -7.363 -12.874 14.514 1.00 98.00 465 ALA A N 1
ATOM 3406 C CA . ALA A 1 465 ? -6.231 -12.714 15.428 1.00 98.00 465 ALA A CA 1
ATOM 3407 C C . ALA A 1 465 ? -6.415 -11.551 16.428 1.00 98.00 465 ALA A C 1
ATOM 3409 O O . ALA A 1 465 ? -5.678 -11.463 17.411 1.00 98.00 465 ALA A O 1
ATOM 3410 N N . GLY A 1 466 ? -7.423 -10.700 16.215 1.00 98.06 466 GLY A N 1
ATOM 3411 C CA . GLY A 1 466 ? -7.819 -9.609 17.099 1.00 98.06 466 GLY A CA 1
ATOM 3412 C C . GLY A 1 466 ? -7.149 -8.268 16.796 1.00 98.06 466 GLY A C 1
ATOM 3413 O O . GLY A 1 466 ? -6.167 -8.171 16.058 1.00 98.06 466 GLY A O 1
ATOM 3414 N N . VAL A 1 467 ? -7.705 -7.222 17.407 1.00 98.69 467 VAL A N 1
ATOM 3415 C CA . VAL A 1 467 ? -7.236 -5.836 17.319 1.00 98.69 467 VAL A CA 1
ATOM 3416 C C . VAL A 1 467 ? -7.006 -5.310 18.731 1.00 98.69 467 VAL A C 1
ATOM 3418 O O . VAL A 1 467 ? -7.902 -5.374 19.571 1.00 98.69 467 VAL A O 1
ATOM 3421 N N . THR A 1 468 ? -5.818 -4.779 19.011 1.00 98.56 468 THR A N 1
ATOM 3422 C CA . THR A 1 468 ? -5.514 -4.126 20.295 1.00 98.56 468 THR A CA 1
ATOM 3423 C C . THR A 1 468 ? -5.404 -2.616 20.111 1.00 98.56 468 THR A C 1
ATOM 3425 O O . THR A 1 468 ? -4.657 -2.167 19.252 1.00 98.56 468 THR A O 1
ATOM 3428 N N . SER A 1 469 ? -6.111 -1.827 20.919 1.00 98.38 469 SER A N 1
ATOM 3429 C CA . SER A 1 469 ? -6.093 -0.361 20.859 1.00 98.38 469 SER A CA 1
ATOM 3430 C C . SER A 1 469 ? -5.633 0.255 22.174 1.00 98.38 469 SER A C 1
ATOM 3432 O O . SER A 1 469 ? -6.143 -0.103 23.238 1.00 98.38 469 SER A O 1
ATOM 3434 N N . ASN A 1 470 ? -4.722 1.227 22.100 1.00 97.69 470 ASN A N 1
ATOM 3435 C CA . ASN A 1 470 ? -4.387 2.111 23.221 1.00 97.69 470 ASN A CA 1
ATOM 3436 C C . ASN A 1 470 ? -5.129 3.469 23.163 1.00 97.69 470 ASN A C 1
ATOM 3438 O O . ASN A 1 470 ? -4.867 4.337 23.995 1.00 97.69 470 ASN A O 1
ATOM 3442 N N . SER A 1 471 ? -6.046 3.647 22.201 1.00 95.81 471 SER A N 1
ATOM 3443 C CA . SER A 1 471 ? -6.897 4.835 22.046 1.00 95.81 471 SER A CA 1
ATOM 3444 C C . SER A 1 471 ? -8.374 4.495 22.256 1.00 95.81 471 SER A C 1
ATOM 3446 O O . SER A 1 471 ? -8.847 3.466 21.762 1.00 95.81 471 SER A O 1
ATOM 3448 N N . ASP A 1 472 ? -9.102 5.349 22.981 1.00 96.00 472 ASP A N 1
ATOM 3449 C CA . ASP A 1 472 ? -10.554 5.224 23.129 1.00 96.00 472 ASP A CA 1
ATOM 3450 C C . ASP A 1 472 ? -11.238 5.466 21.774 1.00 96.00 472 ASP A C 1
ATOM 3452 O O . ASP A 1 472 ? -10.770 6.250 20.944 1.00 96.00 472 ASP A O 1
ATOM 3456 N N . ILE A 1 473 ? -12.371 4.801 21.548 1.00 97.06 473 ILE A N 1
ATOM 3457 C CA . ILE A 1 473 ? -13.112 4.880 20.282 1.00 97.06 473 ILE A CA 1
ATOM 3458 C C . ILE A 1 473 ? -14.478 5.510 20.538 1.00 97.06 473 ILE A C 1
ATOM 3460 O O . ILE A 1 473 ? -15.186 5.122 21.464 1.00 97.06 473 ILE A O 1
ATOM 3464 N N . ASN A 1 474 ? -14.880 6.463 19.697 1.00 96.00 474 ASN A N 1
ATOM 3465 C CA . ASN A 1 474 ? -16.177 7.129 19.800 1.00 96.00 474 ASN A CA 1
ATOM 3466 C C . ASN A 1 474 ? -16.932 7.000 18.476 1.00 96.00 474 ASN A C 1
ATOM 3468 O O . ASN A 1 474 ? -16.514 7.566 17.472 1.00 96.00 474 ASN A O 1
ATOM 3472 N N . LEU A 1 475 ? -18.050 6.272 18.484 1.00 97.94 475 LEU A N 1
ATOM 3473 C CA . LEU A 1 475 ? -18.907 6.075 17.318 1.00 97.94 475 LEU A CA 1
ATOM 3474 C C . LEU A 1 475 ? -20.171 6.934 17.441 1.00 97.94 475 LEU A C 1
ATOM 3476 O O . LEU A 1 475 ? -20.953 6.808 18.391 1.00 97.94 475 LEU A O 1
ATOM 3480 N N . GLY A 1 476 ? -20.350 7.841 16.480 1.00 96.25 476 GLY A N 1
ATOM 3481 C CA . GLY A 1 476 ? -21.412 8.845 16.488 1.00 96.25 476 GLY A CA 1
ATOM 3482 C C . GLY A 1 476 ? -22.789 8.331 16.037 1.00 96.25 476 GLY A C 1
ATOM 3483 O O . GLY A 1 476 ? -22.969 7.139 15.779 1.00 96.25 476 GLY A O 1
ATOM 3484 N N . PRO A 1 477 ? -23.799 9.217 15.959 1.00 95.88 477 PRO A N 1
ATOM 3485 C CA . PRO A 1 477 ? -25.156 8.872 15.530 1.00 95.88 477 PRO A CA 1
ATOM 3486 C C . PRO A 1 477 ? -25.220 8.203 14.152 1.00 95.88 477 PRO A C 1
ATOM 3488 O O . PRO A 1 477 ? -24.603 8.667 13.201 1.00 95.88 477 PRO A O 1
ATOM 3491 N N . GLY A 1 478 ? -26.013 7.134 14.039 1.00 96.19 478 GLY A N 1
ATOM 3492 C CA . GLY A 1 478 ? -26.272 6.419 12.781 1.00 96.19 478 GLY A CA 1
ATOM 3493 C C . GLY A 1 478 ? -25.144 5.500 12.298 1.00 96.19 478 GLY A C 1
ATOM 3494 O O . GLY A 1 478 ? -25.303 4.848 11.271 1.00 96.19 478 GLY A O 1
ATOM 3495 N N . THR A 1 479 ? -24.027 5.429 13.025 1.00 98.12 479 THR A N 1
ATOM 3496 C CA . THR A 1 479 ? -22.891 4.545 12.717 1.00 98.12 479 THR A CA 1
ATOM 3497 C C . THR A 1 479 ? -23.171 3.086 13.083 1.00 98.12 479 THR A C 1
ATOM 3499 O O . THR A 1 479 ? -24.123 2.774 13.804 1.00 98.12 479 THR A O 1
ATOM 3502 N N . THR A 1 480 ? -22.315 2.179 12.613 1.00 98.31 480 THR A N 1
ATOM 3503 C CA . THR A 1 480 ? -22.358 0.754 12.964 1.00 98.31 480 THR A CA 1
ATOM 3504 C C . THR A 1 480 ? -21.039 0.306 13.595 1.00 98.31 480 THR A C 1
ATOM 3506 O O . THR A 1 480 ? -19.963 0.630 13.097 1.00 98.31 480 THR A O 1
ATOM 3509 N N . LEU A 1 481 ? -21.126 -0.454 14.688 1.00 98.62 481 LEU A N 1
ATOM 3510 C CA . LEU A 1 481 ? -20.049 -1.309 15.183 1.00 98.62 481 LEU A CA 1
ATOM 3511 C C . LEU A 1 481 ? -20.339 -2.740 14.732 1.00 98.62 481 LEU A C 1
ATOM 3513 O O . LEU A 1 481 ? -21.327 -3.324 15.176 1.00 98.62 481 LEU A O 1
ATOM 3517 N N . THR A 1 482 ? -19.479 -3.318 13.904 1.00 98.56 482 THR A N 1
ATOM 3518 C CA . THR A 1 482 ? -19.600 -4.707 13.453 1.00 98.56 482 THR A CA 1
ATOM 3519 C C . THR A 1 482 ? -18.519 -5.562 14.101 1.00 98.56 482 THR A C 1
ATOM 3521 O O . THR A 1 482 ? -17.329 -5.342 13.884 1.00 98.56 482 THR A O 1
ATOM 3524 N N . LEU A 1 483 ? -18.928 -6.576 14.864 1.00 98.25 483 LEU A N 1
ATOM 3525 C CA . LEU A 1 483 ? -18.034 -7.619 15.374 1.00 98.25 483 LEU A CA 1
ATOM 3526 C C . LEU A 1 483 ? -18.230 -8.879 14.524 1.00 98.25 483 LEU A C 1
ATOM 3528 O O . LEU A 1 483 ? -19.093 -9.707 14.818 1.00 98.25 483 LEU A O 1
ATOM 3532 N N . ALA A 1 484 ? -17.483 -8.973 13.421 1.00 96.50 484 ALA A N 1
ATOM 3533 C CA . ALA A 1 484 ? -17.590 -10.071 12.460 1.00 96.50 484 ALA A CA 1
ATOM 3534 C C . ALA A 1 484 ? -16.697 -11.256 12.854 1.00 96.50 484 ALA A C 1
ATOM 3536 O O . ALA A 1 484 ? -17.152 -12.397 12.896 1.00 96.50 484 ALA A O 1
ATOM 3537 N N . SER A 1 485 ? -15.432 -10.975 13.168 1.00 94.94 485 SER A N 1
ATOM 3538 C CA . SER A 1 485 ? -14.444 -11.953 13.622 1.00 94.94 485 SER A CA 1
ATOM 3539 C C . SER A 1 485 ? -13.326 -11.216 14.353 1.00 94.94 485 SER A C 1
ATOM 3541 O O . SER A 1 485 ? -12.826 -10.221 13.835 1.00 94.94 485 SER A O 1
ATOM 3543 N N . GLY A 1 486 ? -12.933 -11.676 15.539 1.00 97.31 486 GLY A N 1
ATOM 3544 C CA . GLY A 1 486 ? -11.859 -11.064 16.317 1.00 97.31 486 GLY A CA 1
ATOM 3545 C C . GLY A 1 486 ? -12.303 -10.307 17.557 1.00 97.31 486 GLY A C 1
ATOM 3546 O O . GLY A 1 486 ? -13.393 -9.741 17.633 1.00 97.31 486 GLY A O 1
ATOM 3547 N N . ILE A 1 487 ? -11.399 -10.259 18.531 1.00 98.31 487 ILE A N 1
ATOM 3548 C CA . ILE A 1 487 ? -11.569 -9.500 19.770 1.00 98.31 487 ILE A CA 1
ATOM 3549 C C . ILE A 1 487 ? -11.015 -8.089 19.560 1.00 98.31 487 ILE A C 1
ATOM 3551 O O . ILE A 1 487 ? -9.870 -7.947 19.131 1.00 98.31 487 ILE A O 1
ATOM 3555 N N . LEU A 1 488 ? -11.790 -7.059 19.911 1.00 98.62 488 LEU A N 1
ATOM 3556 C CA . LEU A 1 488 ? -11.266 -5.703 20.090 1.00 98.62 488 LEU A CA 1
ATOM 3557 C C . LEU A 1 488 ? -10.903 -5.509 21.560 1.00 98.62 488 LEU A C 1
ATOM 3559 O O . LEU A 1 488 ? -11.773 -5.491 22.432 1.00 98.62 488 LEU A O 1
ATOM 3563 N N . LYS A 1 489 ? -9.609 -5.384 21.831 1.00 98.38 489 LYS A N 1
ATOM 3564 C CA . LYS A 1 489 ? -9.050 -5.264 23.173 1.00 98.38 489 LYS A CA 1
ATOM 3565 C C . LYS A 1 489 ? -8.529 -3.859 23.418 1.00 98.38 489 LYS A C 1
ATOM 3567 O O . LYS A 1 489 ? -7.730 -3.352 22.636 1.00 98.38 489 LYS A O 1
ATOM 3572 N N . PHE A 1 490 ? -8.900 -3.273 24.547 1.00 98.38 490 PHE A N 1
ATOM 3573 C CA . PHE A 1 490 ? -8.327 -2.015 25.007 1.00 98.38 490 PHE A CA 1
ATOM 3574 C C . PHE A 1 490 ? -7.167 -2.255 25.975 1.00 98.38 490 PHE A C 1
ATOM 3576 O O . PHE A 1 490 ? -7.203 -3.146 26.827 1.00 98.38 490 PHE A O 1
ATOM 3583 N N . VAL A 1 491 ? -6.118 -1.453 25.830 1.00 96.56 491 VAL A N 1
ATOM 3584 C CA . VAL A 1 491 ? -4.971 -1.390 26.740 1.00 96.56 491 VAL A CA 1
ATOM 3585 C C . VAL A 1 491 ? -4.738 0.059 27.152 1.00 96.56 491 VAL A C 1
ATOM 3587 O O . VAL A 1 491 ? -5.075 0.979 26.411 1.00 96.56 491 VAL A O 1
ATOM 3590 N N . TYR A 1 492 ? -4.144 0.264 28.329 1.00 92.12 492 TYR A N 1
ATOM 3591 C CA . TYR A 1 492 ? -3.855 1.603 28.847 1.00 92.12 492 TYR A CA 1
ATOM 3592 C C . TYR A 1 492 ? -3.108 2.466 27.802 1.00 92.12 492 TYR A C 1
ATOM 3594 O O . TYR A 1 492 ? -2.172 1.960 27.175 1.00 92.12 492 TYR A O 1
ATOM 3602 N N . PRO A 1 493 ? -3.462 3.755 27.633 1.00 91.81 493 PRO A N 1
ATOM 3603 C CA . PRO A 1 493 ? -4.408 4.531 28.446 1.00 91.81 493 PRO A CA 1
ATOM 3604 C C . PRO A 1 493 ? -5.884 4.340 28.090 1.00 91.81 493 PRO A C 1
ATOM 3606 O O . PRO A 1 493 ? -6.741 4.753 28.871 1.00 91.81 493 PRO A O 1
ATOM 3609 N N . ALA A 1 494 ? -6.192 3.709 26.959 1.00 88.31 494 ALA A N 1
ATOM 3610 C CA . ALA A 1 494 ? -7.568 3.464 26.574 1.00 88.31 494 ALA A CA 1
ATOM 3611 C C . ALA A 1 494 ? -8.242 2.400 27.425 1.00 88.31 494 ALA A C 1
ATOM 3613 O O . ALA A 1 494 ? -7.635 1.471 27.963 1.00 88.31 494 ALA A O 1
ATOM 3614 N N . SER A 1 495 ? -9.552 2.543 27.510 1.00 91.25 495 SER A N 1
ATOM 3615 C CA . SER A 1 495 ? -10.399 1.585 28.195 1.00 91.25 495 SER A CA 1
ATOM 3616 C C . SER A 1 495 ? -11.774 1.448 27.572 1.00 91.25 495 SER A C 1
ATOM 3618 O O . SER A 1 495 ? -12.460 0.501 27.935 1.00 91.25 495 SER A O 1
ATOM 3620 N N . THR A 1 496 ? -12.199 2.359 26.688 1.00 96.94 496 THR A N 1
ATOM 3621 C CA . THR A 1 496 ? -13.616 2.514 26.356 1.00 96.94 496 THR A CA 1
ATOM 3622 C C . THR A 1 496 ? -13.886 2.657 24.859 1.00 96.94 496 THR A C 1
ATOM 3624 O O . THR A 1 496 ? -13.259 3.451 24.157 1.00 96.94 496 THR A O 1
ATOM 3627 N N . ILE A 1 497 ? -14.927 1.962 24.395 1.00 98.44 497 ILE A N 1
ATOM 3628 C CA . ILE A 1 497 ? -15.658 2.303 23.171 1.00 98.44 497 ILE A CA 1
ATOM 3629 C C . ILE A 1 497 ? -17.016 2.921 23.523 1.00 98.44 497 ILE A C 1
ATOM 3631 O O . ILE A 1 497 ? -17.802 2.331 24.263 1.00 98.44 497 ILE A O 1
ATOM 3635 N N . SER A 1 498 ? -17.300 4.112 22.995 1.00 97.94 498 SER A N 1
ATOM 3636 C CA . SER A 1 498 ? -18.564 4.827 23.193 1.00 97.94 498 SER A CA 1
ATOM 3637 C C . SER A 1 498 ? -19.457 4.729 21.963 1.00 97.94 498 SER A C 1
ATOM 3639 O O . SER A 1 498 ? -19.043 5.058 20.854 1.00 97.94 498 SER A O 1
ATOM 3641 N N . LEU A 1 499 ? -20.705 4.324 22.177 1.00 98.44 499 LEU A N 1
ATOM 3642 C CA . LEU A 1 499 ? -21.743 4.143 21.170 1.00 98.44 499 LEU A CA 1
ATOM 3643 C C . LEU A 1 499 ? -22.876 5.144 21.424 1.00 98.44 499 LEU A C 1
ATOM 3645 O O . LEU A 1 499 ? -23.431 5.212 22.527 1.00 98.44 499 LEU A O 1
ATOM 3649 N N . SER A 1 500 ? -23.252 5.905 20.401 1.00 97.44 500 SER A N 1
ATOM 3650 C CA . SER A 1 500 ? -24.360 6.862 20.479 1.00 97.44 500 SER A CA 1
ATOM 3651 C C . SER A 1 500 ? -25.731 6.179 20.633 1.00 97.44 500 SER A C 1
ATOM 3653 O O . SER A 1 500 ? -25.859 4.958 20.507 1.00 97.44 500 SER A O 1
ATOM 3655 N N . ALA A 1 501 ? -26.794 6.970 20.836 1.00 96.44 501 ALA A N 1
ATOM 3656 C CA . ALA A 1 501 ? -28.182 6.491 20.889 1.00 96.44 501 ALA A CA 1
ATOM 3657 C C . ALA A 1 501 ? -28.577 5.615 19.692 1.00 96.44 501 ALA A C 1
ATOM 3659 O O . ALA A 1 501 ? -29.222 4.583 19.884 1.00 96.44 501 ALA A O 1
ATOM 3660 N N . THR A 1 502 ? -28.131 5.983 18.491 1.00 96.38 502 THR A N 1
ATOM 3661 C CA . THR A 1 502 ? -28.511 5.339 17.227 1.00 96.38 502 THR A CA 1
ATOM 3662 C C . THR A 1 502 ? -27.385 4.527 16.589 1.00 96.38 502 THR A C 1
ATOM 3664 O O . THR A 1 502 ? -27.541 4.073 15.459 1.00 96.38 502 THR A O 1
ATOM 3667 N N . THR A 1 503 ? -26.262 4.321 17.288 1.00 97.62 503 THR A N 1
ATOM 3668 C CA . THR A 1 503 ? -25.227 3.390 16.825 1.00 97.62 503 THR A CA 1
ATOM 3669 C C . THR A 1 503 ? -25.768 1.963 16.863 1.00 97.62 503 THR A C 1
ATOM 3671 O O . THR A 1 503 ? -26.275 1.513 17.896 1.00 97.62 503 THR A O 1
ATOM 3674 N N . THR A 1 504 ? -25.646 1.253 15.745 1.00 96.75 504 THR A N 1
ATOM 3675 C CA . THR A 1 504 ? -26.086 -0.139 15.611 1.00 96.75 504 THR A CA 1
ATOM 3676 C C . THR A 1 504 ? -24.938 -1.081 15.955 1.00 96.75 504 THR A C 1
ATOM 3678 O O . THR A 1 504 ? -23.821 -0.894 15.483 1.00 96.75 504 THR A O 1
ATOM 3681 N N . LEU A 1 505 ? -25.205 -2.104 16.768 1.00 97.75 505 LEU A N 1
ATOM 3682 C CA . LEU A 1 505 ? -24.302 -3.242 16.929 1.00 97.75 505 LEU A CA 1
ATOM 3683 C C . LEU A 1 505 ? -24.710 -4.316 15.915 1.00 97.75 505 LEU A C 1
ATOM 3685 O O . LEU A 1 505 ? -25.832 -4.817 15.972 1.00 97.75 505 LEU A O 1
ATOM 3689 N N . ALA A 1 506 ? -23.813 -4.639 14.992 1.00 96.88 506 ALA A N 1
ATOM 3690 C CA . ALA A 1 506 ? -23.991 -5.653 13.962 1.00 96.88 506 ALA A CA 1
ATOM 3691 C C . ALA A 1 506 ? -23.013 -6.825 14.155 1.00 96.88 506 ALA A C 1
ATOM 3693 O O . ALA A 1 506 ? -22.071 -6.765 14.951 1.00 96.88 506 ALA A O 1
ATOM 3694 N N . GLY A 1 507 ? -23.244 -7.902 13.405 1.00 91.81 507 GLY A N 1
ATOM 3695 C CA . GLY A 1 507 ? -22.580 -9.187 13.618 1.00 91.81 507 GLY A CA 1
ATOM 3696 C C . GLY A 1 507 ? -23.276 -10.022 14.694 1.00 91.81 507 GLY A C 1
ATOM 3697 O O . GLY A 1 507 ? -24.408 -9.747 15.093 1.00 91.81 507 GLY A O 1
ATOM 3698 N N . THR A 1 508 ? -22.616 -11.087 15.143 1.00 91.19 508 THR A N 1
ATOM 3699 C CA . THR A 1 508 ? -23.105 -11.943 16.233 1.00 91.19 508 THR A CA 1
ATOM 3700 C C . THR A 1 508 ? -21.985 -12.083 17.257 1.00 91.19 508 THR A C 1
ATOM 3702 O O . THR A 1 508 ? -21.123 -12.950 17.087 1.00 91.19 508 THR A O 1
ATOM 3705 N N . PRO A 1 509 ? -21.960 -11.216 18.290 1.00 94.88 509 PRO A N 1
ATOM 3706 C CA . PRO A 1 509 ? -20.992 -11.333 19.369 1.00 94.88 509 PRO A CA 1
ATOM 3707 C C . PRO A 1 509 ? -20.932 -12.768 19.909 1.00 94.88 509 PRO A C 1
ATOM 3709 O O . PRO A 1 509 ? -21.959 -13.423 20.095 1.00 94.88 509 PRO A O 1
ATOM 3712 N N . SER A 1 510 ? -19.718 -13.276 20.084 1.00 94.88 510 SER A N 1
ATOM 3713 C CA . SER A 1 510 ? -19.420 -14.683 20.374 1.00 94.88 510 SER A CA 1
ATOM 3714 C C . SER A 1 510 ? -18.058 -14.799 21.052 1.00 94.88 510 SER A C 1
ATOM 3716 O O . SER A 1 510 ? -17.328 -13.816 21.126 1.00 94.88 510 SER A O 1
ATOM 3718 N N . ASP A 1 511 ? -17.654 -15.998 21.475 1.00 94.31 511 ASP A N 1
ATOM 3719 C CA . ASP A 1 511 ? -16.319 -16.225 22.058 1.00 94.31 511 ASP A CA 1
ATOM 3720 C C . ASP A 1 511 ? -15.158 -15.891 21.105 1.00 94.31 511 ASP A C 1
ATOM 3722 O O . ASP A 1 511 ? -14.034 -15.677 21.552 1.00 94.31 511 ASP A O 1
ATOM 3726 N N . SER A 1 512 ? -15.426 -15.807 19.799 1.00 94.50 512 SER A N 1
ATOM 3727 C CA . SER A 1 512 ? -14.468 -15.361 18.783 1.00 94.50 512 SER A CA 1
ATOM 3728 C C . SER A 1 512 ? -14.608 -13.887 18.392 1.00 94.50 512 SER A C 1
ATOM 3730 O O . SER A 1 512 ? -13.809 -13.414 17.589 1.00 94.50 512 SER A O 1
ATOM 3732 N N . ALA A 1 513 ? -15.616 -13.166 18.896 1.00 97.50 513 ALA A N 1
ATOM 3733 C CA . ALA A 1 513 ? -15.886 -11.778 18.524 1.00 97.50 513 ALA A CA 1
ATOM 3734 C C . ALA A 1 513 ? -16.577 -10.998 19.658 1.00 97.50 513 ALA A C 1
ATOM 3736 O O . ALA A 1 513 ? -17.795 -11.070 19.821 1.00 97.50 513 ALA A O 1
ATOM 3737 N N . PHE A 1 514 ? -15.804 -10.245 20.444 1.00 98.19 514 PHE A N 1
ATOM 3738 C CA . PHE A 1 514 ? -16.295 -9.435 21.568 1.00 98.19 514 PHE A CA 1
ATOM 3739 C C . PHE A 1 514 ? -15.333 -8.278 21.895 1.00 98.19 514 PHE A C 1
ATOM 3741 O O . PHE A 1 514 ? -14.257 -8.160 21.306 1.00 98.19 514 PHE A O 1
ATOM 3748 N N . ILE A 1 515 ? -15.722 -7.422 22.841 1.00 98.69 515 ILE A N 1
ATOM 3749 C CA . ILE A 1 515 ? -14.909 -6.322 23.369 1.00 98.69 515 ILE A CA 1
ATOM 3750 C C . ILE A 1 515 ? -14.268 -6.724 24.705 1.00 98.69 515 ILE A C 1
ATOM 3752 O O . ILE A 1 515 ? -14.978 -7.035 25.661 1.00 98.69 515 ILE A O 1
ATOM 3756 N N . ASP A 1 516 ? -12.937 -6.679 24.793 1.00 98.00 516 ASP A N 1
ATOM 3757 C CA . ASP A 1 516 ? -12.189 -6.744 26.059 1.00 98.00 516 ASP A CA 1
ATOM 3758 C C . ASP A 1 516 ? -11.866 -5.315 26.513 1.00 98.00 516 ASP A C 1
ATOM 3760 O O . ASP A 1 516 ? -10.877 -4.712 26.092 1.00 98.00 516 ASP A O 1
ATOM 3764 N N . GLY A 1 517 ? -12.770 -4.753 27.314 1.00 97.69 517 GLY A N 1
ATOM 3765 C CA . GLY A 1 517 ? -12.740 -3.375 27.793 1.00 97.69 517 GLY A CA 1
ATOM 3766 C C . GLY A 1 517 ? -14.145 -2.866 28.113 1.00 97.69 517 GLY A C 1
ATOM 3767 O O . GLY A 1 517 ? -15.112 -3.632 28.155 1.00 97.69 517 GLY A O 1
ATOM 3768 N N . LYS A 1 518 ? -14.266 -1.557 28.329 1.00 98.38 518 LYS A N 1
ATOM 3769 C CA . LYS A 1 518 ? -15.530 -0.883 28.626 1.00 98.38 518 LYS A CA 1
ATOM 3770 C C . LYS A 1 518 ? -16.287 -0.566 27.344 1.00 98.38 518 LYS A C 1
ATOM 3772 O O . LYS A 1 518 ? -15.734 -0.034 26.382 1.00 98.38 518 LYS A O 1
ATOM 3777 N N . VAL A 1 519 ? -17.586 -0.821 27.356 1.00 98.75 519 VAL A N 1
ATOM 3778 C CA . VAL A 1 519 ? -18.513 -0.392 26.310 1.00 98.75 519 VAL A CA 1
ATOM 3779 C C . VAL A 1 519 ? -19.501 0.579 26.931 1.00 98.75 519 VAL A C 1
ATOM 3781 O O . VAL A 1 519 ? -20.278 0.205 27.808 1.00 98.75 519 VAL A O 1
ATOM 3784 N N . LYS A 1 520 ? -19.493 1.824 26.460 1.00 98.50 520 LYS A N 1
ATOM 3785 C CA . LYS A 1 520 ? -20.470 2.845 26.829 1.00 98.50 520 LYS A CA 1
ATOM 3786 C C . LYS A 1 520 ? -21.561 2.919 25.769 1.00 98.50 520 LYS A C 1
ATOM 3788 O O . LYS A 1 520 ? -21.265 3.121 24.597 1.00 98.50 520 LYS A O 1
ATOM 3793 N N . LYS A 1 521 ? -22.827 2.816 26.166 1.00 98.25 521 LYS A N 1
ATOM 3794 C CA . LYS A 1 521 ? -23.995 3.007 25.300 1.00 98.25 521 LYS A CA 1
ATOM 3795 C C . LYS A 1 521 ? -24.825 4.174 25.816 1.00 98.25 521 LYS A C 1
ATOM 3797 O O . LYS A 1 521 ? -25.322 4.139 26.938 1.00 98.25 521 LYS A O 1
ATOM 3802 N N . THR A 1 522 ? -24.994 5.194 24.983 1.00 98.19 522 THR A N 1
ATOM 3803 C CA . THR A 1 522 ? -26.003 6.240 25.192 1.00 98.19 522 THR A CA 1
ATOM 3804 C C . THR A 1 522 ? -27.339 5.790 24.598 1.00 98.19 522 THR A C 1
ATOM 3806 O O . THR A 1 522 ? -27.357 5.068 23.601 1.00 98.19 522 THR A O 1
ATOM 3809 N N . GLY A 1 523 ? -28.455 6.204 25.189 1.00 97.25 523 GLY A N 1
ATOM 3810 C CA . GLY A 1 523 ? -29.818 5.913 24.753 1.00 97.25 523 GLY A CA 1
ATOM 3811 C C . GLY A 1 523 ? -30.634 5.113 25.769 1.00 97.25 523 GLY A C 1
ATOM 3812 O O . GLY A 1 523 ? -30.123 4.611 26.764 1.00 97.25 523 GLY A O 1
ATOM 3813 N N . ASN A 1 524 ? -31.920 4.970 25.461 1.00 96.19 524 ASN A N 1
ATOM 3814 C CA . ASN A 1 524 ? -32.933 4.277 26.264 1.00 96.19 524 ASN A CA 1
ATOM 3815 C C . ASN A 1 524 ? -33.525 3.046 25.550 1.00 96.19 524 ASN A C 1
ATOM 3817 O O . ASN A 1 524 ? -34.649 2.630 25.828 1.00 96.19 524 ASN A O 1
ATOM 3821 N N . ALA A 1 525 ? -32.793 2.491 24.584 1.00 96.56 525 ALA A N 1
ATOM 3822 C CA . ALA A 1 525 ? -33.167 1.262 23.896 1.00 96.56 525 ALA A CA 1
ATOM 3823 C C . ALA A 1 525 ? -32.529 0.052 24.586 1.00 96.56 525 ALA A C 1
ATOM 3825 O O . ALA A 1 525 ? -31.439 0.158 25.152 1.00 96.56 525 ALA A O 1
ATOM 3826 N N . ALA A 1 526 ? -33.191 -1.105 24.498 1.00 97.44 526 ALA A N 1
ATOM 3827 C CA . ALA A 1 526 ? -32.613 -2.353 24.979 1.00 97.44 526 ALA A CA 1
ATOM 3828 C C . ALA A 1 526 ? -31.265 -2.619 24.294 1.00 97.44 526 ALA A C 1
ATOM 3830 O O . ALA A 1 526 ? -31.131 -2.460 23.079 1.00 97.44 526 ALA A O 1
ATOM 3831 N N . PHE A 1 527 ? -30.270 -3.016 25.079 1.00 98.06 527 PHE A N 1
ATOM 3832 C CA . PHE A 1 527 ? -28.915 -3.224 24.591 1.00 98.06 527 PHE A CA 1
ATOM 3833 C C . PHE A 1 527 ? -28.232 -4.334 25.381 1.00 98.06 527 PHE A C 1
ATOM 3835 O O . PHE A 1 527 ? -28.278 -4.352 26.609 1.00 98.06 527 PHE A O 1
ATOM 3842 N N . THR A 1 528 ? -27.588 -5.256 24.668 1.00 98.06 528 THR A N 1
ATOM 3843 C CA . THR A 1 528 ? -26.722 -6.276 25.266 1.00 98.06 528 THR A CA 1
ATOM 3844 C C . THR A 1 528 ? -25.283 -5.884 24.983 1.00 98.06 528 THR A C 1
ATOM 3846 O O . THR A 1 528 ? -24.871 -5.830 23.826 1.00 98.06 528 THR A O 1
ATOM 3849 N N . PHE A 1 529 ? -24.531 -5.576 26.034 1.00 98.56 529 PHE A N 1
ATOM 3850 C CA . PHE A 1 529 ? -23.149 -5.138 25.921 1.00 98.56 529 PHE A CA 1
ATOM 3851 C C . PHE A 1 529 ? -22.280 -6.303 25.428 1.00 98.56 529 PHE A C 1
ATOM 3853 O O . PHE A 1 529 ? -22.263 -7.356 26.074 1.00 98.56 529 PHE A O 1
ATOM 3860 N N . PRO A 1 530 ? -21.549 -6.150 24.307 1.00 98.06 530 PRO A N 1
ATOM 3861 C CA . PRO A 1 530 ? -20.741 -7.214 23.719 1.00 98.06 530 PRO A CA 1
ATOM 3862 C C . PRO A 1 530 ? -19.398 -7.394 24.456 1.00 98.06 530 PRO A C 1
ATOM 3864 O O . PRO A 1 530 ? -18.345 -7.417 23.829 1.00 98.06 530 PRO A O 1
ATOM 3867 N N . VAL A 1 531 ? -19.417 -7.453 25.789 1.00 98.19 531 VAL A N 1
ATOM 3868 C CA . VAL A 1 531 ? -18.216 -7.480 26.640 1.00 98.19 531 VAL A CA 1
ATOM 3869 C C . VAL A 1 531 ? -17.749 -8.904 26.948 1.00 98.19 531 VAL A C 1
ATOM 3871 O O . VAL A 1 531 ? -18.543 -9.842 27.004 1.00 98.19 531 VAL A O 1
ATOM 3874 N N . GLY A 1 532 ? -16.448 -9.063 27.167 1.00 97.06 532 GLY A N 1
ATOM 3875 C CA . GLY A 1 532 ? -15.816 -10.321 27.555 1.00 97.06 532 GLY A CA 1
ATOM 3876 C C . GLY A 1 532 ? -14.379 -10.102 28.022 1.00 97.06 532 GLY A C 1
ATOM 3877 O O . GLY A 1 532 ? -13.953 -8.968 28.235 1.00 97.06 532 GLY A O 1
ATOM 3878 N N . LYS A 1 533 ? -13.613 -11.186 28.189 1.00 95.62 533 LYS A N 1
ATOM 3879 C CA . LYS A 1 533 ? -12.186 -11.103 28.542 1.00 95.62 533 LYS A CA 1
ATOM 3880 C C . LYS A 1 533 ? -11.346 -12.007 27.654 1.00 95.62 533 LYS A C 1
ATOM 3882 O O . LYS A 1 533 ? -11.646 -13.192 27.511 1.00 95.62 533 LYS A O 1
ATOM 3887 N N . THR A 1 534 ? -10.256 -11.477 27.100 1.00 94.38 534 THR A N 1
ATOM 3888 C CA . THR A 1 534 ? -9.301 -12.273 26.314 1.00 94.38 534 THR A CA 1
ATOM 3889 C C . THR A 1 534 ? -8.809 -13.460 27.145 1.00 94.38 534 THR A C 1
ATOM 3891 O O . THR A 1 534 ? -8.362 -13.287 28.279 1.00 94.38 534 THR A O 1
ATOM 3894 N N . GLY A 1 535 ? -8.911 -14.668 26.588 1.00 91.94 535 GLY A N 1
ATOM 3895 C CA . GLY A 1 535 ? -8.579 -15.921 27.277 1.00 91.94 535 GLY A CA 1
ATOM 3896 C C . GLY A 1 535 ? -9.708 -16.529 28.122 1.00 91.94 535 GLY A C 1
ATOM 3897 O O . GLY A 1 535 ? -9.566 -17.668 28.554 1.00 91.94 535 GLY A O 1
ATOM 3898 N N . PHE A 1 536 ? -10.824 -15.819 28.327 1.00 90.81 536 PHE A N 1
ATOM 3899 C CA . PHE A 1 536 ? -11.996 -16.310 29.070 1.00 90.81 536 PHE A CA 1
ATOM 3900 C C . PHE A 1 536 ? -13.320 -16.180 28.301 1.00 90.81 536 PHE A C 1
ATOM 3902 O O . PHE A 1 536 ? -14.313 -16.721 28.757 1.00 90.81 536 PHE A O 1
ATOM 3909 N N . GLY A 1 537 ? -13.341 -15.512 27.144 1.00 93.00 537 GLY A N 1
ATOM 3910 C CA . GLY A 1 537 ? -14.465 -15.506 26.203 1.00 93.00 537 GLY A CA 1
ATOM 3911 C C . GLY A 1 537 ? -15.509 -14.411 26.436 1.00 93.00 537 GLY A C 1
ATOM 3912 O O . GLY A 1 537 ? -15.278 -13.443 27.169 1.00 93.00 537 GLY A O 1
ATOM 3913 N N . TYR A 1 538 ? -16.636 -14.555 25.740 1.00 95.62 538 TYR A N 1
ATOM 3914 C CA . TYR A 1 538 ? -17.719 -13.582 25.657 1.00 95.62 538 TYR A CA 1
ATOM 3915 C C . TYR A 1 538 ? -18.755 -13.828 26.752 1.00 95.62 538 TYR A C 1
ATOM 3917 O O . TYR A 1 538 ? -19.408 -14.874 26.792 1.00 95.62 538 TYR A O 1
ATOM 3925 N N . VAL A 1 539 ? -18.925 -12.844 27.638 1.00 95.50 539 VAL A N 1
ATOM 3926 C CA . VAL A 1 539 ? -19.864 -12.940 28.757 1.00 95.50 539 VAL A CA 1
ATOM 3927 C C . VAL A 1 539 ? -20.613 -11.607 28.909 1.00 95.50 539 VAL A C 1
ATOM 3929 O O . VAL A 1 539 ? -20.163 -10.711 29.629 1.00 95.50 539 VAL A O 1
ATOM 3932 N N . PRO A 1 540 ? -21.746 -11.431 28.208 1.00 97.44 540 PRO A N 1
ATOM 3933 C CA . PRO A 1 540 ? -22.435 -10.148 28.148 1.00 97.44 540 PRO A CA 1
ATOM 3934 C C . PRO A 1 540 ? -23.205 -9.803 29.426 1.00 97.44 540 PRO A C 1
ATOM 3936 O O . PRO A 1 540 ? -23.525 -10.658 30.250 1.00 97.44 540 PRO A O 1
ATOM 3939 N N . ILE A 1 541 ? -23.599 -8.534 29.513 1.00 97.94 541 ILE A N 1
ATOM 3940 C CA . ILE A 1 541 ? -24.655 -8.032 30.398 1.00 97.94 541 ILE A CA 1
ATOM 3941 C C . ILE A 1 541 ? -25.625 -7.197 29.556 1.00 97.94 541 ILE A C 1
ATOM 3943 O O . ILE A 1 541 ? -25.216 -6.576 28.576 1.00 97.94 541 ILE A O 1
ATOM 3947 N N . GLY A 1 542 ? -26.915 -7.215 29.872 1.00 98.00 542 GLY A N 1
ATOM 3948 C CA . GLY A 1 542 ? -27.957 -6.529 29.111 1.00 98.00 542 GLY A CA 1
ATOM 3949 C C . GLY A 1 542 ? -28.770 -5.558 29.953 1.00 98.00 542 GLY A C 1
ATOM 3950 O O . GLY A 1 542 ? -28.972 -5.789 31.142 1.00 98.00 542 GLY A O 1
ATOM 3951 N N . ILE A 1 543 ? -29.264 -4.501 29.312 1.00 98.19 543 ILE A N 1
ATOM 3952 C CA . ILE A 1 543 ? -30.223 -3.539 29.866 1.00 98.19 543 ILE A CA 1
ATOM 3953 C C . ILE A 1 543 ? -31.460 -3.463 28.967 1.00 98.19 543 ILE A C 1
ATOM 3955 O O . ILE A 1 543 ? -31.350 -3.510 27.741 1.00 98.19 543 ILE A O 1
ATOM 3959 N N . SER A 1 544 ? -32.648 -3.363 29.559 1.00 97.81 544 SER A N 1
ATOM 3960 C CA . SER A 1 544 ? -33.925 -3.276 28.835 1.00 97.81 544 SER A CA 1
ATOM 3961 C C . SER A 1 544 ? -35.013 -2.602 29.684 1.00 97.81 544 SER A C 1
ATOM 3963 O O . SER A 1 544 ? -34.742 -2.193 30.806 1.00 97.81 544 SER A O 1
ATOM 3965 N N . ASN A 1 545 ? -36.233 -2.453 29.152 1.00 96.31 545 ASN A N 1
ATOM 3966 C CA . ASN A 1 545 ? -37.412 -1.965 29.891 1.00 96.31 545 ASN A CA 1
ATOM 3967 C C . ASN A 1 545 ? -37.183 -0.665 30.691 1.00 96.31 545 ASN A C 1
ATOM 3969 O O . ASN A 1 545 ? -37.381 -0.606 31.901 1.00 96.31 545 ASN A O 1
ATOM 3973 N N . PHE A 1 546 ? -36.777 0.399 29.996 1.00 97.06 546 PHE A N 1
ATOM 3974 C CA . PHE A 1 546 ? -36.418 1.685 30.595 1.00 97.06 546 PHE A CA 1
ATOM 3975 C C . PHE A 1 546 ? -37.650 2.453 31.098 1.00 97.06 546 PHE A C 1
ATOM 3977 O O . PHE A 1 546 ? -38.290 3.201 30.356 1.00 97.06 546 PHE A O 1
ATOM 3984 N N . SER A 1 547 ? -37.963 2.317 32.383 1.00 96.56 547 SER A N 1
ATOM 3985 C CA . SER A 1 547 ? -38.974 3.129 33.056 1.00 96.56 547 SER A CA 1
ATOM 3986 C C . SER A 1 547 ? -38.394 4.498 33.417 1.00 96.56 547 SER A C 1
ATOM 3988 O O . SER A 1 547 ? -37.432 4.598 34.179 1.00 96.56 547 SER A O 1
ATOM 3990 N N . GLY A 1 548 ? -38.987 5.563 32.869 1.00 95.25 548 GLY A N 1
ATOM 3991 C CA . GLY A 1 548 ? -38.503 6.938 33.040 1.00 95.25 548 GLY A CA 1
ATOM 3992 C C . GLY A 1 548 ? -37.255 7.287 32.217 1.00 95.25 548 GLY A C 1
ATOM 3993 O O . GLY A 1 548 ? -36.633 8.308 32.491 1.00 95.25 548 GLY A O 1
ATOM 3994 N N . GLY A 1 549 ? -36.878 6.460 31.232 1.00 94.12 549 GLY A N 1
ATOM 3995 C CA . GLY A 1 549 ? -35.642 6.651 30.470 1.00 94.12 549 GLY A CA 1
ATOM 3996 C C . GLY A 1 549 ? -35.697 7.720 29.378 1.00 94.12 549 GLY A C 1
ATOM 3997 O O . GLY A 1 549 ? -36.714 7.913 28.708 1.00 94.12 549 GLY A O 1
ATOM 3998 N N . ALA A 1 550 ? -34.560 8.373 29.151 1.00 96.25 550 ALA A N 1
ATOM 3999 C CA . ALA A 1 550 ? -34.348 9.418 28.156 1.00 96.25 550 ALA A CA 1
ATOM 4000 C C . ALA A 1 550 ? -33.302 9.006 27.106 1.00 96.25 550 ALA A C 1
ATOM 4002 O O . ALA A 1 550 ? -32.381 8.240 27.374 1.00 96.25 550 ALA A O 1
ATOM 4003 N N . ALA A 1 551 ? -33.375 9.579 25.899 1.00 95.38 551 ALA A N 1
ATOM 4004 C CA . ALA A 1 551 ? -32.405 9.305 24.826 1.00 95.38 551 ALA A CA 1
ATOM 4005 C C . ALA A 1 551 ? -30.957 9.721 25.173 1.00 95.38 551 ALA A C 1
ATOM 4007 O O . ALA A 1 551 ? -30.016 9.335 24.481 1.00 95.38 551 ALA A O 1
ATOM 4008 N N . THR A 1 552 ? -30.785 10.514 26.232 1.00 96.69 552 THR A N 1
ATOM 4009 C CA . THR A 1 552 ? -29.494 10.950 26.772 1.00 96.69 552 THR A CA 1
ATOM 4010 C C . THR A 1 552 ? -28.951 10.041 27.868 1.00 96.69 552 THR A C 1
ATOM 4012 O O . THR A 1 552 ? -27.817 10.265 28.292 1.00 96.69 552 THR A O 1
ATOM 4015 N N . ASP A 1 553 ? -29.726 9.067 28.357 1.00 97.88 553 ASP A N 1
ATOM 4016 C CA . ASP A 1 553 ? -29.246 8.126 29.372 1.00 97.88 553 ASP A CA 1
ATOM 4017 C C . ASP A 1 553 ? -27.980 7.434 28.867 1.00 97.88 553 ASP A C 1
ATOM 4019 O O . ASP A 1 553 ? -27.826 7.217 27.665 1.00 97.88 553 ASP A O 1
ATOM 4023 N N . ALA A 1 554 ? -27.035 7.136 29.751 1.00 97.88 554 ALA A N 1
ATOM 4024 C CA . ALA A 1 554 ? -25.771 6.537 29.347 1.00 97.88 554 ALA A CA 1
ATOM 4025 C C . ALA A 1 554 ? -25.309 5.498 30.356 1.00 97.88 554 ALA A C 1
ATOM 4027 O O . ALA A 1 554 ? -25.237 5.785 31.548 1.00 97.88 554 ALA A O 1
ATOM 4028 N N . PHE A 1 555 ? -24.954 4.324 29.846 1.00 98.50 555 PHE A N 1
ATOM 4029 C CA . PHE A 1 555 ? -24.517 3.180 30.630 1.00 98.50 555 PHE A CA 1
ATOM 4030 C C . PHE A 1 555 ? -23.160 2.706 30.142 1.00 98.50 555 PHE A C 1
ATOM 4032 O O . PHE A 1 555 ? -22.965 2.592 28.932 1.00 98.50 555 PHE A O 1
ATOM 4039 N N . THR A 1 556 ? -22.253 2.388 31.056 1.00 98.44 556 THR A N 1
ATOM 4040 C CA . THR A 1 556 ? -20.964 1.770 30.731 1.00 98.44 556 THR A CA 1
ATOM 4041 C C . THR A 1 556 ? -20.879 0.410 31.388 1.00 98.44 556 THR A C 1
ATOM 4043 O O . THR A 1 556 ? -21.108 0.304 32.591 1.00 98.44 556 THR A O 1
ATOM 4046 N N . ALA A 1 557 ? -20.541 -0.610 30.604 1.00 98.56 557 ALA A N 1
ATOM 4047 C CA . ALA A 1 557 ? -20.344 -1.961 31.099 1.00 98.56 557 ALA A CA 1
ATOM 4048 C C . ALA A 1 557 ? -18.958 -2.507 30.752 1.00 98.56 557 ALA A C 1
ATOM 4050 O O . ALA A 1 557 ? -18.437 -2.243 29.669 1.00 98.56 557 ALA A O 1
ATOM 4051 N N . GLU A 1 558 ? -18.396 -3.313 31.645 1.00 97.94 558 GLU A N 1
ATOM 4052 C CA . GLU A 1 558 ? -17.187 -4.110 31.426 1.00 97.94 558 GLU A CA 1
ATOM 4053 C C . GLU A 1 558 ? -17.349 -5.456 32.128 1.00 97.94 558 GLU A C 1
ATOM 4055 O O . GLU A 1 558 ? -17.870 -5.531 33.242 1.00 97.94 558 GLU A O 1
ATOM 4060 N N . TYR A 1 559 ? -16.884 -6.523 31.484 1.00 97.38 559 TYR A N 1
ATOM 4061 C CA . TYR A 1 559 ? -16.747 -7.820 32.131 1.00 97.38 559 TYR A CA 1
ATOM 4062 C C . TYR A 1 559 ? -15.370 -7.917 32.788 1.00 97.38 559 TYR A C 1
ATOM 4064 O O . TYR A 1 559 ? -14.335 -7.808 32.125 1.00 97.38 559 TYR A O 1
ATOM 4072 N N . VAL A 1 560 ? -15.353 -8.146 34.098 1.00 95.38 560 VAL A N 1
ATOM 4073 C CA . VAL A 1 560 ? -14.124 -8.257 34.873 1.00 95.38 560 VAL A CA 1
ATOM 4074 C C . VAL A 1 560 ? -13.912 -9.701 35.276 1.00 95.38 560 VAL A C 1
ATOM 4076 O O . VAL A 1 560 ? -14.709 -10.298 35.995 1.00 95.38 560 VAL A O 1
ATOM 4079 N N . ARG A 1 561 ? -12.767 -10.245 34.866 1.00 93.50 561 ARG A N 1
ATOM 4080 C CA . ARG A 1 561 ? -12.298 -11.542 35.338 1.00 93.50 561 ARG A CA 1
ATOM 4081 C C . ARG A 1 561 ? -11.533 -11.379 36.653 1.00 93.50 561 ARG A C 1
ATOM 4083 O O . ARG A 1 561 ? -10.313 -11.226 36.658 1.00 93.50 561 ARG A O 1
ATOM 4090 N N . GLY A 1 562 ? -12.264 -11.382 37.760 1.00 92.00 562 GLY A N 1
ATOM 4091 C CA . GLY A 1 562 ? -11.733 -11.295 39.116 1.00 92.00 562 GLY A CA 1
ATOM 4092 C C . GLY A 1 562 ? -12.791 -11.642 40.161 1.00 92.00 562 GLY A C 1
ATOM 4093 O O . GLY A 1 562 ? -13.985 -11.595 39.892 1.00 92.00 562 GLY A O 1
ATOM 4094 N N . SER A 1 563 ? -12.356 -12.000 41.369 1.00 91.06 563 SER A N 1
ATOM 4095 C CA . SER A 1 563 ? -13.271 -12.417 42.436 1.00 91.06 563 SER A CA 1
ATOM 4096 C C . SER A 1 563 ? -14.158 -11.270 42.920 1.00 91.06 563 SER A C 1
ATOM 4098 O O . SER A 1 563 ? -13.669 -10.325 43.542 1.00 91.06 563 SER A O 1
ATOM 4100 N N . ALA A 1 564 ? -15.473 -11.389 42.711 1.00 92.12 564 ALA A N 1
ATOM 4101 C CA . ALA A 1 564 ? -16.466 -10.434 43.203 1.00 92.12 564 ALA A CA 1
ATOM 4102 C C . ALA A 1 564 ? -16.453 -10.341 44.743 1.00 92.12 564 ALA A C 1
ATOM 4104 O O . ALA A 1 564 ? -16.688 -9.280 45.323 1.00 92.12 564 ALA A O 1
ATOM 4105 N N . ARG A 1 565 ? -16.076 -11.435 45.421 1.00 89.75 565 ARG A N 1
ATOM 4106 C CA . ARG A 1 565 ? -15.920 -11.507 46.887 1.00 89.75 565 ARG A CA 1
ATOM 4107 C C . ARG A 1 565 ? -14.873 -10.536 47.433 1.00 89.75 565 ARG A C 1
ATOM 4109 O O . ARG A 1 565 ? -14.918 -10.201 48.611 1.00 89.75 565 ARG A O 1
ATOM 4116 N N . MET A 1 566 ? -13.925 -10.095 46.603 1.00 91.19 566 MET A N 1
ATOM 4117 C CA . MET A 1 566 ? -12.917 -9.115 47.019 1.00 91.19 566 MET A CA 1
ATOM 4118 C C . MET A 1 566 ? -13.456 -7.683 47.066 1.00 91.19 566 MET A C 1
ATOM 4120 O O . MET A 1 566 ? -12.810 -6.834 47.672 1.00 91.19 566 MET A O 1
ATOM 4124 N N . LEU A 1 567 ? -14.616 -7.402 46.455 1.00 91.00 567 LEU A N 1
ATOM 4125 C CA . LEU A 1 567 ? -15.222 -6.067 46.499 1.00 91.00 567 LEU A CA 1
ATOM 4126 C C . LEU A 1 567 ? -15.877 -5.770 47.856 1.00 91.00 567 LEU A C 1
ATOM 4128 O O . LEU A 1 567 ? -15.876 -4.624 48.293 1.00 91.00 567 LEU A O 1
ATOM 4132 N N . GLY A 1 568 ? -16.374 -6.793 48.557 1.00 90.81 568 GLY A N 1
ATOM 4133 C CA . GLY A 1 568 ? -16.941 -6.649 49.896 1.00 90.81 568 GLY A CA 1
ATOM 4134 C C . GLY A 1 568 ? -17.696 -7.889 50.365 1.00 90.81 568 GLY A C 1
ATOM 4135 O O . GLY A 1 568 ? -17.771 -8.900 49.666 1.00 90.81 568 GLY A O 1
ATOM 4136 N N . ALA A 1 569 ? -18.243 -7.814 51.578 1.00 90.00 569 ALA A N 1
ATOM 4137 C CA . ALA A 1 569 ? -18.960 -8.923 52.201 1.00 90.00 569 ALA A CA 1
ATOM 4138 C C . ALA A 1 569 ? -20.375 -9.103 51.625 1.00 90.00 569 ALA A C 1
ATOM 4140 O O . ALA A 1 569 ? -20.971 -8.169 51.092 1.00 90.00 569 ALA A O 1
ATOM 4141 N N . VAL A 1 570 ? -20.930 -10.305 51.785 1.00 88.94 570 VAL A N 1
ATOM 4142 C CA . VAL A 1 570 ? -22.360 -10.574 51.579 1.00 88.94 570 VAL A CA 1
ATOM 4143 C C . VAL A 1 570 ? -23.077 -10.342 52.905 1.00 88.94 570 VAL A C 1
ATOM 4145 O O . VAL A 1 570 ? -22.717 -10.959 53.907 1.00 88.94 570 VAL A O 1
ATOM 4148 N N . THR A 1 571 ? -24.056 -9.438 52.932 1.00 86.12 571 THR A N 1
ATOM 4149 C CA . THR A 1 571 ? -24.852 -9.148 54.143 1.00 86.12 571 THR A CA 1
ATOM 4150 C C . THR A 1 571 ? -26.322 -9.505 53.997 1.00 86.12 571 THR A C 1
ATOM 4152 O O . THR A 1 571 ? -27.032 -9.575 54.999 1.00 86.12 571 THR A O 1
ATOM 4155 N N . ASP A 1 572 ? -26.783 -9.734 52.770 1.00 86.25 572 ASP A N 1
ATOM 4156 C CA . ASP A 1 572 ? -28.139 -10.194 52.508 1.00 86.25 572 ASP A CA 1
ATOM 4157 C C . ASP A 1 572 ? -28.326 -11.630 53.034 1.00 86.25 572 ASP A C 1
ATOM 4159 O O . ASP A 1 572 ? -27.623 -12.537 52.585 1.00 86.25 572 ASP A O 1
ATOM 4163 N N . PRO A 1 573 ? -29.270 -11.877 53.964 1.00 84.56 573 PRO A N 1
ATOM 4164 C CA . PRO A 1 573 ? -29.474 -13.198 54.556 1.00 84.56 573 PRO A CA 1
ATOM 4165 C C . PRO A 1 573 ? -29.998 -14.250 53.565 1.00 84.56 573 PRO A C 1
ATOM 4167 O O . PRO A 1 573 ? -30.043 -15.429 53.913 1.00 84.56 573 PRO A O 1
ATOM 4170 N N . LEU A 1 574 ? -30.434 -13.846 52.367 1.00 84.75 574 LEU A N 1
ATOM 4171 C CA . LEU A 1 574 ? -30.903 -14.749 51.314 1.00 84.75 574 LEU A CA 1
ATOM 4172 C C . LEU A 1 574 ? -29.785 -15.204 50.368 1.00 84.75 574 LEU A C 1
ATOM 4174 O O . LEU A 1 574 ? -30.039 -16.054 49.515 1.00 84.75 574 LEU A O 1
ATOM 4178 N N . ILE A 1 575 ? -28.578 -14.647 50.495 1.00 88.12 575 ILE A N 1
ATOM 4179 C CA . ILE A 1 575 ? -27.429 -14.953 49.643 1.00 88.12 575 ILE A CA 1
ATOM 4180 C C . ILE A 1 575 ? -26.332 -15.585 50.498 1.00 88.12 575 ILE A C 1
ATOM 4182 O O . ILE A 1 575 ? -25.891 -15.015 51.490 1.00 88.12 575 ILE A O 1
ATOM 4186 N N . ASP A 1 576 ? -25.873 -16.768 50.094 1.00 88.56 576 ASP A N 1
ATOM 4187 C CA . ASP A 1 576 ? -24.767 -17.474 50.744 1.00 88.56 576 ASP A CA 1
ATOM 4188 C C . ASP A 1 576 ? -23.418 -16.909 50.274 1.00 88.56 576 ASP A C 1
ATOM 4190 O O . ASP A 1 576 ? -22.549 -16.573 51.081 1.00 88.56 576 ASP A O 1
ATOM 4194 N N . HIS A 1 577 ? -23.249 -16.750 48.957 1.00 88.38 577 HIS A N 1
ATOM 4195 C CA . HIS A 1 577 ? -22.017 -16.231 48.370 1.00 88.38 577 HIS A CA 1
ATOM 4196 C C . HIS A 1 577 ? -22.213 -15.634 46.970 1.00 88.38 577 HIS A C 1
ATOM 4198 O O . HIS A 1 577 ? -23.226 -15.843 46.305 1.00 88.38 577 HIS A O 1
ATOM 4204 N N . VAL A 1 578 ? -21.187 -14.914 46.507 1.00 90.88 578 VAL A N 1
ATOM 4205 C CA . VAL A 1 578 ? -21.078 -14.355 45.148 1.00 90.88 578 VAL A CA 1
ATOM 4206 C C . VAL A 1 578 ? -19.940 -15.012 44.367 1.00 90.88 578 VAL A C 1
ATOM 4208 O O . VAL A 1 578 ? -19.085 -15.687 44.964 1.00 90.88 578 VAL A O 1
ATOM 4211 N N . SER A 1 579 ? -19.921 -14.815 43.046 1.00 90.88 579 SER A N 1
ATOM 4212 C CA . SER A 1 579 ? -18.900 -15.365 42.148 1.00 90.88 579 SER A CA 1
ATOM 4213 C C . SER A 1 579 ? -17.481 -15.103 42.661 1.00 90.88 579 SER A C 1
ATOM 4215 O O . SER A 1 579 ? -17.110 -14.001 43.074 1.00 90.88 579 SER A O 1
ATOM 4217 N N . GLY A 1 580 ? -16.670 -16.159 42.651 1.00 88.81 580 GLY A N 1
ATOM 4218 C CA . GLY A 1 580 ? -15.258 -16.106 43.017 1.00 88.81 580 GLY A CA 1
ATOM 4219 C C . GLY A 1 580 ? -14.329 -15.761 41.854 1.00 88.81 580 GLY A C 1
ATOM 4220 O O . GLY A 1 580 ? -13.126 -15.658 42.079 1.00 88.81 580 GLY A O 1
ATOM 4221 N N . CYS A 1 581 ? -14.845 -15.587 40.634 1.00 88.50 581 CYS A N 1
ATOM 4222 C CA . CYS A 1 581 ? -13.995 -15.449 39.448 1.00 88.50 581 CYS A CA 1
ATOM 4223 C C . CYS A 1 581 ? -14.360 -14.317 38.506 1.00 88.50 581 CYS A C 1
ATOM 4225 O O . CYS A 1 581 ? -13.530 -13.970 37.665 1.00 88.50 581 CYS A O 1
ATOM 4227 N N . ASP A 1 582 ? -15.564 -13.770 38.601 1.00 93.12 582 ASP A N 1
ATOM 4228 C CA . ASP A 1 582 ? -16.011 -12.722 37.697 1.00 93.12 582 ASP A CA 1
ATOM 4229 C C . ASP A 1 582 ? -17.123 -11.856 38.284 1.00 93.12 582 ASP A C 1
ATOM 4231 O O . ASP A 1 582 ? -17.808 -12.215 39.242 1.00 93.12 582 ASP A O 1
ATOM 4235 N N . TYR A 1 583 ? -17.264 -10.680 37.687 1.00 94.94 583 TYR A N 1
ATOM 4236 C CA . TYR A 1 583 ? -18.374 -9.757 37.866 1.00 94.94 583 TYR A CA 1
ATOM 4237 C C . TYR A 1 583 ? -18.437 -8.822 36.654 1.00 94.94 583 TYR A C 1
ATOM 4239 O O . TYR A 1 583 ? -17.499 -8.739 35.860 1.00 94.94 583 TYR A O 1
ATOM 4247 N N . TRP A 1 584 ? -19.528 -8.078 36.526 1.00 97.12 584 TRP A N 1
ATOM 4248 C CA . TRP A 1 584 ? -19.641 -6.980 35.573 1.00 97.12 584 TRP A CA 1
ATOM 4249 C C . TRP A 1 584 ? -19.625 -5.665 36.323 1.00 97.12 584 TRP A C 1
ATOM 4251 O O . TRP A 1 584 ? -20.293 -5.534 37.347 1.00 97.12 584 TRP A O 1
ATOM 4261 N N . THR A 1 585 ? -18.923 -4.666 35.806 1.00 96.75 585 THR A N 1
ATOM 4262 C CA . THR A 1 585 ? -19.278 -3.283 36.125 1.00 96.75 585 THR A CA 1
ATOM 4263 C C . THR A 1 585 ? -20.434 -2.894 35.208 1.00 96.75 585 THR A C 1
ATOM 4265 O O . THR A 1 585 ? -20.429 -3.223 34.023 1.00 96.75 585 THR A O 1
ATOM 4268 N N . LEU A 1 586 ? -21.464 -2.255 35.759 1.00 97.62 586 LEU A N 1
ATOM 4269 C CA . LEU A 1 586 ? -22.522 -1.610 34.990 1.00 97.62 586 LEU A CA 1
ATOM 4270 C C . LEU A 1 586 ? -22.847 -0.305 35.700 1.00 97.62 586 LEU A C 1
ATOM 4272 O O . LEU A 1 586 ? -23.457 -0.299 36.766 1.00 97.62 586 LEU A O 1
ATOM 4276 N N . GLU A 1 587 ? -22.392 0.792 35.119 1.00 96.06 587 GLU A N 1
ATOM 4277 C CA . GLU A 1 587 ? -22.496 2.122 35.700 1.00 96.06 587 GLU A CA 1
ATOM 4278 C C . GLU A 1 587 ? -23.476 2.966 34.898 1.00 96.06 587 GLU A C 1
ATOM 4280 O O . GLU A 1 587 ? -23.407 3.012 33.670 1.00 96.06 587 GLU A O 1
ATOM 4285 N N . LEU A 1 588 ? -24.353 3.681 35.598 1.00 96.50 588 LEU A N 1
ATOM 4286 C CA . LEU A 1 588 ? -25.170 4.733 35.010 1.00 96.50 588 LEU A CA 1
ATOM 4287 C C . LEU A 1 588 ? -24.360 6.032 35.015 1.00 96.50 588 LEU A C 1
ATOM 4289 O O . LEU A 1 588 ? -24.167 6.656 36.055 1.00 96.50 588 LEU A O 1
ATOM 4293 N N . ASN A 1 589 ? -23.869 6.438 33.849 1.00 95.88 589 ASN A N 1
ATOM 4294 C CA . ASN A 1 589 ? -23.060 7.646 33.698 1.00 95.88 589 ASN A CA 1
ATOM 4295 C C . ASN A 1 589 ? -23.908 8.910 33.491 1.00 95.88 589 ASN A C 1
ATOM 4297 O O . ASN A 1 589 ? -23.406 10.010 33.703 1.00 95.88 589 ASN A O 1
ATOM 4301 N N . ASN A 1 590 ? -25.157 8.776 33.031 1.00 97.06 590 ASN A N 1
ATOM 4302 C CA . ASN A 1 590 ? -26.098 9.887 32.878 1.00 97.06 590 ASN A CA 1
ATOM 4303 C C . ASN A 1 590 ? -27.549 9.390 32.922 1.00 97.06 590 ASN A C 1
ATOM 4305 O O . ASN A 1 590 ? -27.838 8.337 32.357 1.00 97.06 590 ASN A O 1
ATOM 4309 N N . GLY A 1 591 ? -28.451 10.179 33.512 1.00 96.25 591 GLY A N 1
ATOM 4310 C CA . GLY A 1 591 ? -29.875 9.851 33.642 1.00 96.25 591 GLY A CA 1
ATOM 4311 C C . GLY A 1 591 ? -30.265 9.335 35.029 1.00 96.25 591 GLY A C 1
ATOM 4312 O O . GLY A 1 591 ? -29.441 9.278 35.937 1.00 96.25 591 GLY A O 1
ATOM 4313 N N . THR A 1 592 ? -31.544 8.985 35.194 1.00 96.00 592 THR A N 1
ATOM 4314 C CA . THR A 1 592 ? -32.091 8.314 36.398 1.00 96.00 592 THR A CA 1
ATOM 4315 C C . THR A 1 592 ? -33.160 7.245 36.069 1.00 96.00 592 THR A C 1
ATOM 4317 O O . THR A 1 592 ? -34.168 7.159 36.773 1.00 96.00 592 THR A O 1
ATOM 4320 N N . PRO A 1 593 ? -33.015 6.441 34.993 1.00 96.62 593 PRO A N 1
ATOM 4321 C CA . PRO A 1 593 ? -34.004 5.416 34.667 1.00 96.62 593 PRO A CA 1
ATOM 4322 C C . PRO A 1 593 ? -33.988 4.257 35.671 1.00 96.62 593 PRO A C 1
ATOM 4324 O O . PRO A 1 593 ? -32.956 3.941 36.265 1.00 96.62 593 PRO A O 1
ATOM 4327 N N . ALA A 1 594 ? -35.119 3.560 35.768 1.00 95.12 594 ALA A N 1
ATOM 4328 C CA . ALA A 1 594 ? -35.145 2.180 36.242 1.00 95.12 594 ALA A CA 1
ATOM 4329 C C . ALA A 1 594 ? -35.133 1.237 35.027 1.00 95.12 594 ALA A C 1
ATOM 4331 O O . ALA A 1 594 ? -35.916 1.441 34.097 1.00 95.12 594 ALA A O 1
ATOM 4332 N N . VAL A 1 595 ? -34.255 0.230 35.014 1.00 96.25 595 VAL A N 1
ATOM 4333 C CA . VAL A 1 595 ? -34.072 -0.691 33.874 1.00 96.25 595 VAL A CA 1
ATOM 4334 C C . VAL A 1 595 ? -34.025 -2.142 34.333 1.00 96.25 595 VAL A C 1
ATOM 4336 O O . VAL A 1 595 ? -33.598 -2.445 35.443 1.00 96.25 595 VAL A O 1
ATOM 4339 N N . ASP A 1 596 ? -34.399 -3.063 33.462 1.00 95.25 596 ASP A N 1
ATOM 4340 C CA . ASP A 1 596 ? -34.181 -4.486 33.695 1.00 95.25 596 ASP A CA 1
ATOM 4341 C C . ASP A 1 596 ? -32.736 -4.841 33.332 1.00 95.25 596 ASP A C 1
ATOM 4343 O O . ASP A 1 596 ? -32.318 -4.628 32.191 1.00 95.25 596 ASP A O 1
ATOM 4347 N N . VAL A 1 597 ? -31.984 -5.404 34.282 1.00 96.00 597 VAL A N 1
ATOM 4348 C CA . VAL A 1 597 ? -30.591 -5.843 34.094 1.00 96.00 597 VAL A CA 1
ATOM 4349 C C . VAL A 1 597 ? -30.554 -7.354 33.914 1.00 96.00 597 VAL A C 1
ATOM 4351 O O . VAL A 1 597 ? -31.067 -8.092 34.748 1.00 96.00 597 VAL A O 1
ATOM 4354 N N . THR A 1 598 ? -29.933 -7.827 32.837 1.00 96.62 598 THR A N 1
ATOM 4355 C CA . THR A 1 598 ? -29.823 -9.256 32.513 1.00 96.62 598 THR A CA 1
ATOM 4356 C C . THR A 1 598 ? -28.367 -9.693 32.499 1.00 96.62 598 THR A C 1
ATOM 4358 O O . THR A 1 598 ? -27.596 -9.213 31.672 1.00 96.62 598 THR A O 1
ATOM 4361 N N . ALA A 1 599 ? -27.991 -10.616 33.380 1.00 94.88 599 ALA A N 1
ATOM 4362 C CA . ALA A 1 599 ? -26.677 -11.256 33.368 1.00 94.88 599 ALA A CA 1
ATOM 4363 C C . ALA A 1 599 ? -26.753 -12.606 32.645 1.00 94.88 599 ALA A C 1
ATOM 4365 O O . ALA A 1 599 ? -27.774 -13.293 32.720 1.00 94.88 599 ALA A O 1
ATOM 4366 N N . TYR A 1 600 ? -25.676 -12.986 31.962 1.00 95.06 600 TYR A N 1
ATOM 4367 C CA . TYR A 1 600 ? -25.608 -14.193 31.139 1.00 95.06 600 TYR A CA 1
ATOM 4368 C C . TYR A 1 600 ? -24.487 -15.118 31.615 1.00 95.06 600 TYR A C 1
ATOM 4370 O O . TYR A 1 600 ? -23.488 -14.660 32.167 1.00 95.06 600 TYR A O 1
ATOM 4378 N N . TRP A 1 601 ? -24.631 -16.417 31.351 1.00 92.62 601 TRP A N 1
ATOM 4379 C CA . TRP A 1 601 ? -23.550 -17.391 31.501 1.00 92.62 601 TRP A CA 1
ATOM 4380 C C . TRP A 1 601 ? -23.467 -18.329 30.299 1.00 92.62 601 TRP A C 1
ATOM 4382 O O . TRP A 1 601 ? -24.456 -18.599 29.608 1.00 92.62 601 TRP A O 1
ATOM 4392 N N . SER A 1 602 ? -22.262 -18.837 30.070 1.00 90.88 602 SER A N 1
ATOM 4393 C CA . SER A 1 602 ? -21.935 -19.789 29.010 1.00 90.88 602 SER A CA 1
ATOM 4394 C C . SER A 1 602 ? -20.778 -20.699 29.464 1.00 90.88 602 SER A C 1
ATOM 4396 O O . SER A 1 602 ? -20.219 -20.495 30.547 1.00 90.88 602 SER A O 1
ATOM 4398 N N . PRO A 1 603 ? -20.332 -21.674 28.649 1.00 87.19 603 PRO A N 1
ATOM 4399 C CA . PRO A 1 603 ? -19.086 -22.402 28.891 1.00 87.19 603 PRO A CA 1
ATOM 4400 C C . PRO A 1 603 ? -17.835 -21.524 28.949 1.00 87.19 603 PRO A C 1
ATOM 4402 O O . PRO A 1 603 ? -16.796 -22.001 29.384 1.00 87.19 603 PRO A O 1
ATOM 4405 N N . ALA A 1 604 ? -17.901 -20.268 28.512 1.00 82.94 604 ALA A N 1
ATOM 4406 C CA . ALA A 1 604 ? -16.810 -19.314 28.664 1.00 82.94 604 ALA A CA 1
ATOM 4407 C C . ALA A 1 604 ? -16.685 -18.826 30.125 1.00 82.94 604 ALA A C 1
ATOM 4409 O O . ALA A 1 604 ? -15.597 -18.538 30.616 1.00 82.94 604 ALA A O 1
ATOM 4410 N N . SER A 1 605 ? -17.786 -18.843 30.883 1.00 83.88 605 SER A N 1
ATOM 4411 C CA . SER A 1 605 ? -17.859 -18.392 32.279 1.00 83.88 605 SER A CA 1
ATOM 4412 C C . SER A 1 605 ? -17.230 -19.358 33.301 1.00 83.88 605 SER A C 1
ATOM 4414 O O . SER A 1 605 ? -17.424 -19.189 34.499 1.00 83.88 605 SER A O 1
ATOM 4416 N N . LEU A 1 606 ? -16.484 -20.390 32.876 1.00 80.12 606 LEU A N 1
ATOM 4417 C CA . LEU A 1 606 ? -15.851 -21.374 33.774 1.00 80.12 606 LEU A CA 1
ATOM 4418 C C . LEU A 1 606 ? -15.095 -20.689 34.906 1.00 80.12 606 LEU A C 1
ATOM 4420 O O . LEU A 1 606 ? -14.425 -19.691 34.681 1.00 80.12 606 LEU A O 1
ATOM 4424 N N . CYS A 1 607 ? -15.100 -21.253 36.110 1.00 79.50 607 CYS A N 1
ATOM 4425 C CA . CYS A 1 607 ? -14.408 -20.651 37.252 1.00 79.50 607 CYS A CA 1
ATOM 4426 C C . CYS A 1 607 ? -13.698 -21.718 38.094 1.00 79.50 607 CYS A C 1
ATOM 4428 O O . CYS A 1 607 ? -14.039 -21.968 39.231 1.00 79.50 607 CYS A O 1
ATOM 4430 N N . TYR A 1 608 ? -12.674 -22.366 37.524 1.00 74.94 608 TYR A N 1
ATOM 4431 C CA . TYR A 1 608 ? -12.005 -23.550 38.102 1.00 74.94 608 TYR A CA 1
ATOM 4432 C C . TYR A 1 608 ? -12.867 -24.835 38.080 1.00 74.94 608 TYR A C 1
ATOM 4434 O O . TYR A 1 608 ? -12.680 -25.728 38.903 1.00 74.94 608 TYR A O 1
ATOM 4442 N N . GLY A 1 609 ? -13.808 -24.938 37.130 1.00 74.50 609 GLY A N 1
ATOM 4443 C CA . GLY A 1 609 ? -14.767 -26.047 37.005 1.00 74.50 609 GLY A CA 1
ATOM 4444 C C . GLY A 1 609 ? -16.140 -25.587 36.496 1.00 74.50 609 GLY A C 1
ATOM 4445 O O . GLY A 1 609 ? -16.242 -24.523 35.884 1.00 74.50 609 GLY A O 1
ATOM 4446 N N . THR A 1 610 ? -17.184 -26.384 36.762 1.00 76.12 610 THR A N 1
ATOM 4447 C CA . THR A 1 610 ? -18.588 -26.073 36.433 1.00 76.12 610 THR A CA 1
ATOM 4448 C C . THR A 1 610 ? -19.017 -24.749 37.059 1.00 76.12 610 THR A C 1
ATOM 4450 O O . THR A 1 610 ? -18.919 -24.607 38.271 1.00 76.12 610 THR A O 1
ATOM 4453 N N . TYR A 1 611 ? -19.507 -23.810 36.242 1.00 85.38 611 TYR A N 1
ATOM 4454 C CA . TYR A 1 611 ? -19.902 -22.482 36.722 1.00 85.38 611 TYR A CA 1
ATOM 4455 C C . TYR A 1 611 ? -21.263 -22.459 37.424 1.00 85.38 611 TYR A C 1
ATOM 4457 O O . TYR A 1 611 ? -21.401 -21.867 38.487 1.00 85.38 611 TYR A O 1
ATOM 4465 N N . ILE A 1 612 ? -22.254 -23.145 36.850 1.00 89.50 612 ILE A N 1
ATOM 4466 C CA . ILE A 1 612 ? -23.618 -23.239 37.377 1.00 89.50 612 ILE A CA 1
ATOM 4467 C C . ILE A 1 612 ? -23.970 -24.720 37.505 1.00 89.50 612 ILE A C 1
ATOM 4469 O O . ILE A 1 612 ? -23.902 -25.453 36.518 1.00 89.50 612 ILE A O 1
ATOM 4473 N N . ASP A 1 613 ? -24.352 -25.180 38.695 1.00 88.69 613 ASP A N 1
ATOM 4474 C CA . ASP A 1 613 ? -24.812 -26.561 38.910 1.00 88.69 613 ASP A CA 1
ATOM 4475 C C . ASP A 1 613 ? -26.262 -26.650 39.429 1.00 88.69 613 ASP A C 1
ATOM 4477 O O . ASP A 1 613 ? -26.894 -27.700 39.285 1.00 88.69 613 ASP A O 1
ATOM 4481 N N . SER A 1 614 ? -26.835 -25.541 39.912 1.00 89.88 614 SER A N 1
ATOM 4482 C CA . SER A 1 614 ? -28.218 -25.433 40.376 1.00 89.88 614 SER A CA 1
ATOM 4483 C C . SER A 1 614 ? -28.846 -24.096 39.973 1.00 89.88 614 SER A C 1
ATOM 4485 O O . SER A 1 614 ? -28.701 -23.074 40.649 1.00 89.88 614 SER A O 1
ATOM 4487 N N . LEU A 1 615 ? -29.658 -24.108 38.910 1.00 89.44 615 LEU A N 1
ATOM 4488 C CA . LEU A 1 615 ? -30.473 -22.940 38.546 1.00 89.44 615 LEU A CA 1
ATOM 4489 C C . LEU A 1 615 ? -31.421 -22.510 39.668 1.00 89.44 615 LEU A C 1
ATOM 4491 O O . LEU A 1 615 ? -31.672 -21.324 39.846 1.00 89.44 615 LEU A O 1
ATOM 4495 N N . ALA A 1 616 ? -31.946 -23.458 40.445 1.00 88.56 616 ALA A N 1
ATOM 4496 C CA . ALA A 1 616 ? -32.875 -23.138 41.523 1.00 88.56 616 ALA A CA 1
ATOM 4497 C C . ALA A 1 616 ? -32.232 -22.257 42.603 1.00 88.56 616 ALA A C 1
ATOM 4499 O O . ALA A 1 616 ? -32.947 -21.497 43.255 1.00 88.56 616 ALA A O 1
ATOM 4500 N N . ASP A 1 617 ? -30.910 -22.331 42.767 1.00 88.88 617 ASP A N 1
ATOM 4501 C CA . ASP A 1 617 ? -30.158 -21.587 43.778 1.00 88.88 617 ASP A CA 1
ATOM 4502 C C . ASP A 1 617 ? -29.495 -20.316 43.241 1.00 88.88 617 ASP A C 1
ATOM 4504 O O . ASP A 1 617 ? -29.062 -19.487 44.039 1.00 88.88 617 ASP A O 1
ATOM 4508 N N . LEU A 1 618 ? -29.457 -20.135 41.918 1.00 90.81 618 LEU A N 1
ATOM 4509 C CA . LEU A 1 618 ? -28.789 -19.010 41.269 1.00 90.81 618 LEU A CA 1
ATOM 4510 C C . LEU A 1 618 ? -29.454 -17.672 41.623 1.00 90.81 618 LEU A C 1
ATOM 4512 O O . LEU A 1 618 ? -30.676 -17.577 41.758 1.00 90.81 618 LEU A O 1
ATOM 4516 N N . ALA A 1 619 ? -28.639 -16.632 41.774 1.00 90.31 619 ALA A N 1
ATOM 4517 C CA . ALA A 1 619 ? -29.057 -15.268 42.057 1.00 90.31 619 ALA A CA 1
ATOM 4518 C C . ALA A 1 619 ? -28.298 -14.252 41.203 1.00 90.31 619 ALA A C 1
ATOM 4520 O O . ALA A 1 619 ? -27.134 -14.467 40.866 1.00 90.31 619 ALA A O 1
ATOM 4521 N N . LEU A 1 620 ? -28.941 -13.119 40.920 1.00 91.25 620 LEU A N 1
ATOM 4522 C CA . LEU A 1 620 ? -28.275 -11.914 40.432 1.00 91.25 620 LEU A CA 1
ATOM 4523 C C . LEU A 1 620 ? -28.199 -10.920 41.586 1.00 91.25 620 LEU A C 1
ATOM 4525 O O . LEU A 1 620 ? -29.222 -10.562 42.171 1.00 91.25 620 LEU A O 1
ATOM 4529 N N . VAL A 1 621 ? -26.985 -10.500 41.917 1.00 90.25 621 VAL A N 1
ATOM 4530 C CA . VAL A 1 621 ? -26.704 -9.606 43.042 1.00 90.25 621 VAL A CA 1
ATOM 4531 C C . VAL A 1 621 ? -25.968 -8.363 42.566 1.00 90.25 621 VAL A C 1
ATOM 4533 O O . VAL A 1 621 ? -25.322 -8.378 41.516 1.00 90.25 621 VAL A O 1
ATOM 4536 N N . HIS A 1 622 ? -26.038 -7.297 43.357 1.00 90.94 622 HIS A N 1
ATOM 4537 C CA . HIS A 1 622 ? -25.316 -6.057 43.099 1.00 90.94 622 HIS A CA 1
ATOM 4538 C C . HIS A 1 622 ? -24.555 -5.595 44.346 1.00 90.94 622 HIS A C 1
ATOM 4540 O O . HIS A 1 622 ? -24.944 -5.904 45.473 1.00 90.94 622 HIS A O 1
ATOM 4546 N N . PHE A 1 623 ? -23.460 -4.870 44.138 1.00 91.56 623 PHE A N 1
ATOM 4547 C CA . PHE A 1 623 ? -22.622 -4.339 45.207 1.00 91.56 623 PHE A CA 1
ATOM 4548 C C . PHE A 1 623 ? -22.972 -2.882 45.528 1.00 91.56 623 PHE A C 1
ATOM 4550 O O . PHE A 1 623 ? -22.643 -1.990 44.762 1.00 91.56 623 PHE A O 1
ATOM 4557 N N . ASP A 1 624 ? -23.564 -2.583 46.679 1.00 86.31 624 ASP A N 1
ATOM 4558 C CA . ASP A 1 624 ? -24.036 -1.223 47.007 1.00 86.31 624 ASP A CA 1
ATOM 4559 C C . ASP A 1 624 ? -22.931 -0.203 47.375 1.00 86.31 624 ASP A C 1
ATOM 4561 O O . ASP A 1 624 ? -23.223 0.915 47.799 1.00 86.31 624 ASP A O 1
ATOM 4565 N N . GLY A 1 625 ? -21.658 -0.583 47.228 1.00 86.00 625 GLY A N 1
ATOM 4566 C CA . GLY A 1 625 ? -20.489 0.179 47.677 1.00 86.00 625 GLY A CA 1
ATOM 4567 C C . GLY A 1 625 ? -19.917 -0.306 49.012 1.00 86.00 625 GLY A C 1
ATOM 4568 O O . GLY A 1 625 ? -18.780 0.026 49.343 1.00 86.00 625 GLY A O 1
ATOM 4569 N N . SER A 1 626 ? -20.666 -1.118 49.759 1.00 86.62 626 SER A N 1
ATOM 4570 C CA . SER A 1 626 ? -20.249 -1.699 51.040 1.00 86.62 626 SER A CA 1
ATOM 4571 C C . SER A 1 626 ? -20.473 -3.210 51.121 1.00 86.62 626 SER A C 1
ATOM 4573 O O . SER A 1 626 ? -19.657 -3.929 51.703 1.00 86.62 626 SER A O 1
ATOM 4575 N N . SER A 1 627 ? -21.552 -3.700 50.516 1.00 89.88 627 SER A N 1
ATOM 4576 C CA . SER A 1 627 ? -22.011 -5.074 50.630 1.00 89.88 627 SER A CA 1
ATOM 4577 C C . SER A 1 627 ? -22.712 -5.561 49.366 1.00 89.88 627 SER A C 1
ATOM 4579 O O . SER A 1 627 ? -23.242 -4.780 48.573 1.00 89.88 627 SER A O 1
ATOM 4581 N N . TRP A 1 628 ? -22.689 -6.876 49.166 1.00 90.50 628 TRP A N 1
ATOM 4582 C CA . TRP A 1 628 ? -23.456 -7.542 48.121 1.00 90.50 628 TRP A CA 1
ATOM 4583 C C . TRP A 1 628 ? -24.873 -7.823 48.604 1.00 90.50 628 TRP A C 1
ATOM 4585 O O . TRP A 1 628 ? -25.062 -8.530 49.599 1.00 90.50 628 TRP A O 1
ATOM 4595 N N . ASN A 1 629 ? -25.847 -7.313 47.854 1.00 85.50 629 ASN A N 1
ATOM 4596 C CA . ASN A 1 629 ? -27.266 -7.468 48.137 1.00 85.50 629 ASN A CA 1
ATOM 4597 C C . ASN A 1 629 ? -28.007 -8.055 46.934 1.00 85.50 629 ASN A C 1
ATOM 4599 O O . ASN A 1 629 ? -27.637 -7.833 45.775 1.00 85.50 629 ASN A O 1
ATOM 4603 N N . SER A 1 630 ? -29.057 -8.826 47.210 1.00 78.12 630 SER A N 1
ATOM 4604 C CA . SER A 1 630 ? -30.003 -9.270 46.191 1.00 78.12 630 SER A CA 1
ATOM 4605 C C . SER A 1 630 ? -31.060 -8.195 45.936 1.00 78.12 630 SER A C 1
ATOM 4607 O O . SER A 1 630 ? -31.035 -7.112 46.525 1.00 78.12 630 SER A O 1
ATOM 4609 N N . SER A 1 631 ? -31.996 -8.464 45.026 1.00 65.88 631 SER A N 1
ATOM 4610 C CA . SER A 1 631 ? -33.011 -7.477 44.684 1.00 65.88 631 SER A CA 1
ATOM 4611 C C . SER A 1 631 ? -33.819 -6.995 45.887 1.00 65.88 631 SER A C 1
ATOM 4613 O O . SER A 1 631 ? -34.379 -7.800 46.632 1.00 65.88 631 SER A O 1
ATOM 4615 N N . SER A 1 632 ? -33.981 -5.673 46.000 1.00 51.34 632 SER A N 1
ATOM 4616 C CA . SER A 1 632 ? -34.824 -4.998 47.000 1.00 51.34 632 SER A CA 1
ATOM 4617 C C . SER A 1 632 ? -36.304 -5.423 46.972 1.00 51.34 632 SER A C 1
ATOM 4619 O O . SER A 1 632 ? -37.074 -5.037 47.849 1.00 51.34 632 SER A O 1
ATOM 4621 N N . ALA A 1 633 ? -36.708 -6.243 45.996 1.00 48.59 633 ALA A N 1
ATOM 4622 C CA . ALA A 1 633 ? -38.046 -6.805 45.853 1.00 48.59 633 ALA A CA 1
ATOM 4623 C C . ALA A 1 633 ? -38.291 -8.097 46.662 1.00 48.59 633 ALA A C 1
ATOM 4625 O O . ALA A 1 633 ? -39.402 -8.621 46.627 1.00 48.59 633 ALA A O 1
ATOM 4626 N N . GLY A 1 634 ? -37.294 -8.648 47.367 1.00 51.25 634 GLY A N 1
ATOM 4627 C CA . GLY A 1 634 ? -37.474 -9.854 48.192 1.00 51.25 634 GLY A CA 1
ATOM 4628 C C . GLY A 1 634 ? -37.799 -11.136 47.406 1.00 51.25 634 GLY A C 1
ATOM 4629 O O . GLY A 1 634 ? -38.143 -12.154 48.007 1.00 51.25 634 GLY A O 1
ATOM 4630 N N . VAL A 1 635 ? -37.686 -11.106 46.073 1.00 57.62 635 VAL A N 1
ATOM 4631 C CA . VAL A 1 635 ? -37.873 -12.254 45.179 1.00 57.62 635 VAL A CA 1
ATOM 4632 C C . VAL A 1 635 ? -36.662 -12.331 44.262 1.00 57.62 635 VAL A C 1
ATOM 4634 O O . VAL A 1 635 ? -36.497 -11.503 43.373 1.00 57.62 635 VAL A O 1
ATOM 4637 N N . ASN A 1 636 ? -35.807 -13.328 44.480 1.00 67.38 636 ASN A N 1
ATOM 4638 C CA . ASN A 1 636 ? -34.695 -13.591 43.576 1.00 67.38 636 ASN A CA 1
ATOM 4639 C C . ASN A 1 636 ? -35.254 -13.990 42.187 1.00 67.38 636 ASN A C 1
ATOM 4641 O O . ASN A 1 636 ? -36.099 -14.895 42.132 1.00 67.38 636 ASN A O 1
ATOM 4645 N N . PRO A 1 637 ? -34.854 -13.317 41.091 1.00 77.12 637 PRO A N 1
ATOM 4646 C CA . PRO A 1 637 ? -35.372 -13.606 39.760 1.00 77.12 637 PRO A CA 1
ATOM 4647 C C . PRO A 1 637 ? -35.164 -15.065 39.340 1.00 77.12 637 PRO A C 1
ATOM 4649 O O . PRO A 1 637 ? -34.175 -15.705 39.683 1.00 77.12 637 PRO A O 1
ATOM 4652 N N . SER A 1 638 ? -36.125 -15.610 38.589 1.00 85.69 638 SER A N 1
ATOM 4653 C CA . SER A 1 638 ? -36.012 -16.970 38.053 1.00 85.69 638 SER A CA 1
ATOM 4654 C C . SER A 1 638 ? -35.040 -16.983 36.871 1.00 85.69 638 SER A C 1
ATOM 4656 O O . SER A 1 638 ? -35.261 -16.225 35.922 1.00 85.69 638 SER A O 1
ATOM 4658 N N . PRO A 1 639 ? -33.997 -17.830 36.881 1.00 91.19 639 PRO A N 1
ATOM 4659 C CA . PRO A 1 639 ? -33.122 -17.965 35.727 1.00 91.19 639 PRO A CA 1
ATOM 4660 C C . PRO A 1 639 ? -33.842 -18.629 34.554 1.00 91.19 639 PRO A C 1
ATOM 4662 O O . PRO A 1 639 ? -34.733 -19.462 34.728 1.00 91.19 639 PRO A O 1
ATOM 4665 N N . ASN A 1 640 ? -33.395 -18.301 33.351 1.00 93.81 640 ASN A N 1
ATOM 4666 C CA . ASN A 1 640 ? -33.816 -18.904 32.099 1.00 93.81 640 ASN A CA 1
ATOM 4667 C C . ASN A 1 640 ? -32.639 -19.665 31.471 1.00 93.81 640 ASN A C 1
ATOM 4669 O O . ASN A 1 640 ? -31.515 -19.167 31.461 1.00 93.81 640 ASN A O 1
ATOM 4673 N N . GLY A 1 641 ? -32.891 -20.850 30.911 1.00 94.25 641 GLY A N 1
ATOM 4674 C CA . GLY A 1 641 ? -31.872 -21.691 30.274 1.00 94.25 641 GLY A CA 1
ATOM 4675 C C . GLY A 1 641 ? -31.558 -22.973 31.050 1.00 94.25 641 GLY A C 1
ATOM 4676 O O . GLY A 1 641 ? -32.448 -23.608 31.611 1.00 94.25 641 GLY A O 1
ATOM 4677 N N . ASN A 1 642 ? -30.292 -23.389 31.023 1.00 93.12 642 ASN A N 1
ATOM 4678 C CA . ASN A 1 642 ? -29.766 -24.589 31.677 1.00 93.12 642 ASN A CA 1
ATOM 4679 C C . ASN A 1 642 ? -28.418 -24.291 32.367 1.00 93.12 642 ASN A C 1
ATOM 4681 O O . ASN A 1 642 ? -27.887 -23.188 32.274 1.00 93.12 642 ASN A O 1
ATOM 4685 N N . ASN A 1 643 ? -27.832 -25.285 33.032 1.00 90.06 643 ASN A N 1
ATOM 4686 C CA . ASN A 1 643 ? -26.555 -25.153 33.750 1.00 90.06 643 ASN A CA 1
ATOM 4687 C C . ASN A 1 643 ? -25.350 -24.764 32.864 1.00 90.06 643 ASN A C 1
ATOM 4689 O O . ASN A 1 643 ? -24.305 -24.375 33.370 1.00 90.06 643 ASN A O 1
ATOM 4693 N N . THR A 1 644 ? -25.464 -24.884 31.543 1.00 89.75 644 THR A N 1
ATOM 4694 C CA . THR A 1 644 ? -24.390 -24.584 30.587 1.00 89.75 644 THR A CA 1
ATOM 4695 C C . THR A 1 644 ? -24.571 -23.218 29.932 1.00 89.75 644 THR A C 1
ATOM 4697 O O . THR A 1 644 ? -23.595 -22.495 29.770 1.00 89.75 644 THR A O 1
ATOM 4700 N N . TYR A 1 645 ? -25.806 -22.860 29.577 1.00 92.25 645 TYR A N 1
ATOM 4701 C CA . TYR A 1 645 ? -26.153 -21.599 28.927 1.00 92.25 645 TYR A CA 1
ATOM 4702 C C . TYR A 1 645 ? -27.441 -21.035 29.507 1.00 92.25 645 TYR A C 1
ATOM 4704 O O . TYR A 1 645 ? -28.450 -21.742 29.590 1.00 92.25 645 TYR A O 1
ATOM 4712 N N . GLY A 1 646 ? -27.445 -19.743 29.806 1.00 94.62 646 GLY A N 1
ATOM 4713 C CA . GLY A 1 646 ? -28.668 -19.064 30.197 1.00 94.62 646 GLY A CA 1
ATOM 4714 C C . GLY A 1 646 ? -28.457 -17.632 30.648 1.00 94.62 646 GLY A C 1
ATOM 4715 O O . GLY A 1 646 ? -27.403 -17.032 30.430 1.00 94.62 646 GLY A O 1
ATOM 4716 N N . ASN A 1 647 ? -29.516 -17.070 31.215 1.00 95.06 647 ASN A N 1
ATOM 4717 C CA . ASN A 1 647 ? -29.539 -15.714 31.735 1.00 95.06 647 ASN A CA 1
ATOM 4718 C C . ASN A 1 647 ? -30.463 -15.576 32.946 1.00 95.06 647 ASN A C 1
ATOM 4720 O O . ASN A 1 647 ? -31.341 -16.403 33.187 1.00 95.06 647 ASN A O 1
ATOM 4724 N N . ILE A 1 648 ? -30.243 -14.518 33.717 1.00 93.69 648 ILE A N 1
ATOM 4725 C CA . ILE A 1 648 ? -31.074 -14.125 34.852 1.00 93.69 648 ILE A CA 1
ATOM 4726 C C . ILE A 1 648 ? -31.315 -12.616 34.776 1.00 93.69 648 ILE A C 1
ATOM 4728 O O . ILE A 1 648 ? -30.371 -11.839 34.622 1.00 93.69 648 ILE A O 1
ATOM 4732 N N . THR A 1 649 ? -32.582 -12.206 34.853 1.00 93.69 649 THR A N 1
ATOM 4733 C CA . THR A 1 649 ? -32.995 -10.804 34.692 1.00 93.69 649 THR A CA 1
ATOM 4734 C C . THR A 1 649 ? -33.543 -10.253 35.997 1.00 93.69 649 THR A C 1
ATOM 4736 O O . THR A 1 649 ? -34.550 -10.741 36.500 1.00 93.69 649 THR A O 1
ATOM 4739 N N . TRP A 1 650 ? -32.919 -9.201 36.516 1.00 91.94 650 TRP A N 1
ATOM 4740 C CA . TRP A 1 650 ? -33.447 -8.405 37.615 1.00 91.94 650 TRP A CA 1
ATOM 4741 C C . TRP A 1 650 ? -34.253 -7.225 37.048 1.00 91.94 650 TRP A C 1
ATOM 4743 O O . TRP A 1 650 ? -33.663 -6.335 36.432 1.00 91.94 650 TRP A O 1
ATOM 4753 N N . PRO A 1 651 ? -35.584 -7.182 37.260 1.00 91.69 651 PRO A N 1
ATOM 4754 C CA . PRO A 1 651 ? -36.417 -6.091 36.778 1.00 91.69 651 PRO A CA 1
ATOM 4755 C C . PRO A 1 651 ? -36.307 -4.794 37.600 1.00 91.69 651 PRO A C 1
ATOM 4757 O O . PRO A 1 651 ? -36.227 -4.830 38.829 1.00 91.69 651 PRO A O 1
ATOM 4760 N N . GLY A 1 652 ? -36.391 -3.641 36.932 1.00 90.75 652 GLY A N 1
ATOM 4761 C CA . GLY A 1 652 ? -36.562 -2.329 37.575 1.00 90.75 652 GLY A CA 1
ATOM 4762 C C . GLY A 1 652 ? -35.399 -1.848 38.455 1.00 90.75 652 GLY A C 1
ATOM 4763 O O . GLY A 1 652 ? -35.621 -1.161 39.452 1.00 90.75 652 GLY A O 1
ATOM 4764 N N . VAL A 1 653 ? -34.161 -2.194 38.108 1.00 91.69 653 VAL A N 1
ATOM 4765 C CA . VAL A 1 653 ? -32.940 -1.711 38.762 1.00 91.69 653 VAL A CA 1
ATOM 4766 C C . VAL A 1 653 ? -32.808 -0.197 38.587 1.00 91.69 653 VAL A C 1
ATOM 4768 O O . VAL A 1 653 ? -32.725 0.294 37.465 1.00 91.69 653 VAL A O 1
ATOM 4771 N N . ALA A 1 654 ? -32.757 0.535 39.701 1.00 91.19 654 ALA A N 1
ATOM 4772 C CA . ALA A 1 654 ? -32.547 1.990 39.734 1.00 91.19 654 ALA A CA 1
ATOM 4773 C C . ALA A 1 654 ? -31.204 2.397 40.373 1.00 91.19 654 ALA A C 1
ATOM 4775 O O . ALA A 1 654 ? -30.821 3.565 40.345 1.00 91.19 654 ALA A O 1
ATOM 4776 N N . THR A 1 655 ? -30.488 1.439 40.963 1.00 88.69 655 THR A N 1
ATOM 4777 C CA . THR A 1 655 ? -29.171 1.629 41.582 1.00 88.69 655 THR A CA 1
ATOM 4778 C C . THR A 1 655 ? -28.155 0.769 40.850 1.00 88.69 655 THR A C 1
ATOM 4780 O O . THR A 1 655 ? -28.300 -0.451 40.801 1.00 88.69 655 THR A O 1
ATOM 4783 N N . PHE A 1 656 ? -27.137 1.412 40.287 1.00 90.38 656 PHE A N 1
ATOM 4784 C CA . PHE A 1 656 ? -26.155 0.776 39.417 1.00 90.38 656 PHE A CA 1
ATOM 4785 C C . PHE A 1 656 ? -24.809 0.685 40.111 1.00 90.38 656 PHE A C 1
ATOM 4787 O O . PHE A 1 656 ? -24.356 1.629 40.758 1.00 90.38 656 PHE A O 1
ATOM 4794 N N . SER A 1 657 ? -24.196 -0.478 39.987 1.00 84.75 657 SER A N 1
ATOM 4795 C CA . SER A 1 657 ? -22.970 -0.848 40.670 1.00 84.75 657 SER A CA 1
ATOM 4796 C C . SER A 1 657 ? -22.399 -2.102 40.009 1.00 84.75 657 SER A C 1
ATOM 4798 O O . SER A 1 657 ? -23.004 -2.610 39.065 1.00 84.75 657 SER A O 1
ATOM 4800 N N . PRO A 1 658 ? -21.275 -2.668 40.476 1.00 95.06 658 PRO A N 1
ATOM 4801 C CA . PRO A 1 658 ? -20.914 -4.011 40.059 1.00 95.06 658 PRO A CA 1
ATOM 4802 C C . PRO A 1 658 ? -22.067 -5.001 40.288 1.00 95.06 658 PRO A C 1
ATOM 4804 O O . PRO A 1 658 ? -22.726 -4.955 41.331 1.00 95.06 658 PRO A O 1
ATOM 4807 N N . PHE A 1 659 ? -22.300 -5.875 39.311 1.00 94.62 659 PHE A N 1
ATOM 4808 C CA . PHE A 1 659 ? -23.241 -6.993 39.361 1.00 94.62 659 PHE A CA 1
ATOM 4809 C C . PHE A 1 659 ? -22.464 -8.302 39.284 1.00 94.62 659 PHE A C 1
ATOM 4811 O O . PHE A 1 659 ? -21.453 -8.387 38.589 1.00 94.62 659 PHE A O 1
ATOM 4818 N N . ALA A 1 660 ? -22.941 -9.337 39.960 1.00 93.75 660 ALA A N 1
ATOM 4819 C CA . ALA A 1 660 ? -22.349 -10.668 39.893 1.00 93.75 660 ALA A CA 1
ATOM 4820 C C . ALA A 1 660 ? -23.435 -11.739 39.974 1.00 93.75 660 ALA A C 1
ATOM 4822 O O . ALA A 1 660 ? -24.528 -11.500 40.495 1.00 93.75 660 ALA A O 1
ATOM 4823 N N . LEU A 1 661 ? -23.116 -12.940 39.494 1.00 92.31 661 LEU A N 1
ATOM 4824 C CA . LEU A 1 661 ? -23.895 -14.116 39.854 1.00 92.31 661 LEU A CA 1
ATOM 4825 C C . LEU A 1 661 ? -23.553 -14.524 41.291 1.00 92.31 661 LEU A C 1
ATOM 4827 O O . LEU A 1 661 ? -22.400 -14.444 41.724 1.00 92.31 661 LEU A O 1
ATOM 4831 N N . GLY A 1 662 ? -24.567 -14.946 42.034 1.00 90.31 662 GLY A N 1
ATOM 4832 C CA . GLY A 1 662 ? -24.441 -15.465 43.391 1.00 90.31 662 GLY A CA 1
ATOM 4833 C C . GLY A 1 662 ? -25.312 -16.692 43.607 1.00 90.31 662 GLY A C 1
ATOM 4834 O O . GLY A 1 662 ? -26.027 -17.130 42.706 1.00 90.31 662 GLY A O 1
ATOM 4835 N N . SER A 1 663 ? -25.258 -17.245 44.812 1.00 89.94 663 SER A N 1
ATOM 4836 C CA . SER A 1 663 ? -26.032 -18.424 45.185 1.00 89.94 663 SER A CA 1
ATOM 4837 C C . SER A 1 663 ? -26.756 -18.227 46.507 1.00 89.94 663 SER A C 1
ATOM 4839 O O . SER A 1 663 ? -26.257 -17.561 47.413 1.00 89.94 663 SER A O 1
ATOM 4841 N N . LYS A 1 664 ? -27.938 -18.833 46.619 1.00 87.69 664 LYS A N 1
ATOM 4842 C CA . LYS A 1 664 ? -28.748 -18.881 47.847 1.00 87.69 664 LYS A CA 1
ATOM 4843 C C . LYS A 1 664 ? -28.316 -19.989 48.809 1.00 87.69 664 LYS A C 1
ATOM 4845 O O . LYS A 1 664 ? -28.751 -20.013 49.956 1.00 87.69 664 LYS A O 1
ATOM 4850 N N . THR A 1 665 ? -27.533 -20.950 48.329 1.00 87.62 665 THR A N 1
ATOM 4851 C CA . THR A 1 665 ? -27.084 -22.113 49.099 1.00 87.62 665 THR A CA 1
ATOM 4852 C C . THR A 1 665 ? -25.616 -22.401 48.789 1.00 87.62 665 THR A C 1
ATOM 4854 O O . THR A 1 665 ? -24.967 -21.665 48.052 1.00 87.62 665 THR A O 1
ATOM 4857 N N . LEU A 1 666 ? -25.097 -23.509 49.320 1.00 83.94 666 LEU A N 1
ATOM 4858 C CA . LEU A 1 666 ? -23.761 -24.008 48.987 1.00 83.94 666 LEU A CA 1
ATOM 4859 C C . LEU A 1 666 ? -23.646 -24.547 47.544 1.00 83.94 666 LEU A C 1
ATOM 4861 O O . LEU A 1 666 ? -22.535 -24.854 47.113 1.00 83.94 666 LEU A O 1
ATOM 4865 N N . ASN A 1 667 ? -24.764 -24.694 46.819 1.00 79.31 667 ASN A N 1
ATOM 4866 C CA . ASN A 1 667 ? -24.773 -25.030 45.391 1.00 79.31 667 ASN A CA 1
ATOM 4867 C C . ASN A 1 667 ? -24.334 -23.820 44.547 1.00 79.31 667 ASN A C 1
ATOM 4869 O O . ASN A 1 667 ? -24.175 -22.718 45.064 1.00 79.31 667 ASN A O 1
ATOM 4873 N N . ASN A 1 668 ? -24.171 -24.012 43.241 1.00 79.62 668 ASN A N 1
ATOM 4874 C CA . ASN A 1 668 ? -23.416 -23.160 42.322 1.00 79.62 668 ASN A CA 1
ATOM 4875 C C . ASN A 1 668 ? -22.007 -22.939 42.862 1.00 79.62 668 ASN A C 1
ATOM 4877 O O . ASN A 1 668 ? -21.648 -21.818 43.226 1.00 79.62 668 ASN A O 1
ATOM 4881 N N . PRO A 1 669 ? -21.221 -24.025 42.988 1.00 58.34 669 PRO A N 1
ATOM 4882 C CA . PRO A 1 669 ? -19.870 -23.919 43.477 1.00 58.34 669 PRO A CA 1
ATOM 4883 C C . PRO A 1 669 ? -19.143 -22.955 42.541 1.00 58.34 669 PRO A C 1
ATOM 4885 O O . PRO A 1 669 ? -19.478 -22.855 41.369 1.00 58.34 669 PRO A O 1
ATOM 4888 N N . LEU A 1 670 ? -18.072 -22.343 43.023 1.00 54.69 670 LEU A N 1
ATOM 4889 C CA . LEU A 1 670 ? -16.809 -22.937 42.618 1.00 54.69 670 LEU A CA 1
ATOM 4890 C C . LEU A 1 670 ? -15.905 -23.130 43.819 1.00 54.69 670 LEU A C 1
ATOM 4892 O O . LEU A 1 670 ? -15.963 -22.375 44.792 1.00 54.69 670 LEU A O 1
ATOM 4896 N N . PRO A 1 671 ? -15.204 -24.267 43.810 1.00 53.41 671 PRO A N 1
ATOM 4897 C CA . PRO A 1 671 ? -14.865 -24.995 45.007 1.00 53.41 671 PRO A CA 1
ATOM 4898 C C . PRO A 1 671 ? -13.821 -24.233 45.806 1.00 53.41 671 PRO A C 1
ATOM 4900 O O . PRO A 1 671 ? -12.885 -23.653 45.257 1.00 53.41 671 PRO A O 1
ATOM 4903 N N . VAL A 1 672 ? -13.891 -24.369 47.128 1.00 48.50 672 VAL A N 1
ATOM 4904 C CA . VAL A 1 672 ? -12.643 -24.440 47.881 1.00 48.50 672 VAL A CA 1
ATOM 4905 C C . VAL A 1 672 ? -11.944 -25.702 47.374 1.00 48.50 672 VAL A C 1
ATOM 4907 O O . VAL A 1 672 ? -12.326 -26.812 47.744 1.00 48.50 672 VAL A O 1
ATOM 4910 N N . ILE A 1 673 ? -10.961 -25.565 46.480 1.00 45.44 673 ILE A N 1
ATOM 4911 C CA . ILE A 1 673 ? -10.033 -26.668 46.225 1.00 45.44 673 ILE A CA 1
ATOM 4912 C C . ILE A 1 673 ? -9.168 -26.759 47.473 1.00 45.44 673 ILE A C 1
ATOM 4914 O O . ILE A 1 673 ? -8.174 -26.054 47.625 1.00 45.44 673 ILE A O 1
ATOM 4918 N N . ILE A 1 674 ? -9.577 -27.616 48.401 1.00 52.12 674 ILE A N 1
ATOM 4919 C CA . ILE A 1 674 ? -8.727 -28.002 49.516 1.00 52.12 674 ILE A CA 1
ATOM 4920 C C . ILE A 1 674 ? -7.668 -28.937 48.928 1.00 52.12 674 ILE A C 1
ATOM 4922 O O . ILE A 1 674 ? -7.892 -30.141 48.816 1.00 52.12 674 ILE A O 1
ATOM 4926 N N . ASN A 1 675 ? -6.531 -28.380 48.503 1.00 44.69 675 ASN A N 1
ATOM 4927 C CA . ASN A 1 675 ? -5.431 -29.159 47.923 1.00 44.69 675 ASN A CA 1
ATOM 4928 C C . ASN A 1 675 ? -4.942 -30.249 48.893 1.00 44.69 675 ASN A C 1
ATOM 4930 O O . ASN A 1 675 ? -4.638 -31.363 48.471 1.00 44.69 675 ASN A O 1
ATOM 4934 N N . TYR A 1 676 ? -4.896 -29.950 50.194 1.00 49.66 676 TYR A N 1
ATOM 4935 C CA . TYR A 1 676 ? -4.745 -30.931 51.267 1.00 49.66 676 TYR A CA 1
ATOM 4936 C C . TYR A 1 676 ? -5.167 -30.329 52.615 1.00 49.66 676 TYR A C 1
ATOM 4938 O O . TYR A 1 676 ? -5.098 -29.124 52.830 1.00 49.66 676 TYR A O 1
ATOM 4946 N N . LEU A 1 677 ? -5.582 -31.188 53.547 1.00 57.09 677 LEU A N 1
ATOM 4947 C CA . LEU A 1 677 ? -5.838 -30.822 54.941 1.00 57.09 677 LEU A CA 1
ATOM 4948 C C . LEU A 1 677 ? -4.631 -31.227 55.788 1.00 57.09 677 LEU A C 1
ATOM 4950 O O . LEU A 1 677 ? -4.284 -32.408 55.842 1.00 57.09 677 LEU A O 1
ATOM 4954 N N . THR A 1 678 ? -4.022 -30.289 56.510 1.00 55.53 678 THR A N 1
ATOM 4955 C CA . THR A 1 678 ? -3.127 -30.631 57.625 1.00 55.53 678 THR A CA 1
ATOM 4956 C C . THR A 1 678 ? -3.922 -30.649 58.921 1.00 55.53 678 THR A C 1
ATOM 4958 O O . THR A 1 678 ? -4.393 -29.611 59.383 1.00 55.53 678 THR A O 1
ATOM 4961 N N . GLY A 1 679 ? -4.073 -31.837 59.507 1.00 59.56 679 GLY A N 1
ATOM 4962 C CA . GLY A 1 679 ? -4.673 -32.026 60.826 1.00 59.56 679 GLY A CA 1
ATOM 4963 C C . GLY A 1 679 ? -3.675 -32.645 61.799 1.00 59.56 679 GLY A C 1
ATOM 4964 O O . GLY A 1 679 ? -2.998 -33.618 61.469 1.00 59.56 679 GLY A O 1
ATOM 4965 N N . THR A 1 680 ? -3.597 -32.115 63.017 1.00 64.62 680 THR A N 1
ATOM 4966 C CA . THR A 1 680 ? -2.846 -32.728 64.120 1.00 64.62 680 THR A CA 1
ATOM 4967 C C . THR A 1 680 ? -3.761 -33.642 64.938 1.00 64.62 680 THR A C 1
ATOM 4969 O O . THR A 1 680 ? -4.880 -33.282 65.317 1.00 64.62 680 THR A O 1
ATOM 4972 N N . LYS A 1 681 ? -3.294 -34.870 65.196 1.00 61.50 681 LYS A N 1
ATOM 4973 C CA . LYS A 1 681 ? -4.007 -35.879 65.992 1.00 61.50 681 LYS A CA 1
ATOM 4974 C C . LYS A 1 681 ? -3.429 -35.888 67.408 1.00 61.50 681 LYS A C 1
ATOM 4976 O O . LYS A 1 681 ? -2.229 -36.091 67.568 1.00 61.50 681 LYS A O 1
ATOM 4981 N N . GLN A 1 682 ? -4.269 -35.727 68.430 1.00 58.88 682 GLN A N 1
ATOM 4982 C CA . GLN A 1 682 ? -3.877 -35.915 69.832 1.00 58.88 682 GLN A CA 1
ATOM 4983 C C . GLN A 1 682 ? -4.888 -36.856 70.498 1.00 58.88 682 GLN A C 1
ATOM 4985 O O . GLN A 1 682 ? -6.097 -36.690 70.351 1.00 58.88 682 GLN A O 1
ATOM 4990 N N . ASN A 1 683 ? -4.401 -37.887 71.194 1.00 68.81 683 ASN A N 1
ATOM 4991 C CA . ASN A 1 683 ? -5.226 -38.881 71.900 1.00 68.81 683 ASN A CA 1
ATOM 4992 C C . ASN A 1 683 ? -6.328 -39.538 71.041 1.00 68.81 683 ASN A C 1
ATOM 4994 O O . ASN A 1 683 ? -7.445 -39.767 71.498 1.00 68.81 683 ASN A O 1
ATOM 4998 N N . GLY A 1 684 ? -6.026 -39.832 69.773 1.00 67.19 684 GLY A N 1
ATOM 4999 C CA . GLY A 1 684 ? -6.937 -40.556 68.880 1.00 67.19 684 GLY A CA 1
ATOM 5000 C C . GLY A 1 684 ? -8.096 -39.732 68.306 1.00 67.19 684 GLY A C 1
ATOM 5001 O O . GLY A 1 684 ? -8.839 -40.262 67.482 1.00 67.19 684 GLY A O 1
ATOM 5002 N N . ARG A 1 685 ? -8.220 -38.444 68.655 1.00 52.62 685 ARG A N 1
ATOM 5003 C CA . ARG A 1 685 ? -9.219 -37.516 68.100 1.00 52.62 685 ARG A CA 1
ATOM 5004 C C . ARG A 1 685 ? -8.550 -36.388 67.306 1.00 52.62 685 ARG A C 1
ATOM 5006 O O . ARG A 1 685 ? -7.418 -36.000 67.586 1.00 52.62 685 ARG A O 1
ATOM 5013 N N . LEU A 1 686 ? -9.241 -35.919 66.268 1.00 53.91 686 LEU A N 1
ATOM 5014 C CA . LEU A 1 686 ? -8.821 -34.796 65.423 1.00 53.91 686 LEU A CA 1
ATOM 5015 C C . LEU A 1 686 ? -9.123 -33.487 66.176 1.00 53.91 686 LEU A C 1
ATOM 5017 O O . LEU A 1 686 ? -10.258 -33.328 66.622 1.00 53.91 686 LEU A O 1
ATOM 5021 N N . ILE A 1 687 ? -8.136 -32.599 66.372 1.00 59.16 687 ILE A N 1
ATOM 5022 C CA . ILE A 1 687 ? -8.282 -31.434 67.280 1.00 59.16 687 ILE A CA 1
ATOM 5023 C C . ILE A 1 687 ? -8.276 -30.083 66.552 1.00 59.16 687 ILE A C 1
ATOM 5025 O O . ILE A 1 687 ? -8.961 -29.160 66.986 1.00 59.16 687 ILE A O 1
ATOM 5029 N N . THR A 1 688 ? -7.574 -29.948 65.425 1.00 53.00 688 THR A N 1
ATOM 5030 C CA . THR A 1 688 ? -7.564 -28.693 64.658 1.00 53.00 688 THR A CA 1
ATOM 5031 C C . THR A 1 688 ? -7.483 -28.982 63.166 1.00 53.00 688 THR A C 1
ATOM 5033 O O . THR A 1 688 ? -6.688 -29.819 62.737 1.00 53.00 688 THR A O 1
ATOM 5036 N N . ILE A 1 689 ? -8.309 -28.282 62.390 1.00 50.34 689 ILE A N 1
ATOM 5037 C CA . ILE A 1 689 ? -8.238 -28.225 60.931 1.00 50.34 689 ILE A CA 1
ATOM 5038 C C . ILE A 1 689 ? -7.823 -26.798 60.583 1.00 50.34 689 ILE A C 1
ATOM 5040 O O . ILE A 1 689 ? -8.530 -25.858 60.938 1.00 50.34 689 ILE A O 1
ATOM 5044 N N . ALA A 1 690 ? -6.675 -26.638 59.930 1.00 48.19 690 ALA A N 1
ATOM 5045 C CA . ALA A 1 690 ? -6.290 -25.370 59.324 1.00 48.19 690 ALA A CA 1
ATOM 5046 C C . ALA A 1 690 ? -6.551 -25.462 57.818 1.00 48.19 690 ALA A C 1
ATOM 5048 O O . ALA A 1 690 ? -6.052 -26.379 57.163 1.00 48.19 690 ALA A O 1
ATOM 5049 N N . LEU A 1 691 ? -7.363 -24.539 57.303 1.00 42.62 691 LEU A N 1
ATOM 5050 C CA . LEU A 1 691 ? -7.517 -24.302 55.871 1.00 42.62 691 LEU A CA 1
ATOM 5051 C C . LEU A 1 691 ? -6.292 -23.503 55.417 1.00 42.62 691 LEU A C 1
ATOM 5053 O O . LEU A 1 691 ? -6.056 -22.424 55.957 1.00 42.62 691 LEU A O 1
ATOM 5057 N N . ASN A 1 692 ? -5.515 -24.048 54.482 1.00 45.34 692 ASN A N 1
ATOM 5058 C CA . ASN A 1 692 ? -4.477 -23.314 53.758 1.00 45.34 692 ASN A CA 1
ATOM 5059 C C . ASN A 1 692 ? -4.787 -23.359 52.271 1.00 45.34 692 ASN A C 1
ATOM 5061 O O . ASN A 1 692 ? -5.050 -24.483 51.780 1.00 45.34 692 ASN A O 1
#

Sequence (692 aa):
MNFFYFLLCFVLTSSGFSGQPMITDNLIRPTNSFSGKTPDVEPTVQGSITFGAVTNSTIEVYFSGGDGAKRILIARQAAAVDSDPADGTTYTDDANFGSGSQLGTGNYVVYAGYGSTQLVTGLTPGIPYYFAVYEYNDAGGVPGEENYLLPGAVENTSTTNMPEIYTWQGGNGDWTIPSNWLPSRNLPAPTDILFFIDGGIPYTITGVPDQTIGYLEVSMGTRVTLEAAADGTTLAIGDLAGYDLYVGGGSSLNISGTNAYAINLPTGATAFFDGDMTLSGGAHKLTAADAGGITFGSGATFTAGTGFSGNPFGAGMPNSVIFSNGSYYQQLAGSDPFSLAVPNSVTAFQSGSIFRMLSNLPLSI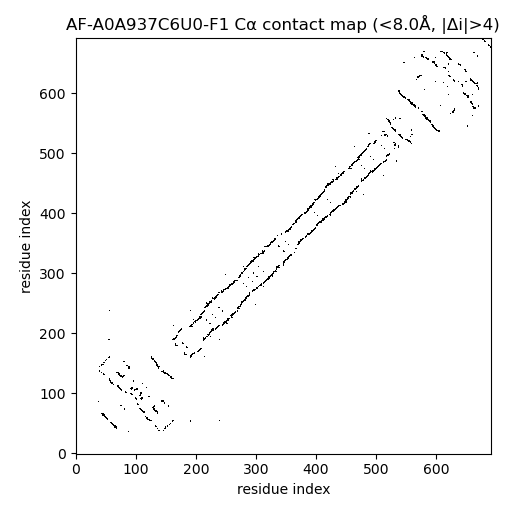DGRTYGDVEIDNPAFAHSDTVATALNIDNLTVTEGNWSINLMGADINIKGNIYVAPGASLGFNPSALSTLNFEGTVAQTITNEGTFTYGPLQSLTINNAAGVTSNSDINLGPGTTLTLASGILKFVYPASTISLSATTTLAGTPSDSAFIDGKVKKTGNAAFTFPVGKTGFGYVPIGISNFSGGAATDAFTAEYVRGSARMLGAVTDPLIDHVSGCDYWTLELNNGTPAVDVTAYWSPASLCYGTYIDSLADLALVHFDGSSWNSSSAGVNPSPNGNNTYGNITWPGVATFSPFALGSKTLNNPLPVIINYLTGTKQNGRLITIALN

Foldseek 3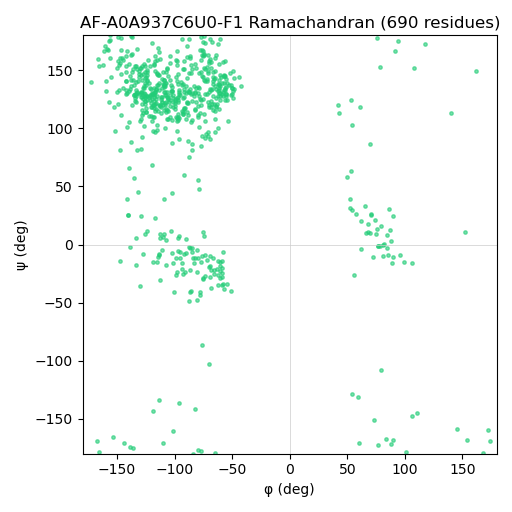Di:
DDDDDDDDDDDDDDDDDDDDDDDDDDDDDPPPPPPDQAADDEWDDAWDWDWDDFAQFKIKIFTDDTDAQKKWKKKAWQDWDDFADDALADWAADLEQPPTDDGDPRIHTNDIGRDGMGIRGNHHGQIKMWMWMWGWYQPVPDRRNIHTDPDTPTPDIDHHHHAAEWEAQLFAEEPPAQVRIVVRPPDDDLAYAYEHAPADDEYEYEAAAADHYAAYEWDNLAEYEYEHNAAPHEYEFHDDPDARYEYYANYEYEYDDQHAYEYEYEPPHAYEYNEEYEYAHYQYEYEYQDANRYEYDANYEYEPDYNHEEAHYEAHDFNNYEYDANYEYEYADYDYNFNYDPPTGPYDADANYEYEYAYQDADPFANYAHRAYEYDYQDHDDAHEYAEEGEYAEYYYQHHEYEYEYAAYEYEYQAEYYAAAHYEYEDAYPAQYEHEHAHAAEYEYHDPYYYYYHANYAYEYNYLNAYEYQDEAEHHAPHEHEFAFHEYEYDPPDAEYEAALHYYYHDDQWQGTAYQGKYKYAAQAKDWHREDHVVLGTWIKIKHDWAQDDSGKMKMKYKDQAQPPVQEEAPALQFPWFRHTIWMAIDTPDDQTFIKMKTWAAQSCDDQHQQADDQPFKAKWFDQSYHIDGDPVPDGFRWDDDSHTTMGIDGGDRGGGIITMTGSDCGSDDDPPQVDWDFDDDPNDTDDTDRD